Protein AF-A0A672L894-F1 (afdb_monomer)

Nearest PDB structures (foldseek):
  7q5z-assembly1_A  TM=8.917E-01  e=6.832E-27  Homo sapiens
  7s62-assembly1_A  TM=8.778E-01  e=9.638E-20  Xenopus laevis
  7q61-assembly1_A  TM=7.756E-01  e=8.618E-15  Homo sapiens
  7q62-assembly1_A  TM=7.634E-01  e=1.066E-14  Homo sapiens
  7q60-assembly1_A  TM=7.421E-01  e=4.261E-14  Homo sapiens

Sequence (391 aa):
MRLFMARLTAFVMRSFGLARRFIFIDPSVLQSAKDWLISKQGSDGCFMQQGTLYHNDMKGGVGDHDWMTGYVVASLLELGVLVTDPIITNALSCLRPVVGNLGNTYTTALLAYTFSLAGETSTRAQLLNALDNVAISEGTKLHWSQTTSGDTLAVEISAYVLLAVLFVQPLTTANLGYANRIVNWLVTQQNPYGGFSSTQDTVVALHALSLLAAEVFRMEGSSTVTVQSLSVAGEVYNFDVNRDNRLLYQEKPLKNVPGRYSVRGKGSTCVSVQVACFYNIPTPIKASRTLGVEVKVARDCKVRGADLMLNITVKYNGAKPTTNMVIVNIKLLSGFTADTSLLGSPPDSFAPLVQRVDTGDDHVLVYLKEVKCALDMFSICPLHVCCICTS

Mean predicted aligned error: 10.59 Å

Organism: Sinocyclocheilus grahami (NCBI:txid75366)

Foldseek 3Di:
DWADLLLVLLVVLLVLLVCVVPDPDPVVSNVVSVVVQLVQQDPQLWRDHTHDDLPVLQCQVHDPTQLSLLSSLLSCLSSPDACPPPSNVSSVSSNVVCLVPDLFLQSLLSNLLSCLSSVVPVSNVSSLVVNVVQWDDDPLAIWHARDPPDGPCTLVSLLSNLNSLLSDPPRDPVSLSVSSNSVVHNLVQADPVRAHDDDNSRVSNVVSVVSSCVVPDDLFKKKKKWKWFPDPPTDIDIDIDGNVCVVPDDDDDGDDPPGDIDIDMDMDDDDRDDDDDDDDDDDDPDDPPAKDKDWDWDFDPPDPFRWIKIKIKIAGQDPDQKHRKDKDKDFADPQKAFDAPQCHDPPDDGDPQWDDWDGDPGIIITIGGMDGNDIDIDITTIIGRDPPPPD

Secondary structure (DSSP, 8-state):
--SSHHHHHHHHHHHHHHHTTTS---HHHHHHHHHHHHTTB-TTSPBPPPS--S-GGGTTTS-TTHHHHHHHHHHHHHTT--TTSHHHHHHHHHHGGGTTS---HHHHHHHHHHHHHTT-HHHHHHHHHHHHTT-EEETTEEE--SSSS--TTHHHHHHHHHHHHHT-SSPPHHHHHHHHHHHHHHHHH--TTS--SSHHHHHHHHHHHHHHHHHT--SS--EEEEEEE-STT--EEEEEE-TTTTTS------SSSS--EEEEEEESS------------PPPSS--SSEEEEEEEEE-TTSSS--EEEEEEEEE-SSSSB-S-EEEEEEPPTTEEE--GGGEETTTEEPTTEEEEEE-SSEEEEEES--BSS-EEEEEEEEEE------

pLDDT: mean 81.03, std 14.99, range [27.03, 96.69]

Structure (mmCIF, N/CA/C/O backbone):
data_AF-A0A672L894-F1
#
_entry.id   AF-A0A672L894-F1
#
loop_
_atom_site.group_PDB
_atom_site.id
_atom_site.type_symbol
_atom_site.label_atom_id
_atom_site.label_alt_id
_atom_site.label_comp_id
_atom_site.label_asym_id
_atom_site.label_entity_id
_atom_site.label_seq_id
_atom_site.pdbx_PDB_ins_code
_atom_site.Cartn_x
_atom_site.Cartn_y
_atom_site.Cartn_z
_atom_site.occupancy
_atom_site.B_iso_or_equiv
_atom_site.auth_seq_id
_atom_site.auth_comp_id
_atom_site.auth_asym_id
_atom_site.auth_atom_id
_atom_site.pdbx_PDB_model_num
ATOM 1 N N . MET A 1 1 ? -1.849 -27.349 -1.713 1.00 31.66 1 MET A N 1
ATOM 2 C CA . MET A 1 1 ? -2.511 -26.025 -1.754 1.00 31.66 1 MET A CA 1
ATOM 3 C C . MET A 1 1 ? -3.308 -25.777 -0.459 1.00 31.66 1 MET A C 1
ATOM 5 O O . MET A 1 1 ? -4.525 -25.834 -0.466 1.00 31.66 1 MET A O 1
ATOM 9 N N . ARG A 1 2 ? -2.640 -25.600 0.695 1.00 32.53 2 ARG A N 1
ATOM 10 C CA . ARG A 1 2 ? -3.283 -25.365 2.022 1.00 32.53 2 ARG A CA 1
ATOM 11 C C . ARG A 1 2 ? -2.592 -24.258 2.827 1.00 32.53 2 ARG A C 1
ATOM 13 O O . ARG A 1 2 ? -2.617 -24.233 4.049 1.00 32.53 2 ARG A O 1
ATOM 20 N N . LEU A 1 3 ? -1.903 -23.376 2.128 1.00 40.53 3 LEU A N 1
ATOM 21 C CA . LEU A 1 3 ? -1.253 -22.220 2.715 1.00 40.53 3 LEU A CA 1
ATOM 22 C C . LEU A 1 3 ? -1.968 -20.998 2.153 1.00 40.53 3 LEU A C 1
ATOM 24 O O . LEU A 1 3 ? -2.413 -21.091 1.019 1.00 40.53 3 LEU A O 1
ATOM 28 N N . PHE A 1 4 ? -2.105 -19.918 2.924 1.00 52.84 4 PHE A N 1
ATOM 29 C CA . PHE A 1 4 ? -2.731 -18.623 2.571 1.00 52.84 4 PHE A CA 1
ATOM 30 C C . PHE A 1 4 ? -4.204 -18.387 2.919 1.00 52.84 4 PHE A C 1
ATOM 32 O O . PHE A 1 4 ? -4.601 -17.222 2.909 1.00 52.84 4 PHE A O 1
ATOM 39 N N . MET A 1 5 ? -5.024 -19.401 3.219 1.00 62.94 5 MET A N 1
ATOM 40 C CA . MET A 1 5 ? -6.472 -19.198 3.064 1.00 62.94 5 MET A CA 1
ATOM 41 C C . MET A 1 5 ? -7.059 -18.065 3.928 1.00 62.94 5 MET A C 1
ATOM 43 O O . MET A 1 5 ? -7.821 -17.283 3.394 1.00 62.94 5 MET A O 1
ATOM 47 N N . ALA A 1 6 ? -6.682 -17.863 5.196 1.00 73.75 6 ALA A N 1
ATOM 48 C CA . ALA A 1 6 ? -7.319 -16.807 6.005 1.00 73.75 6 ALA A CA 1
ATOM 49 C C . ALA A 1 6 ? -7.003 -15.375 5.547 1.00 73.75 6 ALA A C 1
ATOM 51 O O . ALA A 1 6 ? -7.916 -14.606 5.257 1.00 73.75 6 ALA A O 1
ATOM 52 N N . ARG A 1 7 ? -5.722 -15.010 5.418 1.00 76.25 7 ARG A N 1
ATOM 53 C CA . ARG A 1 7 ? -5.339 -13.658 4.979 1.00 76.25 7 ARG A CA 1
ATOM 54 C C . ARG A 1 7 ? -5.783 -13.361 3.558 1.00 76.25 7 ARG A C 1
ATOM 56 O O . ARG A 1 7 ? -6.316 -12.285 3.309 1.00 76.25 7 ARG A O 1
ATOM 63 N N . LEU A 1 8 ? -5.567 -14.297 2.637 1.00 78.25 8 LEU A N 1
ATOM 64 C CA . LEU A 1 8 ? -5.928 -14.081 1.242 1.00 78.25 8 LEU A CA 1
ATOM 65 C C . LEU A 1 8 ? -7.449 -14.021 1.072 1.00 78.25 8 LEU A C 1
ATOM 67 O O . LEU A 1 8 ? -7.932 -13.137 0.375 1.00 78.25 8 LEU A O 1
ATOM 71 N N . THR A 1 9 ? -8.207 -14.886 1.754 1.00 86.06 9 THR A N 1
ATOM 72 C CA . THR A 1 9 ? -9.675 -14.817 1.736 1.00 86.06 9 THR A CA 1
ATOM 73 C C . THR A 1 9 ? -10.169 -13.507 2.340 1.00 86.06 9 THR A C 1
ATOM 75 O O . THR A 1 9 ? -11.022 -12.869 1.735 1.00 86.06 9 THR A O 1
ATOM 78 N N . ALA A 1 10 ? -9.608 -13.046 3.466 1.00 86.62 10 ALA A N 1
ATOM 79 C CA . ALA A 1 10 ? -9.963 -11.747 4.043 1.00 86.62 10 ALA A CA 1
ATOM 80 C C . ALA A 1 10 ? -9.644 -10.583 3.089 1.00 86.62 10 ALA A C 1
ATOM 82 O O . ALA A 1 10 ? -10.486 -9.709 2.899 1.00 86.62 10 ALA A O 1
ATOM 83 N N . PHE A 1 11 ? -8.481 -10.613 2.429 1.00 84.25 11 PHE A N 1
ATOM 84 C CA . PHE A 1 11 ? -8.090 -9.624 1.423 1.00 84.25 11 PHE A CA 1
ATOM 85 C C . PHE A 1 11 ? -9.063 -9.594 0.236 1.00 84.25 11 PHE A C 1
ATOM 87 O O . PHE A 1 11 ? -9.600 -8.538 -0.084 1.00 84.25 11 PHE A O 1
ATOM 94 N N . VAL A 1 12 ? -9.346 -10.748 -0.379 1.00 87.81 12 VAL A N 1
ATOM 95 C CA . VAL A 1 12 ? -10.259 -10.848 -1.532 1.00 87.81 12 VAL A CA 1
ATOM 96 C C . VAL A 1 12 ? -11.677 -10.435 -1.141 1.00 87.81 12 VAL A C 1
ATOM 98 O O . VAL A 1 12 ? -12.302 -9.644 -1.845 1.00 87.81 12 VAL A O 1
ATOM 101 N N . MET A 1 13 ? -12.169 -10.913 0.005 1.00 91.31 13 MET A N 1
ATOM 102 C CA . MET A 1 13 ? -13.480 -10.545 0.541 1.00 91.31 13 MET A CA 1
ATOM 103 C C . MET A 1 13 ? -13.580 -9.031 0.762 1.00 91.31 13 MET A C 1
ATOM 105 O O . MET A 1 13 ? -14.572 -8.421 0.364 1.00 91.31 13 MET A O 1
ATOM 109 N N . ARG A 1 14 ? -12.547 -8.410 1.346 1.00 89.75 14 ARG A N 1
ATOM 110 C CA . ARG A 1 14 ? -12.463 -6.957 1.529 1.00 89.75 14 ARG A CA 1
ATOM 111 C C . ARG A 1 14 ? -12.496 -6.225 0.188 1.00 89.75 14 ARG A C 1
ATOM 113 O O . ARG A 1 14 ? -13.325 -5.336 0.011 1.00 89.75 14 ARG A O 1
ATOM 120 N N . SER A 1 15 ? -11.658 -6.616 -0.774 1.00 90.12 15 SER A N 1
ATOM 121 C CA . SER A 1 15 ? -11.610 -5.998 -2.107 1.00 90.12 15 SER A CA 1
ATOM 122 C C . SER A 1 15 ? -12.957 -6.074 -2.828 1.00 90.12 15 SER A C 1
ATOM 124 O O . SER A 1 15 ? -13.463 -5.056 -3.298 1.00 90.12 15 SER A O 1
ATOM 126 N N . PHE A 1 16 ? -13.576 -7.255 -2.865 1.00 93.00 16 PHE A N 1
ATOM 127 C CA . PHE A 1 16 ? -14.896 -7.455 -3.469 1.00 93.00 16 PHE A CA 1
ATOM 128 C C . PHE A 1 16 ? -15.982 -6.675 -2.730 1.00 93.00 16 PHE A C 1
ATOM 130 O O . PHE A 1 16 ? -16.850 -6.053 -3.344 1.00 93.00 16 PHE A O 1
ATOM 137 N N . GLY A 1 17 ? -15.917 -6.654 -1.402 1.00 91.94 17 GLY A N 1
ATOM 138 C CA . GLY A 1 17 ? -16.881 -5.942 -0.590 1.00 91.94 17 GLY A CA 1
ATOM 139 C C . GLY A 1 17 ? -16.794 -4.420 -0.743 1.00 91.94 17 GLY A C 1
ATOM 140 O O . GLY A 1 17 ? -17.839 -3.776 -0.695 1.00 91.94 17 GLY A O 1
ATOM 141 N N . LEU A 1 18 ? -15.618 -3.839 -0.987 1.00 90.25 18 LEU A N 1
ATOM 142 C CA . LEU A 1 18 ? -15.485 -2.416 -1.332 1.00 90.25 18 LEU A CA 1
ATOM 143 C C . LEU A 1 18 ? -15.921 -2.140 -2.783 1.00 90.25 18 LEU A C 1
ATOM 145 O O . LEU A 1 18 ? -16.580 -1.134 -3.049 1.00 90.25 18 LEU A O 1
ATOM 149 N N . ALA A 1 19 ? -15.632 -3.062 -3.709 1.00 92.44 19 ALA A N 1
ATOM 150 C CA . ALA A 1 19 ? -16.004 -2.951 -5.121 1.00 92.44 19 ALA A CA 1
ATOM 151 C C . ALA A 1 19 ? -17.522 -3.033 -5.374 1.00 92.44 19 ALA A C 1
ATOM 153 O O . ALA A 1 19 ? -17.996 -2.478 -6.366 1.00 92.44 19 ALA A O 1
ATOM 154 N N . ARG A 1 20 ? -18.299 -3.647 -4.464 1.00 92.62 20 ARG A N 1
ATOM 155 C CA . ARG A 1 20 ? -19.763 -3.825 -4.590 1.00 92.62 20 ARG A CA 1
ATOM 156 C C . ARG A 1 20 ? -20.543 -2.530 -4.850 1.00 92.62 20 ARG A C 1
ATOM 158 O O . ARG A 1 20 ? -21.671 -2.573 -5.325 1.00 92.62 20 ARG A O 1
ATOM 165 N N . ARG A 1 21 ? -19.975 -1.380 -4.462 1.00 91.12 21 ARG A N 1
ATOM 166 C CA . ARG A 1 21 ? -20.580 -0.053 -4.667 1.00 91.12 21 ARG A CA 1
ATOM 167 C C . ARG A 1 21 ? -20.507 0.415 -6.124 1.00 91.12 21 ARG A C 1
ATOM 169 O O . ARG A 1 21 ? -21.220 1.342 -6.485 1.00 91.12 21 ARG A O 1
ATOM 176 N N . PHE A 1 22 ? -19.647 -0.203 -6.930 1.00 93.94 22 PHE A N 1
ATOM 177 C CA . PHE A 1 22 ? -19.333 0.221 -8.295 1.00 93.94 22 PHE A CA 1
ATOM 178 C C . PHE A 1 22 ? -19.631 -0.862 -9.333 1.00 93.94 22 PHE A C 1
ATOM 180 O O . PHE A 1 22 ? -19.993 -0.541 -10.460 1.00 93.94 22 PHE A O 1
ATOM 187 N N . ILE A 1 23 ? -19.491 -2.136 -8.959 1.00 95.06 23 ILE A N 1
ATOM 188 C CA . ILE A 1 23 ? -19.747 -3.288 -9.827 1.00 95.06 23 ILE A CA 1
ATOM 189 C C . ILE A 1 23 ? -20.568 -4.346 -9.091 1.00 95.06 23 ILE A C 1
ATOM 191 O O . ILE A 1 23 ? -20.483 -4.474 -7.868 1.00 95.06 23 ILE A O 1
ATOM 195 N N . PHE A 1 24 ? -21.355 -5.121 -9.840 1.00 95.06 24 PHE A N 1
ATOM 196 C CA . PHE A 1 24 ? -22.083 -6.249 -9.270 1.00 95.06 24 PHE A CA 1
ATOM 197 C C . PHE A 1 24 ? -21.102 -7.335 -8.823 1.00 95.06 24 PHE A C 1
ATOM 199 O O . PHE A 1 24 ? -20.299 -7.828 -9.614 1.00 95.06 24 PHE A O 1
ATOM 206 N N . ILE A 1 25 ? -21.205 -7.715 -7.554 1.00 93.88 25 ILE A N 1
ATOM 207 C CA . ILE A 1 25 ? -20.511 -8.851 -6.957 1.00 93.88 25 ILE A CA 1
ATOM 208 C C . ILE A 1 25 ? -21.584 -9.736 -6.342 1.00 93.88 25 ILE A C 1
ATOM 210 O O . ILE A 1 25 ? -22.402 -9.245 -5.562 1.00 93.88 25 ILE A O 1
ATOM 214 N N . ASP A 1 26 ? -21.566 -11.026 -6.671 1.00 93.31 26 ASP A N 1
ATOM 215 C CA . ASP A 1 26 ? -22.510 -11.992 -6.119 1.00 93.31 26 ASP A CA 1
ATOM 216 C C . ASP A 1 26 ? -22.420 -12.014 -4.576 1.00 93.31 26 ASP A C 1
ATOM 218 O O . ASP A 1 26 ? -21.365 -12.357 -4.021 1.00 93.31 26 ASP A O 1
ATOM 222 N N . PRO A 1 27 ? -23.505 -11.662 -3.857 1.00 92.12 27 PRO A N 1
ATOM 223 C CA . PRO A 1 27 ? -23.520 -11.669 -2.398 1.00 92.12 27 PRO A CA 1
ATOM 224 C C . PRO A 1 27 ? -23.195 -13.038 -1.789 1.00 92.12 27 PRO A C 1
ATOM 226 O O . PRO A 1 27 ? -22.626 -13.092 -0.697 1.00 92.12 27 PRO A O 1
ATOM 229 N N . SER A 1 28 ? -23.507 -14.138 -2.484 1.00 94.00 28 SER A N 1
ATOM 230 C CA . SER A 1 28 ? -23.242 -15.499 -2.006 1.00 94.00 28 SER A CA 1
ATOM 231 C C . SER A 1 28 ? -21.744 -15.794 -1.886 1.00 94.00 28 SER A C 1
ATOM 233 O O . SER A 1 28 ? -21.327 -16.478 -0.949 1.00 94.00 28 SER A O 1
ATOM 235 N N . VAL A 1 29 ? -20.917 -15.215 -2.764 1.00 91.31 29 VAL A N 1
ATOM 236 C CA . VAL A 1 29 ? -19.452 -15.348 -2.726 1.00 91.31 29 VAL A CA 1
ATOM 237 C C . VAL A 1 29 ? -18.886 -14.640 -1.498 1.00 91.31 29 VAL A C 1
ATOM 239 O O . VAL A 1 29 ? -18.062 -15.208 -0.780 1.00 91.31 29 VAL A O 1
ATOM 242 N N . LEU A 1 30 ? -19.359 -13.421 -1.219 1.00 90.69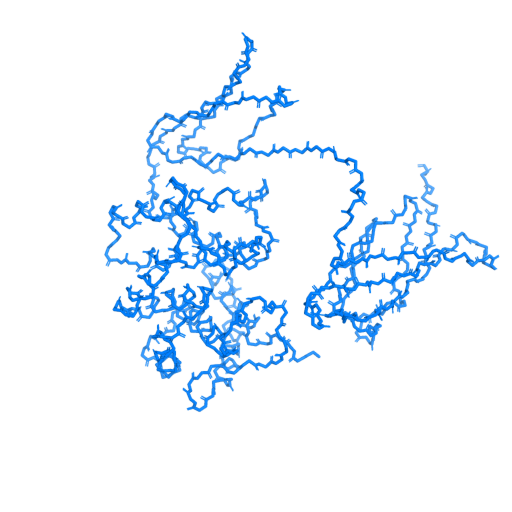 30 LEU A N 1
ATOM 243 C CA . LEU A 1 30 ? -18.955 -12.663 -0.032 1.00 90.69 30 LEU A CA 1
ATOM 244 C C . LEU A 1 30 ? -19.393 -13.362 1.257 1.00 90.69 30 LEU A C 1
ATOM 246 O O . LEU A 1 30 ? -18.603 -13.459 2.195 1.00 90.69 30 LEU A O 1
ATOM 250 N N . GLN A 1 31 ? -20.625 -13.873 1.287 1.00 90.81 31 GLN A N 1
ATOM 251 C CA . GLN A 1 31 ? -21.153 -14.584 2.446 1.00 90.81 31 GLN A CA 1
ATOM 252 C C . GLN A 1 31 ? -20.378 -15.882 2.701 1.00 90.81 31 GLN A C 1
ATOM 254 O O . GLN A 1 31 ? -19.925 -16.104 3.817 1.00 90.81 31 GLN A O 1
ATOM 259 N N . SER A 1 32 ? -20.109 -16.673 1.659 1.00 91.56 32 SER A N 1
ATOM 260 C CA . SER A 1 32 ? -19.330 -17.914 1.778 1.00 91.56 32 SER A CA 1
ATOM 261 C C . SER A 1 32 ? -17.905 -17.659 2.278 1.00 91.56 32 SER A C 1
ATOM 263 O O . SER A 1 32 ? -17.394 -18.399 3.119 1.00 91.56 32 SER A O 1
ATOM 265 N N . ALA A 1 33 ? -17.255 -16.594 1.792 1.00 91.12 33 ALA A N 1
ATOM 266 C CA . ALA A 1 33 ? -15.932 -16.191 2.264 1.00 91.12 33 ALA A CA 1
ATOM 267 C C . ALA A 1 33 ? -15.959 -15.755 3.739 1.00 91.12 33 ALA A C 1
ATOM 269 O O . ALA A 1 33 ? -15.074 -16.139 4.509 1.00 91.12 33 ALA A O 1
ATOM 270 N N . LYS A 1 34 ? -16.990 -14.997 4.140 1.00 89.75 34 LYS A N 1
ATOM 271 C CA . LYS A 1 34 ? -17.212 -14.578 5.528 1.00 89.75 34 LYS A CA 1
ATOM 272 C C . LYS A 1 34 ? -17.423 -15.790 6.440 1.00 89.75 34 LYS A C 1
ATOM 274 O O . LYS A 1 34 ? -16.718 -15.914 7.437 1.00 89.75 34 LYS A O 1
ATOM 279 N N . ASP A 1 35 ? -18.322 -16.700 6.077 1.00 90.56 35 ASP A N 1
ATOM 280 C CA . ASP A 1 35 ? -18.640 -17.900 6.861 1.00 90.56 35 ASP A CA 1
ATOM 281 C C . ASP A 1 35 ? -17.418 -18.810 7.011 1.00 90.56 35 ASP A C 1
ATOM 283 O O . ASP A 1 35 ? -17.132 -19.308 8.101 1.00 90.56 35 ASP A O 1
ATOM 287 N N . TRP A 1 36 ? -16.634 -18.963 5.939 1.00 90.25 36 TRP A N 1
ATOM 288 C CA . TRP A 1 36 ? -15.383 -19.711 5.988 1.00 90.25 36 TRP A CA 1
ATOM 289 C C . TRP A 1 36 ? -14.366 -19.068 6.937 1.00 90.25 36 TRP A C 1
ATOM 291 O O . TRP A 1 36 ? -13.718 -19.793 7.689 1.00 90.25 36 TRP A O 1
ATOM 301 N N . LEU A 1 37 ? -14.225 -17.734 6.941 1.00 88.25 37 LEU A N 1
ATOM 302 C CA . LEU A 1 37 ? -13.333 -17.031 7.874 1.00 88.25 37 LEU A CA 1
ATOM 303 C C . LEU A 1 37 ? -13.789 -17.215 9.320 1.00 88.25 37 LEU A C 1
ATOM 305 O O . LEU A 1 37 ? -12.970 -17.572 10.164 1.00 88.25 37 LEU A O 1
ATOM 309 N N . ILE A 1 38 ? -15.084 -17.031 9.586 1.00 88.06 38 ILE A N 1
ATOM 310 C CA . ILE A 1 38 ? -15.702 -17.225 10.907 1.00 88.06 38 ILE A CA 1
ATOM 311 C C . ILE A 1 38 ? -15.423 -18.634 11.428 1.00 88.06 38 ILE A C 1
ATOM 313 O O . ILE A 1 38 ? -15.049 -18.804 12.586 1.00 88.06 38 ILE A O 1
ATOM 317 N N . SER A 1 39 ? -15.498 -19.642 10.555 1.00 88.81 39 SER A N 1
ATOM 318 C CA . SER A 1 39 ? -15.191 -21.033 10.897 1.00 88.81 39 SER A CA 1
ATOM 319 C C . SER A 1 39 ? -13.739 -21.260 11.361 1.00 88.81 39 SER A C 1
ATOM 321 O O . SER A 1 39 ? -13.399 -22.384 11.743 1.00 88.81 39 SER A O 1
ATOM 323 N N . LYS A 1 40 ? -12.850 -20.265 11.244 1.00 87.50 40 LYS A N 1
ATOM 324 C CA . LYS A 1 40 ? -11.441 -20.325 11.671 1.00 87.50 40 LYS A CA 1
ATOM 325 C C . LYS A 1 40 ? -11.169 -19.580 12.973 1.00 87.50 40 LYS A C 1
ATOM 327 O O . LYS A 1 40 ? -10.014 -19.546 13.401 1.00 87.50 40 LYS A O 1
ATOM 332 N N . GLN A 1 41 ? -12.193 -18.999 13.592 1.00 89.38 41 GLN A N 1
ATOM 333 C CA . GLN A 1 41 ? -12.072 -18.427 14.923 1.00 89.38 41 GLN A CA 1
ATOM 334 C C .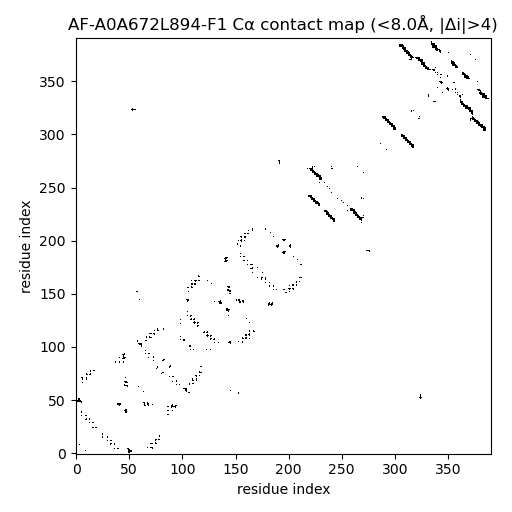 GLN A 1 41 ? -11.903 -19.554 15.954 1.00 89.38 41 GLN A C 1
ATOM 336 O O . GLN A 1 41 ? -12.658 -20.528 15.960 1.00 89.38 41 GLN A O 1
ATOM 341 N N . GLY A 1 42 ? -10.869 -19.448 16.786 1.00 86.38 42 GLY A N 1
ATOM 342 C CA . GLY A 1 42 ? -10.604 -20.360 17.890 1.00 86.38 42 GLY A CA 1
ATOM 343 C C . GLY A 1 42 ? -11.547 -20.140 19.070 1.00 86.38 42 GLY A C 1
ATOM 344 O O . GLY A 1 42 ? -12.313 -19.177 19.118 1.00 86.38 42 GLY A O 1
ATOM 345 N N . SER A 1 43 ? -11.471 -21.035 20.055 1.00 86.12 43 SER A N 1
ATOM 346 C CA . SER A 1 43 ? -12.249 -20.934 21.298 1.00 86.12 43 SER A CA 1
ATOM 347 C C . SER A 1 43 ? -11.862 -19.731 22.164 1.00 86.12 43 SER A C 1
ATOM 349 O O . SER A 1 43 ? -12.644 -19.304 23.004 1.00 86.12 43 SER A O 1
ATOM 351 N N . ASP A 1 44 ? -10.655 -19.204 21.970 1.00 86.00 44 ASP A N 1
ATOM 352 C CA . ASP A 1 44 ? -10.133 -17.984 22.589 1.00 86.00 44 ASP A CA 1
ATOM 353 C C . ASP A 1 44 ? -10.598 -16.698 21.878 1.00 86.00 44 ASP A C 1
ATOM 355 O O . ASP A 1 44 ? -10.340 -15.597 22.358 1.00 86.00 44 ASP A O 1
ATOM 359 N N . GLY A 1 45 ? -11.293 -16.824 20.742 1.00 87.06 45 GLY A N 1
ATOM 360 C CA . GLY A 1 45 ? -11.743 -15.705 19.920 1.00 87.06 45 GLY A CA 1
ATOM 361 C C . GLY A 1 45 ? -10.719 -15.229 18.887 1.00 87.06 45 GLY A C 1
ATOM 362 O O . GLY A 1 45 ? -11.085 -14.439 18.014 1.00 87.06 45 GLY A O 1
ATOM 363 N N . CYS A 1 46 ? -9.476 -15.714 18.913 1.00 88.44 46 CYS A N 1
ATOM 364 C CA . CYS A 1 46 ? -8.470 -15.357 17.916 1.00 88.44 46 CYS A CA 1
ATOM 365 C C . CYS A 1 46 ? -8.651 -16.160 16.621 1.00 88.44 46 CYS A C 1
ATOM 367 O O . CYS A 1 46 ? -9.079 -17.314 16.622 1.00 88.44 46 CYS A O 1
ATOM 369 N N . PHE A 1 47 ? -8.304 -15.564 15.482 1.00 86.06 47 PHE A N 1
ATOM 370 C CA . PHE A 1 47 ? -8.296 -16.276 14.206 1.00 86.06 47 PHE A CA 1
ATOM 371 C C . PHE A 1 47 ? -6.993 -17.060 14.056 1.00 86.06 47 PHE A C 1
ATOM 373 O O . PHE A 1 47 ? -5.902 -16.488 14.008 1.00 86.06 47 PHE A O 1
ATOM 380 N N . MET A 1 48 ? -7.107 -18.384 13.940 1.00 74.56 48 MET A N 1
ATOM 381 C CA . MET A 1 48 ? -5.943 -19.247 13.766 1.00 74.56 48 MET A CA 1
ATOM 382 C C . MET A 1 48 ? -5.412 -19.183 12.333 1.00 74.56 48 MET A C 1
ATOM 384 O O . MET A 1 48 ? -6.157 -19.308 11.354 1.00 74.56 48 MET A O 1
ATOM 388 N N . GLN A 1 49 ? -4.093 -19.059 12.196 1.00 66.00 49 GLN A N 1
ATOM 389 C CA . GLN A 1 49 ? -3.445 -19.128 10.895 1.00 66.00 49 GLN A CA 1
ATOM 390 C C . GLN A 1 49 ? -3.368 -20.588 10.421 1.00 66.00 49 GLN A C 1
ATOM 392 O O . GLN A 1 49 ? -2.772 -21.439 11.076 1.00 66.00 49 GLN A O 1
ATOM 397 N N . GLN A 1 50 ? -3.928 -20.888 9.244 1.00 60.97 50 GLN A N 1
ATOM 398 C CA . GLN A 1 50 ? -3.701 -22.169 8.563 1.00 60.97 50 GLN A CA 1
ATOM 399 C C . GLN A 1 50 ? -2.631 -22.017 7.467 1.00 60.97 50 GLN A C 1
ATOM 401 O O . GLN A 1 50 ? -2.821 -21.287 6.489 1.00 60.97 50 GLN A O 1
ATOM 406 N N . GLY A 1 51 ? -1.512 -22.736 7.627 1.00 58.81 51 GLY A N 1
ATOM 407 C CA . GLY A 1 51 ? -0.385 -22.790 6.684 1.00 58.81 51 GLY A CA 1
ATOM 408 C C . GLY A 1 51 ? 0.830 -21.938 7.081 1.00 58.81 51 GLY A C 1
ATOM 409 O O . GLY A 1 51 ? 0.783 -21.211 8.065 1.00 58.81 51 GLY A O 1
ATOM 410 N N . THR A 1 52 ? 1.934 -22.025 6.325 1.00 54.56 52 THR A N 1
ATOM 411 C CA . THR A 1 52 ? 3.132 -21.192 6.563 1.00 54.56 52 THR A CA 1
ATOM 412 C C . THR A 1 52 ? 3.006 -19.797 5.942 1.00 54.56 52 THR A C 1
ATOM 414 O O . THR A 1 52 ? 2.370 -19.605 4.902 1.00 54.56 52 THR A O 1
ATOM 417 N N . LEU A 1 53 ? 3.585 -18.811 6.632 1.00 56.56 53 LEU A N 1
ATOM 418 C CA . LEU A 1 53 ? 3.604 -17.401 6.251 1.00 56.56 53 LEU A CA 1
ATOM 419 C C . LEU A 1 53 ? 4.749 -17.129 5.266 1.00 56.56 53 LEU A C 1
ATOM 421 O O . LEU A 1 53 ? 5.869 -17.579 5.481 1.00 56.56 53 LEU A O 1
ATOM 425 N N . TYR A 1 54 ? 4.476 -16.337 4.228 1.00 54.72 54 TYR A N 1
ATOM 426 C CA . TYR A 1 54 ? 5.464 -15.942 3.214 1.00 54.72 54 TYR A CA 1
ATOM 427 C C . TYR A 1 54 ? 5.958 -14.501 3.388 1.00 54.72 54 TYR A C 1
ATOM 429 O O . TYR A 1 54 ? 6.652 -13.980 2.537 1.00 54.72 54 TYR A O 1
ATOM 437 N N . HIS A 1 55 ? 5.613 -13.832 4.482 1.00 56.19 55 HIS A N 1
ATOM 438 C CA . HIS A 1 55 ? 6.282 -12.612 4.931 1.00 56.19 55 HIS A CA 1
ATOM 439 C C . HIS A 1 55 ? 6.667 -12.808 6.390 1.00 56.19 55 HIS A C 1
ATOM 441 O O . HIS A 1 55 ? 6.041 -12.270 7.296 1.00 56.19 55 HIS A O 1
ATOM 447 N N . ASN A 1 56 ? 7.687 -13.635 6.624 1.00 56.19 56 ASN A N 1
ATOM 448 C CA . ASN A 1 56 ? 8.172 -13.915 7.978 1.00 56.19 56 ASN A CA 1
ATOM 449 C C . ASN A 1 56 ? 8.635 -12.656 8.734 1.00 56.19 56 ASN A C 1
ATOM 451 O O . ASN A 1 56 ? 8.718 -12.692 9.955 1.00 56.19 56 ASN A O 1
ATOM 455 N N . ASP A 1 57 ? 8.925 -11.553 8.038 1.00 56.66 57 ASP A N 1
ATOM 456 C CA . ASP A 1 57 ? 9.264 -10.263 8.658 1.00 56.66 57 ASP A CA 1
ATOM 457 C C . ASP A 1 57 ? 8.087 -9.653 9.430 1.00 56.66 57 ASP A C 1
ATOM 459 O O . ASP A 1 57 ? 8.301 -8.953 10.413 1.00 56.66 57 ASP A O 1
ATOM 463 N N . MET A 1 58 ? 6.847 -9.997 9.059 1.00 52.38 58 MET A N 1
ATOM 464 C CA . MET A 1 58 ? 5.645 -9.558 9.774 1.00 52.38 58 MET A CA 1
ATOM 465 C C . MET A 1 58 ? 5.469 -10.245 11.131 1.00 52.38 58 MET A C 1
ATOM 467 O O . MET A 1 58 ? 4.765 -9.712 11.985 1.00 52.38 58 MET A O 1
ATOM 471 N N . LYS A 1 59 ? 6.105 -11.407 11.356 1.00 49.53 59 LYS A N 1
ATOM 472 C CA . LYS A 1 59 ? 5.992 -12.120 12.637 1.00 49.53 59 LYS A CA 1
ATOM 473 C C . LYS A 1 59 ? 6.580 -11.292 13.781 1.00 49.53 59 LYS A C 1
ATOM 475 O O . LYS A 1 59 ? 5.994 -11.208 14.859 1.00 49.53 59 LYS A O 1
ATOM 480 N N . GLY A 1 60 ? 7.726 -10.640 13.552 1.00 52.59 60 GLY A N 1
ATOM 481 C CA . GLY A 1 60 ? 8.535 -10.093 14.646 1.00 52.59 60 GLY A CA 1
ATOM 482 C C . GLY A 1 60 ? 8.706 -11.120 15.780 1.00 52.59 60 GLY A C 1
ATOM 483 O O . GLY A 1 60 ? 8.534 -12.319 15.578 1.00 52.59 60 GLY A O 1
ATOM 484 N N . GLY A 1 61 ? 9.026 -10.673 16.992 1.00 41.19 61 GLY A N 1
ATOM 485 C CA . GLY A 1 61 ? 9.025 -11.539 18.182 1.00 41.19 61 GLY A CA 1
ATOM 486 C C . GLY A 1 61 ? 7.630 -11.819 18.768 1.00 41.19 61 GLY A C 1
ATOM 487 O O . GLY A 1 61 ? 7.552 -12.168 19.940 1.00 41.19 61 GLY A O 1
ATOM 488 N N . VAL A 1 62 ? 6.543 -11.596 18.015 1.00 47.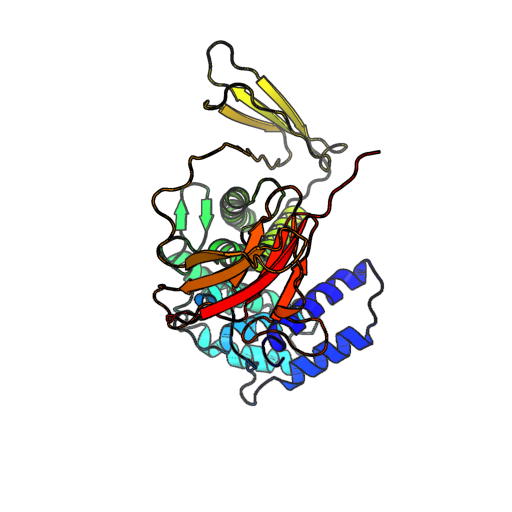44 62 VAL A N 1
ATOM 489 C CA . VAL A 1 62 ? 5.146 -11.653 18.497 1.00 47.44 62 VAL A CA 1
ATOM 490 C C . VAL A 1 62 ? 4.436 -12.893 17.942 1.00 47.44 62 VAL A C 1
ATOM 492 O O . VAL A 1 62 ? 4.820 -13.427 16.903 1.00 47.44 62 VAL A O 1
ATOM 495 N N . GLY A 1 63 ? 3.428 -13.386 18.669 1.00 55.06 63 GLY A N 1
ATOM 496 C CA . GLY A 1 63 ? 2.687 -14.597 18.325 1.00 55.06 63 GLY A CA 1
ATOM 497 C C . GLY A 1 63 ? 2.019 -14.528 16.948 1.00 55.06 63 GLY A C 1
ATOM 498 O O . GLY A 1 63 ? 1.479 -13.499 16.542 1.00 55.06 63 GLY A O 1
ATOM 499 N N . ASP A 1 64 ? 2.018 -15.659 16.236 1.00 62.25 64 ASP A N 1
ATOM 500 C CA . ASP A 1 64 ? 1.512 -15.785 14.859 1.00 62.25 64 ASP A CA 1
ATOM 501 C C . ASP A 1 64 ? 0.013 -15.424 14.696 1.00 62.25 64 ASP A C 1
ATOM 503 O O . ASP A 1 64 ? -0.441 -15.199 13.574 1.00 62.25 64 ASP A O 1
ATOM 507 N N . HIS A 1 65 ? -0.759 -15.343 15.788 1.00 69.69 65 HIS A N 1
ATOM 508 C CA . HIS A 1 65 ? -2.219 -15.173 15.774 1.00 69.69 65 HIS A CA 1
ATOM 509 C C . HIS A 1 65 ? -2.702 -13.712 15.842 1.00 69.69 65 HIS A C 1
ATOM 511 O O . HIS A 1 65 ? -3.777 -13.401 15.319 1.00 69.69 65 HIS A O 1
ATOM 517 N N . ASP A 1 66 ? -1.931 -12.803 16.443 1.00 80.31 66 ASP A N 1
ATOM 518 C CA . ASP A 1 66 ? -2.448 -11.487 16.859 1.00 80.31 66 ASP A CA 1
ATOM 519 C C . ASP A 1 66 ? -2.656 -10.549 15.665 1.00 80.31 66 ASP A C 1
ATOM 521 O O . ASP A 1 66 ? -3.734 -9.987 15.463 1.00 80.31 66 ASP A O 1
ATOM 525 N N . TRP A 1 67 ? -1.641 -10.432 14.804 1.00 81.12 67 TRP A N 1
ATOM 526 C CA . TRP A 1 67 ? -1.719 -9.608 13.595 1.00 81.12 67 TRP A CA 1
ATOM 527 C C . TRP A 1 67 ? -2.760 -10.159 12.604 1.00 81.12 67 TRP A C 1
ATOM 529 O O . TRP A 1 67 ? -3.460 -9.389 11.950 1.00 81.12 67 TRP A O 1
ATOM 539 N N . MET A 1 68 ? -2.910 -11.487 12.513 1.00 84.88 68 MET A N 1
ATOM 540 C CA . MET A 1 68 ? -3.907 -12.126 11.648 1.00 84.88 68 MET A CA 1
ATOM 541 C C . MET A 1 68 ? -5.320 -11.810 12.142 1.00 84.88 68 MET A C 1
ATOM 543 O O . MET A 1 68 ? -6.177 -11.404 11.357 1.00 84.88 68 MET A O 1
ATOM 547 N N . THR A 1 69 ? -5.551 -11.931 13.450 1.00 89.94 69 THR A N 1
ATOM 548 C CA . THR A 1 69 ? -6.829 -11.579 14.078 1.00 89.94 69 THR A CA 1
ATOM 549 C C . THR A 1 69 ? -7.160 -10.108 13.836 1.00 89.94 69 THR A C 1
ATOM 551 O O . THR A 1 69 ? -8.247 -9.814 13.341 1.00 89.94 69 THR A O 1
ATOM 554 N N . GLY A 1 70 ? -6.205 -9.196 14.064 1.00 91.12 70 GLY A N 1
ATOM 555 C CA . GLY A 1 70 ? -6.370 -7.771 13.757 1.00 91.12 70 GLY A CA 1
ATOM 556 C C . GLY A 1 70 ? -6.745 -7.520 12.293 1.00 91.12 70 GLY A C 1
ATOM 557 O O . GLY A 1 70 ? -7.717 -6.826 12.006 1.00 91.12 70 GLY A O 1
ATOM 558 N N . TYR A 1 71 ? -6.052 -8.171 11.355 1.00 89.62 71 TYR A N 1
ATOM 559 C CA . TYR A 1 71 ? -6.316 -8.033 9.920 1.00 89.62 71 TYR A CA 1
ATOM 560 C C . TYR A 1 71 ? -7.722 -8.502 9.507 1.00 89.62 71 TYR A C 1
ATOM 562 O O . TYR A 1 71 ? -8.400 -7.824 8.725 1.00 89.62 71 TYR A O 1
ATOM 570 N N . VAL A 1 72 ? -8.174 -9.659 10.012 1.00 91.44 72 VAL A N 1
ATOM 571 C CA . VAL A 1 72 ? -9.525 -10.179 9.724 1.00 91.44 72 VAL A CA 1
ATOM 572 C C . VAL A 1 72 ? -10.584 -9.252 10.305 1.00 91.44 72 VAL A C 1
ATOM 574 O O . VAL A 1 72 ? -11.527 -8.899 9.598 1.00 91.44 72 VAL A O 1
ATOM 577 N N . VAL A 1 73 ? -10.416 -8.824 11.560 1.00 94.00 73 VAL A N 1
ATOM 578 C CA . VAL A 1 73 ? -11.360 -7.923 12.232 1.00 94.00 73 VAL A CA 1
ATOM 579 C C . VAL A 1 73 ? -11.454 -6.591 11.494 1.00 94.00 73 VAL A C 1
ATOM 581 O O . VAL A 1 73 ? -12.563 -6.167 11.177 1.00 94.00 73 VAL A O 1
ATOM 584 N N . ALA A 1 74 ? -10.323 -5.975 11.135 1.00 93.69 74 ALA A N 1
ATOM 585 C CA . ALA A 1 74 ? -10.308 -4.746 10.345 1.00 93.69 74 ALA A CA 1
ATOM 586 C C . ALA A 1 74 ? -11.054 -4.921 9.011 1.00 93.69 74 ALA A C 1
ATOM 588 O O . ALA A 1 74 ? -11.916 -4.116 8.664 1.00 93.69 74 ALA A O 1
ATOM 589 N N . SER A 1 75 ? -10.799 -6.029 8.306 1.00 92.75 75 SER A N 1
ATOM 590 C CA . SER A 1 75 ? -11.478 -6.341 7.044 1.00 92.75 75 SER A CA 1
ATOM 591 C C . SER A 1 75 ? -12.993 -6.494 7.220 1.00 92.75 75 SER A C 1
ATOM 593 O O . SER A 1 75 ? -13.754 -5.972 6.414 1.00 92.75 75 SER A O 1
ATOM 595 N N . LEU A 1 76 ? -13.457 -7.183 8.268 1.00 93.19 76 LEU A N 1
ATOM 596 C CA . LEU A 1 76 ? -14.888 -7.356 8.544 1.00 93.19 76 LEU A CA 1
ATOM 597 C C . LEU A 1 76 ? -15.569 -6.030 8.917 1.00 93.19 76 LEU A C 1
ATOM 599 O O . LEU A 1 76 ? -16.664 -5.749 8.425 1.00 93.19 76 LEU A O 1
ATOM 603 N N . LEU A 1 77 ? -14.915 -5.207 9.740 1.00 94.19 77 LEU A N 1
ATOM 604 C CA . LEU A 1 77 ? -15.416 -3.891 10.142 1.00 94.19 77 LEU A CA 1
ATOM 605 C C . LEU A 1 77 ? -15.538 -2.938 8.944 1.00 94.19 77 LEU A C 1
ATOM 607 O O . LEU A 1 77 ? -16.564 -2.278 8.790 1.00 94.19 77 LEU A O 1
ATOM 611 N N . GLU A 1 78 ? -14.557 -2.922 8.037 1.00 90.94 78 GLU A N 1
ATOM 612 C CA . GLU A 1 78 ? -14.627 -2.134 6.795 1.00 90.94 78 GLU A CA 1
ATOM 613 C C . GLU A 1 78 ? -15.791 -2.546 5.883 1.00 90.94 78 GLU A C 1
ATOM 615 O O . GLU A 1 78 ? -16.346 -1.719 5.156 1.00 90.94 78 GLU A O 1
ATOM 620 N N . LEU A 1 79 ? -16.195 -3.817 5.929 1.00 90.50 79 LEU A N 1
ATOM 621 C CA . LEU A 1 79 ? -17.356 -4.316 5.192 1.00 90.50 79 LEU A CA 1
ATOM 622 C C . LEU A 1 79 ? -18.695 -4.031 5.884 1.00 90.50 79 LEU A C 1
ATOM 624 O O . LEU A 1 79 ? -19.737 -4.434 5.357 1.00 90.50 79 LEU A O 1
ATOM 628 N N . GLY A 1 80 ? -18.678 -3.335 7.023 1.00 88.88 80 GLY A N 1
ATOM 629 C CA . GLY A 1 80 ? -19.866 -2.934 7.771 1.00 88.88 80 GLY A CA 1
ATOM 630 C C . GLY A 1 80 ? -20.408 -4.004 8.718 1.00 88.88 80 GLY A C 1
ATOM 631 O O . GLY A 1 80 ? -21.570 -3.919 9.112 1.00 88.88 80 GLY A O 1
ATOM 632 N N . VAL A 1 81 ? -19.613 -5.019 9.082 1.00 91.44 81 VAL A N 1
ATOM 633 C CA . VAL A 1 81 ? -19.988 -5.921 10.182 1.00 91.44 81 VAL A CA 1
ATOM 634 C C . VAL A 1 81 ? -20.013 -5.112 11.476 1.00 91.44 81 VAL A C 1
ATOM 636 O O . VAL A 1 81 ? -19.076 -4.374 11.772 1.00 91.44 81 VAL A O 1
ATOM 639 N N . LEU A 1 82 ? -21.102 -5.225 12.234 1.00 92.94 82 LEU A N 1
ATOM 640 C CA . LEU A 1 82 ? -21.284 -4.449 13.455 1.00 92.94 82 LEU A CA 1
ATOM 641 C C . LEU A 1 82 ? -20.274 -4.871 14.523 1.00 92.94 82 LEU A C 1
ATOM 643 O O . LEU A 1 82 ? -19.997 -6.054 14.697 1.00 92.94 82 LEU A O 1
ATOM 647 N N . VAL A 1 83 ? -19.788 -3.904 15.301 1.00 93.06 83 VAL A N 1
ATOM 648 C CA . VAL A 1 83 ? -18.886 -4.164 16.437 1.00 93.06 83 VAL A CA 1
ATOM 649 C C . VAL A 1 83 ? -19.548 -5.069 17.488 1.00 93.06 83 VAL A C 1
ATOM 651 O O . VAL A 1 83 ? -18.867 -5.835 18.161 1.00 93.06 83 VAL A O 1
ATOM 654 N N . THR A 1 84 ? -20.881 -5.025 17.590 1.00 92.12 84 THR A N 1
ATOM 655 C CA . THR A 1 84 ? -21.695 -5.864 18.486 1.00 92.12 84 THR A CA 1
ATOM 656 C C . THR A 1 84 ? -21.848 -7.311 18.019 1.00 92.12 84 THR A C 1
ATOM 658 O O . THR A 1 84 ? -22.396 -8.126 18.759 1.00 92.12 84 THR A O 1
ATOM 661 N N . ASP A 1 85 ? -21.395 -7.647 16.808 1.00 93.81 85 ASP A N 1
ATOM 662 C CA . ASP A 1 85 ? -21.383 -9.026 16.330 1.00 93.81 85 ASP A CA 1
ATOM 663 C C . ASP A 1 85 ? -20.495 -9.875 17.271 1.00 93.81 85 ASP A C 1
ATOM 665 O O . ASP A 1 85 ? -19.361 -9.468 17.570 1.00 93.81 85 ASP A O 1
ATOM 669 N N . PRO A 1 86 ? -20.973 -11.036 17.764 1.00 92.50 86 PRO A N 1
ATOM 670 C CA . PRO A 1 86 ? -20.210 -11.886 18.676 1.00 92.50 86 PRO A CA 1
ATOM 671 C C . PRO A 1 86 ? -18.822 -12.252 18.148 1.00 92.50 86 PRO A C 1
ATOM 673 O O . PRO A 1 86 ? -17.873 -12.331 18.925 1.00 92.50 86 PRO A O 1
ATOM 676 N N . ILE A 1 87 ? -18.674 -12.416 16.831 1.00 92.06 87 ILE A N 1
ATOM 677 C CA . ILE A 1 87 ? -17.393 -12.757 16.200 1.00 92.06 87 ILE A CA 1
ATOM 678 C C . ILE A 1 87 ? -16.382 -11.629 16.406 1.00 92.06 87 ILE A C 1
ATOM 680 O O . ILE A 1 87 ? -15.242 -11.882 16.801 1.00 92.06 87 ILE A O 1
ATOM 684 N N . ILE A 1 88 ? -16.809 -10.383 16.180 1.00 95.00 88 ILE A N 1
ATOM 685 C CA . ILE A 1 88 ? -15.974 -9.194 16.370 1.00 95.00 88 ILE A CA 1
ATOM 686 C C . ILE A 1 88 ? -15.679 -8.991 17.853 1.00 95.00 88 ILE A C 1
ATOM 688 O O . ILE A 1 88 ? -14.527 -8.786 18.226 1.00 95.00 88 ILE A O 1
ATOM 692 N N . THR A 1 89 ? -16.695 -9.113 18.707 1.00 94.69 89 THR A N 1
ATOM 693 C CA . THR A 1 89 ? -16.548 -8.932 20.157 1.00 94.69 89 THR A CA 1
ATOM 694 C C . THR A 1 89 ? -15.549 -9.931 20.749 1.00 94.69 89 THR A C 1
ATOM 696 O O . THR A 1 89 ? -14.659 -9.534 21.506 1.00 94.69 89 THR A O 1
ATOM 699 N N . ASN A 1 90 ? -15.638 -11.207 20.359 1.00 93.62 90 ASN A N 1
ATOM 700 C CA . ASN A 1 90 ? -14.717 -12.256 20.799 1.00 93.62 90 ASN A CA 1
ATOM 701 C C . ASN A 1 90 ? -13.293 -12.012 20.283 1.00 93.62 90 ASN A C 1
ATOM 703 O O . ASN A 1 90 ? -12.334 -12.129 21.045 1.00 93.62 90 ASN A O 1
ATOM 707 N N . ALA A 1 91 ? -13.144 -11.606 19.019 1.00 93.75 91 ALA A N 1
ATOM 708 C CA . ALA A 1 91 ? -11.835 -11.313 18.444 1.00 93.75 91 ALA A CA 1
ATOM 709 C C . ALA A 1 91 ? -11.165 -10.099 19.102 1.00 93.75 91 ALA A C 1
ATOM 711 O O . ALA A 1 91 ? -9.990 -10.165 19.458 1.00 93.75 91 ALA A O 1
ATOM 712 N N . LEU A 1 92 ? -11.911 -9.019 19.351 1.00 94.38 92 LEU A N 1
ATOM 713 C CA . LEU A 1 92 ? -11.410 -7.867 20.104 1.00 94.38 92 LEU A CA 1
ATOM 714 C C . LEU A 1 92 ? -11.037 -8.261 21.539 1.00 94.38 92 LEU A C 1
ATOM 716 O O . LEU A 1 92 ? -10.006 -7.820 22.042 1.00 94.38 92 LEU A O 1
ATOM 720 N N . SER A 1 93 ? -11.819 -9.134 22.186 1.00 93.38 93 SER A N 1
ATOM 721 C CA . SER A 1 93 ? -11.479 -9.668 23.510 1.00 93.38 93 SER A CA 1
ATOM 722 C C . SER A 1 93 ? -10.164 -10.449 23.509 1.00 93.38 93 SER A C 1
ATOM 724 O O . SER A 1 93 ? -9.409 -10.334 24.472 1.00 93.38 93 SER A O 1
ATOM 726 N N . CYS A 1 94 ? -9.864 -11.184 22.435 1.00 91.50 94 CYS A N 1
ATOM 727 C CA . CYS A 1 94 ? -8.585 -11.875 22.280 1.00 91.50 94 CYS A CA 1
ATOM 728 C C . CYS A 1 94 ? -7.408 -10.901 22.075 1.00 91.50 94 CYS A C 1
ATOM 730 O O . CYS A 1 94 ? -6.307 -11.140 22.563 1.00 91.50 94 CYS A O 1
ATOM 732 N N . LEU A 1 95 ? -7.639 -9.768 21.399 1.00 91.44 95 LEU A N 1
ATOM 733 C CA . LEU A 1 95 ? -6.599 -8.780 21.083 1.00 91.44 95 LEU A CA 1
ATOM 734 C C . LEU A 1 95 ? -6.251 -7.836 22.247 1.00 91.44 95 LEU A C 1
ATOM 736 O O . LEU A 1 95 ? -5.110 -7.383 22.345 1.00 91.44 95 LEU A O 1
ATOM 740 N N . ARG A 1 96 ? -7.202 -7.519 23.137 1.00 90.50 96 ARG A N 1
ATOM 741 C CA . ARG A 1 96 ? -6.994 -6.556 24.242 1.00 90.50 96 ARG A CA 1
ATOM 742 C C . ARG A 1 96 ? -5.812 -6.894 25.167 1.00 90.50 96 ARG A C 1
ATOM 744 O O . ARG A 1 96 ? -5.048 -5.975 25.460 1.00 90.50 96 ARG A O 1
ATOM 751 N N . PRO A 1 97 ? -5.595 -8.153 25.601 1.00 87.75 97 PRO A N 1
ATOM 752 C CA . PRO A 1 97 ? -4.437 -8.510 26.425 1.00 87.75 97 PRO A CA 1
ATOM 753 C C . PRO A 1 97 ? -3.090 -8.229 25.748 1.00 87.75 97 PRO A C 1
ATOM 755 O O . PRO A 1 97 ? -2.098 -7.978 26.429 1.00 87.75 97 PRO A O 1
ATOM 758 N N . VAL A 1 98 ? -3.053 -8.245 24.412 1.00 83.19 98 VAL A N 1
ATOM 759 C CA . VAL A 1 98 ? -1.827 -8.065 23.629 1.00 83.19 98 VAL A CA 1
ATOM 760 C C . VAL A 1 98 ? -1.398 -6.596 23.602 1.00 83.19 98 VAL A C 1
ATOM 762 O O . VAL A 1 98 ? -0.204 -6.320 23.619 1.00 83.19 98 VAL A O 1
ATOM 765 N N . VAL A 1 99 ? -2.341 -5.644 23.652 1.00 83.19 99 VAL A N 1
ATOM 766 C CA . VAL A 1 99 ? -2.099 -4.187 23.524 1.00 83.19 99 VAL A CA 1
ATOM 767 C C . VAL A 1 99 ? -1.041 -3.648 24.499 1.00 83.19 99 VAL A C 1
ATOM 769 O O . VAL A 1 99 ? -0.314 -2.715 24.162 1.00 83.19 99 VAL A O 1
ATOM 772 N N . GLY A 1 100 ? -0.917 -4.239 25.691 1.00 70.88 100 GLY A N 1
ATOM 773 C CA . GLY A 1 100 ? 0.068 -3.836 26.702 1.00 70.88 100 GLY A CA 1
ATOM 774 C C . GLY A 1 100 ? 1.483 -4.401 26.514 1.00 70.88 100 GLY A C 1
ATOM 775 O O . GLY A 1 100 ? 2.390 -3.969 27.220 1.00 70.88 100 GLY A O 1
ATOM 776 N N . ASN A 1 101 ? 1.689 -5.352 25.597 1.00 68.44 101 ASN A N 1
ATOM 777 C CA . ASN A 1 101 ? 2.944 -6.099 25.435 1.00 68.44 101 ASN A CA 1
ATOM 778 C C . ASN A 1 101 ? 3.355 -6.231 23.956 1.00 68.44 101 ASN A C 1
ATOM 780 O O . ASN A 1 101 ? 3.624 -7.324 23.455 1.00 68.44 101 ASN A O 1
ATOM 784 N N . LEU A 1 102 ? 3.372 -5.116 23.223 1.00 68.75 102 LEU A N 1
ATOM 785 C CA . LEU A 1 102 ? 3.701 -5.117 21.797 1.00 68.75 102 LEU A CA 1
ATOM 786 C C . LEU A 1 102 ? 5.154 -4.696 21.557 1.00 68.75 102 LEU A C 1
ATOM 788 O O . LEU A 1 102 ? 5.476 -3.512 21.527 1.00 68.75 102 LEU A O 1
ATOM 792 N N . GLY A 1 103 ? 6.029 -5.678 21.326 1.00 71.75 103 GLY A N 1
ATOM 793 C CA . GLY A 1 103 ? 7.392 -5.454 20.818 1.00 71.75 103 GLY A CA 1
ATOM 794 C C . GLY A 1 103 ? 7.483 -5.346 19.286 1.00 71.75 103 GLY A C 1
ATOM 795 O O . GLY A 1 103 ? 8.569 -5.149 18.746 1.00 71.75 103 GLY A O 1
ATOM 796 N N . ASN A 1 104 ? 6.366 -5.517 18.570 1.00 84.56 104 ASN A N 1
ATOM 797 C CA . ASN A 1 104 ? 6.301 -5.524 17.107 1.00 84.56 104 ASN A CA 1
ATOM 798 C C . ASN A 1 104 ? 5.526 -4.297 16.602 1.00 84.56 104 ASN A C 1
ATOM 800 O O . ASN A 1 104 ? 4.304 -4.235 16.735 1.00 84.56 104 ASN A O 1
ATOM 804 N N . THR A 1 105 ? 6.247 -3.348 15.998 1.00 89.12 105 THR A N 1
ATOM 805 C CA . THR A 1 105 ? 5.717 -2.101 15.432 1.00 89.12 105 THR A CA 1
ATOM 806 C C . THR A 1 105 ? 4.625 -2.353 14.392 1.00 89.12 105 THR A C 1
ATOM 808 O O . THR A 1 105 ? 3.623 -1.635 14.378 1.00 89.12 105 THR A O 1
ATOM 811 N N . TYR A 1 106 ? 4.773 -3.383 13.551 1.00 87.88 106 TYR A N 1
ATOM 812 C CA . TYR A 1 106 ? 3.764 -3.746 12.552 1.00 87.88 106 TYR A CA 1
ATOM 813 C C . TYR A 1 106 ? 2.435 -4.131 13.201 1.00 87.88 106 TYR A C 1
ATOM 815 O O . TYR A 1 106 ? 1.389 -3.575 12.854 1.00 87.88 106 TYR A O 1
ATOM 823 N N . THR A 1 107 ? 2.475 -5.042 14.175 1.00 88.31 107 THR A N 1
ATOM 824 C CA . THR A 1 107 ? 1.271 -5.470 14.896 1.00 88.31 107 THR A CA 1
ATOM 825 C C . THR A 1 107 ? 0.628 -4.285 15.612 1.00 88.31 107 THR A C 1
ATOM 827 O O . THR A 1 107 ? -0.584 -4.112 15.521 1.00 88.31 107 THR A O 1
ATOM 830 N N . THR A 1 108 ? 1.419 -3.416 16.248 1.00 92.06 108 THR A N 1
ATOM 831 C CA . THR A 1 108 ? 0.904 -2.209 16.912 1.00 92.06 108 THR A CA 1
ATOM 832 C C . THR A 1 108 ? 0.181 -1.276 15.944 1.00 92.06 108 THR A C 1
ATOM 834 O O . THR A 1 108 ? -0.919 -0.823 16.257 1.00 92.06 108 THR A O 1
ATOM 837 N N . ALA A 1 109 ? 0.742 -1.017 14.759 1.00 93.88 109 ALA A N 1
ATOM 838 C CA . ALA A 1 109 ? 0.117 -0.158 13.752 1.00 93.88 109 ALA A CA 1
ATOM 839 C C . ALA A 1 109 ? -1.194 -0.750 13.214 1.00 93.88 109 ALA A C 1
ATOM 841 O O . ALA A 1 109 ? -2.211 -0.056 13.146 1.00 93.88 109 ALA A O 1
ATOM 842 N N . LEU A 1 110 ? -1.201 -2.048 12.896 1.00 92.69 110 LEU A N 1
ATOM 843 C CA . LEU A 1 110 ? -2.402 -2.742 12.436 1.00 92.69 110 LEU A CA 1
ATOM 844 C C . LEU A 1 110 ? -3.497 -2.764 13.513 1.00 92.69 110 LEU A C 1
ATOM 846 O O . LEU A 1 110 ? -4.669 -2.528 13.211 1.00 92.69 110 LEU A O 1
ATOM 850 N N . LEU A 1 111 ? -3.135 -3.018 14.772 1.00 94.06 111 LEU A N 1
ATOM 851 C CA . LEU A 1 111 ? -4.086 -2.988 15.881 1.00 94.06 111 LEU A CA 1
ATOM 852 C C . LEU A 1 111 ? -4.592 -1.572 16.150 1.00 94.06 111 LEU A C 1
ATOM 854 O O . LEU A 1 111 ? -5.785 -1.417 16.391 1.00 94.06 111 LEU A O 1
ATOM 858 N N . ALA A 1 112 ? -3.750 -0.540 16.036 1.00 95.44 112 ALA A N 1
ATOM 859 C CA . ALA A 1 112 ? -4.195 0.848 16.162 1.00 95.44 112 ALA A CA 1
ATOM 860 C C . ALA A 1 112 ? -5.305 1.149 15.147 1.00 95.44 112 ALA A C 1
ATOM 862 O O . ALA A 1 112 ? -6.340 1.704 15.511 1.00 95.44 112 ALA A O 1
ATOM 863 N N . TYR A 1 113 ? -5.136 0.698 13.901 1.00 95.69 113 TYR A N 1
ATOM 864 C CA . TYR A 1 113 ? -6.171 0.810 12.878 1.00 95.69 113 TYR A CA 1
ATOM 865 C C . TYR A 1 113 ? -7.414 -0.043 13.183 1.00 95.69 113 TYR A C 1
ATOM 867 O O . TYR A 1 113 ? -8.544 0.425 13.055 1.00 95.69 113 TYR A O 1
ATOM 875 N N . THR A 1 114 ? -7.224 -1.278 13.643 1.00 95.56 114 THR A N 1
ATOM 876 C CA . THR A 1 114 ? -8.327 -2.195 13.974 1.00 95.56 114 THR A CA 1
ATOM 877 C C . THR A 1 114 ? -9.203 -1.642 15.103 1.00 95.56 114 THR A C 1
ATOM 879 O O . THR A 1 114 ? -10.426 -1.604 14.984 1.00 95.56 114 THR A O 1
ATOM 882 N N . PHE A 1 115 ? -8.591 -1.155 16.185 1.00 95.62 115 PHE A N 1
ATOM 883 C CA . PHE A 1 115 ? -9.310 -0.545 17.305 1.00 95.62 115 PHE A CA 1
ATOM 884 C C . PHE A 1 115 ? -9.891 0.830 16.948 1.00 95.62 115 PHE A C 1
ATOM 886 O O . PHE A 1 115 ? -10.947 1.186 17.474 1.00 95.62 115 PHE A O 1
ATOM 893 N N . SER A 1 116 ? -9.278 1.568 16.010 1.00 94.69 116 SER A N 1
ATOM 894 C CA . SER A 1 116 ? -9.909 2.738 15.387 1.00 94.69 116 SER A CA 1
ATOM 895 C C . SER A 1 116 ? -11.239 2.370 14.728 1.00 94.69 116 SER A C 1
ATOM 897 O O . SER A 1 116 ? -12.250 2.995 15.042 1.00 94.69 116 SER A O 1
ATOM 899 N N . LEU A 1 117 ? -11.255 1.337 13.877 1.00 94.38 117 LEU A N 1
ATOM 900 C CA . LEU A 1 117 ? -12.470 0.852 13.208 1.00 94.38 117 LEU A CA 1
ATOM 901 C C . LEU A 1 117 ? -13.540 0.383 14.207 1.00 94.38 117 LEU A C 1
ATOM 903 O O . LEU A 1 117 ? -14.728 0.595 13.980 1.00 94.38 117 LEU A O 1
ATOM 907 N N . ALA A 1 118 ? -13.124 -0.229 15.319 1.00 94.38 118 ALA A N 1
ATOM 908 C CA . ALA A 1 118 ? -14.025 -0.697 16.372 1.00 94.38 118 ALA A CA 1
ATOM 909 C C . ALA A 1 118 ? -14.586 0.431 17.264 1.00 94.38 118 ALA A C 1
ATOM 911 O O . ALA A 1 118 ? -15.466 0.179 18.085 1.00 94.38 118 ALA A O 1
ATOM 912 N N . GLY A 1 119 ? -14.082 1.663 17.134 1.00 92.25 119 GLY A N 1
ATOM 913 C CA . GLY A 1 119 ? -14.490 2.799 17.964 1.00 92.25 119 GLY A CA 1
ATOM 914 C C . GLY A 1 119 ? -13.878 2.823 19.373 1.00 92.25 119 GLY A C 1
ATOM 915 O O . GLY A 1 119 ? -14.295 3.632 20.202 1.00 92.25 119 GLY A O 1
ATOM 916 N N . GLU A 1 120 ? -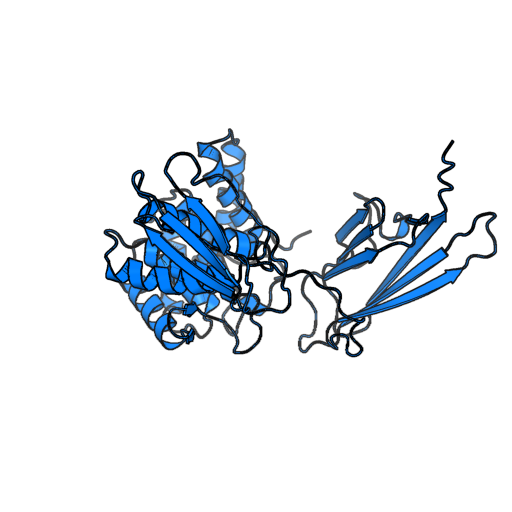12.874 1.988 19.665 1.00 92.88 120 GLU A N 1
ATOM 917 C CA . GLU A 1 120 ? -12.195 1.948 20.970 1.00 92.88 120 GLU A CA 1
ATOM 918 C C . GLU A 1 120 ? -11.116 3.039 21.075 1.00 92.88 120 GLU A C 1
ATOM 920 O O . GLU A 1 120 ? -9.925 2.821 20.832 1.00 92.88 120 GLU A O 1
ATOM 925 N N . THR A 1 121 ? -11.533 4.250 21.447 1.00 90.50 121 THR A N 1
ATOM 926 C CA . THR A 1 121 ? -10.669 5.443 21.444 1.00 90.50 121 THR A CA 1
ATOM 927 C C . THR A 1 121 ? -9.517 5.394 22.451 1.00 90.50 121 THR A C 1
ATOM 929 O O . THR A 1 121 ? -8.434 5.889 22.133 1.00 90.50 121 THR A O 1
ATOM 932 N N . SER A 1 122 ? -9.715 4.795 23.630 1.00 91.94 122 SER A N 1
ATOM 933 C CA . SER A 1 122 ? -8.681 4.649 24.666 1.00 91.94 122 SER A CA 1
ATOM 934 C C . SER A 1 122 ? -7.575 3.686 24.232 1.00 91.94 122 SER A C 1
ATOM 936 O O . SER A 1 122 ? -6.401 4.054 24.244 1.00 91.94 122 SER A O 1
ATOM 938 N N . THR A 1 123 ? -7.956 2.491 23.771 1.00 93.12 123 THR A N 1
ATOM 939 C CA . THR A 1 123 ? -7.049 1.456 23.255 1.00 93.12 123 THR A CA 1
ATOM 940 C C . THR A 1 123 ? -6.256 1.981 22.059 1.00 93.12 123 THR A C 1
ATOM 942 O O . THR A 1 123 ? -5.031 1.865 22.015 1.00 93.12 123 THR A O 1
ATOM 945 N N . ARG A 1 124 ? -6.933 2.659 21.123 1.00 93.06 124 ARG A N 1
ATOM 946 C CA . ARG A 1 124 ? -6.283 3.344 20.000 1.00 93.06 124 ARG A CA 1
ATOM 947 C C . ARG A 1 124 ? -5.247 4.365 20.471 1.00 93.06 124 ARG A C 1
ATOM 949 O O . ARG A 1 124 ? -4.134 4.366 19.958 1.00 93.06 124 ARG A O 1
ATOM 956 N N . ALA A 1 125 ? -5.601 5.245 21.411 1.00 91.88 125 ALA A N 1
ATOM 957 C CA . ALA A 1 125 ? -4.686 6.278 21.899 1.00 91.88 125 ALA A CA 1
ATOM 958 C C . ALA A 1 125 ? -3.441 5.666 22.560 1.00 91.88 125 ALA A C 1
ATOM 960 O O . ALA A 1 125 ? -2.331 6.127 22.313 1.00 91.88 125 ALA A O 1
ATOM 961 N N . GLN A 1 126 ? -3.608 4.590 23.332 1.00 93.31 126 GLN A N 1
ATOM 962 C CA . GLN A 1 126 ? -2.490 3.846 23.912 1.00 93.31 126 GLN A CA 1
ATOM 963 C C . GLN A 1 126 ? -1.550 3.284 22.833 1.00 93.31 126 GLN A C 1
ATOM 965 O O . GLN A 1 126 ? -0.334 3.429 22.950 1.00 93.31 126 GLN A O 1
ATOM 970 N N . LEU A 1 127 ? -2.102 2.683 21.775 1.00 94.56 127 LEU A N 1
ATOM 971 C CA . LEU A 1 127 ? -1.324 2.123 20.665 1.00 94.56 127 LEU A CA 1
ATOM 972 C C . LEU A 1 127 ? -0.597 3.208 19.858 1.00 94.56 127 LEU A C 1
ATOM 974 O O . LEU A 1 127 ? 0.576 3.039 19.539 1.00 94.56 127 LEU A O 1
ATOM 978 N N . LEU A 1 128 ? -1.258 4.334 19.568 1.00 93.81 128 LEU A N 1
ATOM 979 C CA . LEU A 1 128 ? -0.633 5.473 18.886 1.00 93.81 128 LEU A CA 1
ATOM 980 C C . LEU A 1 128 ? 0.490 6.095 19.727 1.00 93.81 128 LEU A C 1
ATOM 982 O O . LEU A 1 128 ? 1.566 6.339 19.196 1.00 93.81 128 LEU A O 1
ATOM 986 N N . ASN A 1 129 ? 0.299 6.242 21.042 1.00 93.00 129 ASN A N 1
ATOM 987 C CA . ASN A 1 129 ? 1.357 6.713 21.941 1.00 93.00 129 ASN A CA 1
ATOM 988 C C . ASN A 1 129 ? 2.558 5.750 21.967 1.00 93.00 129 ASN A C 1
ATOM 990 O O . ASN A 1 129 ? 3.708 6.184 22.008 1.00 93.00 129 ASN A O 1
ATOM 994 N N . ALA A 1 130 ? 2.311 4.436 21.936 1.00 92.62 130 ALA A N 1
ATOM 995 C CA . ALA A 1 130 ? 3.380 3.445 21.844 1.00 92.62 130 ALA A CA 1
ATOM 996 C C . ALA A 1 130 ? 4.145 3.554 20.513 1.00 92.62 130 ALA A C 1
ATOM 998 O O . ALA A 1 130 ? 5.371 3.454 20.504 1.00 92.62 130 ALA A O 1
ATOM 999 N N . LEU A 1 131 ? 3.436 3.804 19.408 1.00 94.12 131 LEU A N 1
ATOM 1000 C CA . LEU A 1 131 ? 4.031 4.041 18.092 1.00 94.12 131 LEU A CA 1
ATOM 1001 C C . LEU A 1 131 ? 4.834 5.345 18.053 1.00 94.12 131 LEU A C 1
ATOM 1003 O O . LEU A 1 131 ? 5.919 5.357 17.478 1.00 94.12 131 LEU A O 1
ATOM 1007 N N . ASP A 1 132 ? 4.362 6.416 18.690 1.00 93.50 132 ASP A N 1
ATOM 1008 C CA . ASP A 1 132 ? 5.080 7.695 18.756 1.00 93.50 132 ASP A CA 1
ATOM 1009 C C . ASP A 1 132 ? 6.465 7.554 19.406 1.00 93.50 132 ASP A C 1
ATOM 1011 O O . ASP A 1 132 ? 7.421 8.186 18.958 1.00 93.50 132 ASP A O 1
ATOM 1015 N N . ASN A 1 133 ? 6.613 6.664 20.394 1.00 91.75 133 ASN A N 1
ATOM 1016 C CA . ASN A 1 133 ? 7.900 6.402 21.053 1.00 91.75 133 ASN A CA 1
ATOM 1017 C C . ASN A 1 133 ? 8.951 5.758 20.132 1.00 91.75 133 ASN A C 1
ATOM 1019 O O . ASN A 1 133 ? 10.145 5.842 20.415 1.00 91.75 133 ASN A O 1
ATOM 1023 N N . VAL A 1 134 ? 8.519 5.102 19.053 1.00 92.38 134 VAL A N 1
ATOM 1024 C CA . VAL A 1 134 ? 9.394 4.429 18.076 1.00 92.38 134 VAL A CA 1
ATOM 1025 C C . VAL A 1 134 ? 9.325 5.079 16.690 1.00 92.38 134 VAL A C 1
ATOM 1027 O O . VAL A 1 134 ? 9.814 4.514 15.712 1.00 92.38 134 VAL A O 1
ATOM 1030 N N . ALA A 1 135 ? 8.712 6.262 16.589 1.00 94.31 135 ALA A N 1
ATOM 1031 C CA . ALA A 1 135 ? 8.557 6.973 15.331 1.00 94.31 135 ALA A CA 1
ATOM 1032 C C . ALA A 1 135 ? 9.890 7.559 14.845 1.00 94.31 135 ALA A C 1
ATOM 1034 O O . ALA A 1 135 ? 10.651 8.172 15.598 1.00 94.31 135 ALA A O 1
ATOM 1035 N N . ILE A 1 136 ? 10.148 7.435 13.545 1.00 94.56 136 ILE A N 1
ATOM 1036 C CA . ILE A 1 136 ? 11.327 7.993 12.889 1.00 94.56 136 ILE A CA 1
ATOM 1037 C C . ILE A 1 136 ? 10.937 9.342 12.284 1.00 94.56 136 ILE A C 1
ATOM 1039 O O . ILE A 1 136 ? 10.214 9.433 11.285 1.00 94.56 136 ILE A O 1
ATOM 1043 N N . SER A 1 137 ? 11.405 10.409 12.930 1.00 94.62 137 SER A N 1
ATOM 1044 C CA . SER A 1 137 ? 11.066 11.794 12.604 1.00 94.62 137 SER A CA 1
ATOM 1045 C C . SER A 1 137 ? 12.251 12.517 11.960 1.00 94.62 137 SER A C 1
ATOM 1047 O O . SER A 1 137 ? 13.219 12.863 12.633 1.00 94.62 137 SER A O 1
ATOM 1049 N N . GLU A 1 138 ? 12.129 12.836 10.672 1.00 91.94 138 GLU A N 1
ATOM 1050 C CA . GLU A 1 138 ? 13.146 13.531 9.874 1.00 91.94 138 GLU A CA 1
ATOM 1051 C C . GLU A 1 138 ? 12.567 14.838 9.313 1.00 91.94 138 GLU A C 1
ATOM 1053 O O . GLU A 1 138 ? 11.999 14.893 8.218 1.00 91.94 138 GLU A O 1
ATOM 1058 N N . GLY A 1 139 ? 12.659 15.919 10.093 1.00 89.94 139 GLY A N 1
ATOM 1059 C CA . GLY A 1 139 ? 12.065 17.208 9.731 1.00 89.94 139 GLY A CA 1
ATOM 1060 C C . GLY A 1 139 ? 10.548 17.103 9.514 1.00 89.94 139 GLY A C 1
ATOM 1061 O O . GLY A 1 139 ? 9.789 16.795 10.438 1.00 89.94 139 GLY A O 1
ATOM 1062 N N . THR A 1 140 ? 10.094 17.353 8.283 1.00 89.81 140 THR A N 1
ATOM 1063 C CA . THR A 1 140 ? 8.672 17.289 7.897 1.00 89.81 140 THR A CA 1
ATOM 1064 C C . THR A 1 140 ? 8.173 15.876 7.587 1.00 89.81 140 THR A C 1
ATOM 1066 O O . THR A 1 140 ? 6.993 15.725 7.271 1.00 89.81 140 THR A O 1
ATOM 1069 N N . LYS A 1 141 ? 9.040 14.862 7.673 1.00 94.69 141 LYS A N 1
ATOM 1070 C CA . LYS A 1 141 ? 8.728 13.457 7.400 1.00 94.69 141 LYS A CA 1
ATOM 1071 C C . LYS A 1 141 ? 8.603 12.672 8.699 1.00 94.69 141 LYS A C 1
ATOM 1073 O O . LYS A 1 141 ? 9.413 12.845 9.610 1.00 94.69 141 LYS A O 1
ATOM 1078 N N . LEU A 1 142 ? 7.597 11.811 8.766 1.00 96.19 142 LEU A N 1
ATOM 1079 C CA . LEU A 1 142 ? 7.345 10.921 9.894 1.00 96.19 142 LEU A CA 1
ATOM 1080 C C . LEU A 1 142 ? 7.017 9.525 9.369 1.00 96.19 142 LEU A C 1
ATOM 1082 O O . LEU A 1 142 ? 6.222 9.404 8.441 1.00 96.19 142 LEU A O 1
ATOM 1086 N N . HIS A 1 143 ? 7.631 8.490 9.931 1.00 95.44 143 HIS A N 1
ATOM 1087 C CA . HIS A 1 143 ? 7.379 7.111 9.521 1.00 95.44 143 HIS A CA 1
ATOM 1088 C C . HIS A 1 143 ? 7.766 6.105 10.599 1.00 95.44 143 HIS A C 1
ATOM 1090 O O . HIS A 1 143 ? 8.352 6.462 11.620 1.00 95.44 143 HIS A O 1
ATOM 1096 N N . TRP A 1 144 ? 7.452 4.840 10.341 1.00 93.81 144 TRP A N 1
ATOM 1097 C CA . TRP A 1 144 ? 7.748 3.716 11.217 1.00 93.81 144 TRP A CA 1
ATOM 1098 C C . TRP A 1 144 ? 8.391 2.582 10.441 1.00 93.81 144 TRP A C 1
ATOM 1100 O O . TRP A 1 144 ? 8.093 2.374 9.265 1.00 93.81 144 TRP A O 1
ATOM 1110 N N . SER A 1 145 ? 9.227 1.818 11.133 1.00 89.25 145 SER A N 1
ATOM 1111 C CA . SER A 1 145 ? 9.784 0.567 10.639 1.00 89.25 145 SER A CA 1
ATOM 1112 C C . SER A 1 145 ? 9.798 -0.491 11.744 1.00 89.25 145 SER A C 1
ATOM 1114 O O . SER A 1 145 ? 9.771 -0.191 12.941 1.00 89.25 145 SER A O 1
ATOM 1116 N N . GLN A 1 146 ? 9.821 -1.752 11.333 1.00 83.25 146 GLN A N 1
ATOM 1117 C CA . GLN A 1 146 ? 10.012 -2.912 12.190 1.00 83.25 146 GLN A CA 1
ATOM 1118 C C . GLN A 1 146 ? 11.493 -3.126 12.533 1.00 83.25 146 GLN A C 1
ATOM 1120 O O . GLN A 1 146 ? 11.811 -3.634 13.608 1.00 83.25 146 GLN A O 1
ATOM 1125 N N . THR A 1 147 ? 12.408 -2.750 11.633 1.00 72.56 147 THR A N 1
ATOM 1126 C CA . THR A 1 147 ? 13.863 -2.857 11.822 1.00 72.56 147 THR A CA 1
ATOM 1127 C C . THR A 1 147 ? 14.573 -1.552 11.466 1.00 72.56 147 THR A C 1
ATOM 1129 O O . THR A 1 147 ? 14.070 -0.718 10.714 1.00 72.56 147 THR A O 1
ATOM 1132 N N . THR A 1 148 ? 15.783 -1.369 11.995 1.00 56.69 148 THR A N 1
ATOM 1133 C CA . THR A 1 148 ? 16.606 -0.164 11.800 1.00 56.69 148 THR A CA 1
ATOM 1134 C C . THR A 1 148 ? 17.288 -0.080 10.427 1.00 56.69 148 THR A C 1
ATOM 1136 O O . THR A 1 148 ? 17.976 0.901 10.154 1.00 56.69 148 THR A O 1
ATOM 1139 N N . SER A 1 149 ? 17.134 -1.078 9.545 1.00 45.72 149 SER A N 1
ATOM 1140 C CA . SER A 1 149 ? 17.757 -1.072 8.213 1.00 45.72 149 SER A CA 1
ATOM 1141 C C . SER A 1 149 ? 16.879 -1.731 7.145 1.00 45.72 149 SER A C 1
ATOM 1143 O O . SER A 1 149 ? 16.542 -2.906 7.250 1.00 45.72 149 SER A O 1
ATOM 1145 N N . GLY A 1 150 ? 16.547 -0.960 6.100 1.00 55.59 150 GLY A N 1
ATOM 1146 C CA . GLY A 1 150 ? 15.976 -1.462 4.843 1.00 55.59 150 GLY A CA 1
ATOM 1147 C C . GLY A 1 150 ? 14.648 -2.204 4.981 1.00 55.59 150 GLY A C 1
ATOM 1148 O O . GLY A 1 150 ? 14.508 -3.298 4.439 1.00 55.59 150 GLY A O 1
ATOM 1149 N N . ASP A 1 151 ? 13.694 -1.640 5.722 1.00 65.12 151 ASP A N 1
ATOM 1150 C CA . ASP A 1 151 ? 12.451 -2.336 6.037 1.00 65.12 151 ASP A CA 1
ATOM 1151 C C . ASP A 1 151 ? 11.415 -2.259 4.904 1.00 65.12 151 ASP A C 1
ATOM 1153 O O . ASP A 1 151 ? 10.812 -1.217 4.642 1.00 65.12 151 ASP A O 1
ATOM 1157 N N . THR A 1 152 ? 11.159 -3.406 4.272 1.00 68.06 152 THR A N 1
ATOM 1158 C CA . THR A 1 152 ? 10.097 -3.595 3.270 1.00 68.06 152 THR A CA 1
ATOM 1159 C C . THR A 1 152 ? 8.683 -3.370 3.818 1.00 68.06 152 THR A C 1
ATOM 1161 O O . THR A 1 152 ? 7.748 -3.232 3.034 1.00 68.06 152 THR A O 1
ATOM 1164 N N . LEU A 1 153 ? 8.507 -3.345 5.144 1.00 81.62 153 LEU A N 1
ATOM 1165 C CA . LEU A 1 153 ? 7.216 -3.137 5.800 1.00 81.62 153 LEU A CA 1
ATOM 1166 C C . LEU A 1 153 ? 6.963 -1.674 6.173 1.00 81.62 153 LEU A C 1
ATOM 1168 O O . LEU A 1 153 ? 5.824 -1.331 6.472 1.00 81.62 153 LEU A O 1
ATOM 1172 N N . ALA A 1 154 ? 7.969 -0.796 6.123 1.00 90.19 154 ALA A N 1
ATOM 1173 C CA . ALA A 1 154 ? 7.853 0.571 6.636 1.00 90.19 154 ALA A CA 1
ATOM 1174 C C . ALA A 1 154 ? 6.698 1.365 5.996 1.00 90.19 154 ALA A C 1
ATOM 1176 O O . ALA A 1 154 ? 5.990 2.112 6.677 1.00 90.19 154 ALA A O 1
ATOM 1177 N N . VAL A 1 155 ? 6.468 1.166 4.693 1.00 91.38 155 VAL A N 1
ATOM 1178 C CA . VAL A 1 155 ? 5.340 1.767 3.962 1.00 91.38 155 VAL A CA 1
ATOM 1179 C C . VAL A 1 155 ? 4.004 1.246 4.487 1.00 91.38 155 VAL A C 1
ATOM 1181 O O . VAL A 1 155 ? 3.121 2.046 4.786 1.00 91.38 155 VAL A O 1
ATOM 1184 N N . GLU A 1 156 ? 3.861 -0.070 4.652 1.00 90.50 156 GLU A N 1
ATOM 1185 C CA . GLU A 1 156 ? 2.629 -0.688 5.154 1.00 90.50 156 GLU A CA 1
ATOM 1186 C C . GLU A 1 156 ? 2.336 -0.262 6.604 1.00 90.50 156 GLU A C 1
ATOM 1188 O O . GLU A 1 156 ? 1.215 0.147 6.908 1.00 90.50 156 GLU A O 1
ATOM 1193 N N . ILE A 1 157 ? 3.349 -0.270 7.479 1.00 92.94 157 ILE A N 1
ATOM 1194 C CA . ILE A 1 157 ? 3.231 0.165 8.881 1.00 92.94 157 ILE A CA 1
ATOM 1195 C C . ILE A 1 157 ? 2.778 1.624 8.934 1.00 92.94 157 ILE A C 1
ATOM 1197 O O . ILE A 1 157 ? 1.761 1.937 9.553 1.00 92.94 157 ILE A O 1
ATOM 1201 N N . SER A 1 158 ? 3.495 2.513 8.244 1.00 95.75 158 SER A N 1
ATOM 1202 C CA . SER A 1 158 ? 3.194 3.949 8.247 1.00 95.75 158 SER A CA 1
ATOM 1203 C C . SER A 1 158 ? 1.816 4.248 7.652 1.00 95.75 158 SER A C 1
ATOM 1205 O O . SER A 1 158 ? 1.119 5.142 8.132 1.00 95.75 158 SER A O 1
ATOM 1207 N N . ALA A 1 159 ? 1.383 3.477 6.651 1.00 95.44 159 ALA A N 1
ATOM 1208 C CA . ALA A 1 159 ? 0.047 3.590 6.084 1.00 95.44 159 ALA A CA 1
ATO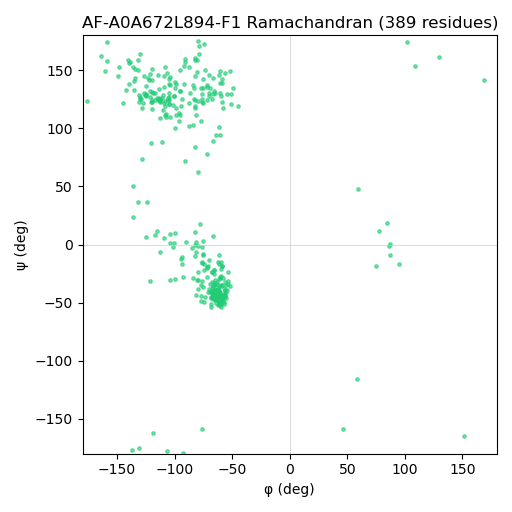M 1209 C C . ALA A 1 159 ? -1.052 3.150 7.069 1.00 95.44 159 ALA A C 1
ATOM 1211 O O . ALA A 1 159 ? -2.068 3.836 7.165 1.00 95.44 159 ALA A O 1
ATOM 1212 N N . TYR A 1 160 ? -0.854 2.084 7.857 1.00 95.88 160 TYR A N 1
ATOM 1213 C CA . TYR A 1 160 ? -1.796 1.731 8.931 1.00 95.88 160 TYR A CA 1
ATOM 1214 C C . TYR A 1 160 ? -1.868 2.799 10.023 1.00 95.88 160 TYR A C 1
ATOM 1216 O O . TYR A 1 160 ? -2.969 3.116 10.477 1.00 95.88 160 TYR A O 1
ATOM 1224 N N . VAL A 1 161 ? -0.737 3.402 10.412 1.00 96.69 161 VAL A N 1
ATOM 1225 C CA . VAL A 1 161 ? -0.753 4.526 11.365 1.00 96.69 161 VAL A CA 1
ATOM 1226 C C . VAL A 1 161 ? -1.541 5.705 10.793 1.00 96.69 161 VAL A C 1
ATOM 1228 O O . VAL A 1 161 ? -2.395 6.263 11.480 1.00 96.69 161 VAL A O 1
ATOM 1231 N N . LEU A 1 162 ? -1.329 6.042 9.516 1.00 96.69 162 LEU A N 1
ATOM 1232 C CA . LEU A 1 162 ? -2.099 7.082 8.836 1.00 96.69 162 LEU A CA 1
ATOM 1233 C C . LEU A 1 162 ? -3.603 6.768 8.843 1.00 96.69 162 LEU A C 1
ATOM 1235 O O . LEU A 1 162 ? -4.397 7.625 9.223 1.00 96.69 162 LEU A O 1
ATOM 1239 N N . LEU A 1 163 ? -4.001 5.538 8.503 1.00 95.44 163 LEU A N 1
ATOM 1240 C CA . LEU A 1 163 ? -5.401 5.104 8.570 1.00 95.44 163 LEU A CA 1
ATOM 1241 C C . LEU A 1 163 ? -5.980 5.236 9.987 1.00 95.44 163 LEU A C 1
ATOM 1243 O O . LEU A 1 163 ? -7.100 5.717 10.154 1.00 95.44 163 LEU A O 1
ATOM 1247 N N . ALA A 1 164 ? -5.219 4.846 11.012 1.00 95.31 164 ALA A N 1
ATOM 1248 C CA . ALA A 1 164 ? -5.647 4.936 12.404 1.00 95.31 164 ALA A CA 1
ATOM 1249 C C . ALA A 1 164 ? -5.880 6.390 12.852 1.00 95.31 164 ALA A C 1
ATOM 1251 O O . ALA A 1 164 ? -6.862 6.653 13.550 1.00 95.31 164 ALA A O 1
ATOM 1252 N N . VAL A 1 165 ? -5.014 7.319 12.427 1.00 94.38 165 VAL A N 1
ATOM 1253 C CA . VAL A 1 165 ? -5.117 8.764 12.705 1.00 94.38 165 VAL A CA 1
ATOM 1254 C C . VAL A 1 165 ? -6.313 9.393 11.987 1.00 94.38 165 VAL A C 1
ATOM 1256 O O . VAL A 1 165 ? -7.023 10.208 12.579 1.00 94.38 165 VAL A O 1
ATOM 1259 N N . LEU A 1 166 ? -6.566 9.003 10.734 1.00 92.69 166 LEU A N 1
ATOM 1260 C CA . LEU A 1 166 ? -7.655 9.551 9.915 1.00 92.69 166 LEU A CA 1
ATOM 1261 C C . LEU A 1 166 ? -9.050 9.111 10.372 1.00 92.69 166 LEU A C 1
ATOM 1263 O O . LEU A 1 166 ? -10.037 9.755 10.039 1.00 92.69 166 LEU A O 1
ATOM 1267 N N . PHE A 1 167 ? -9.146 8.040 11.157 1.00 85.50 167 PHE A N 1
ATOM 1268 C CA . PHE A 1 167 ? -10.428 7.517 11.627 1.00 85.50 167 PHE A CA 1
ATOM 1269 C C . PHE A 1 167 ? -11.017 8.294 12.825 1.00 85.50 167 PHE A C 1
ATOM 1271 O O . PHE A 1 167 ? -12.094 7.965 13.322 1.00 85.50 167 PHE A O 1
ATOM 1278 N N . VAL A 1 168 ? -10.321 9.319 13.334 1.00 80.81 168 VAL A N 1
ATOM 1279 C CA . VAL A 1 168 ? -10.833 10.192 14.402 1.00 80.81 168 VAL A CA 1
ATOM 1280 C C . VAL A 1 168 ? -11.848 11.173 13.829 1.00 80.81 168 VAL A C 1
ATOM 1282 O O . VAL A 1 168 ? -11.511 11.953 12.947 1.00 80.81 168 VAL A O 1
ATOM 1285 N N . GLN A 1 169 ? -13.057 11.203 14.390 1.00 77.50 169 GLN A N 1
ATOM 1286 C CA . GLN A 1 169 ? -14.077 12.186 14.031 1.00 77.50 169 GLN A CA 1
ATOM 1287 C C . GLN A 1 169 ? -14.458 13.052 15.247 1.00 77.50 169 GLN A C 1
ATOM 1289 O O . GLN A 1 169 ? -14.735 12.492 16.312 1.00 77.50 169 GLN A O 1
ATOM 1294 N N . PRO A 1 170 ? -14.484 14.395 15.120 1.00 82.12 170 PRO A N 1
ATOM 1295 C CA . PRO A 1 170 ? -14.051 15.174 13.955 1.00 82.12 170 PRO A CA 1
ATOM 1296 C C . PRO A 1 170 ? -12.517 15.211 13.810 1.00 82.12 170 PRO A C 1
ATOM 1298 O O . PRO A 1 170 ? -11.782 15.194 14.802 1.00 82.12 170 PRO A O 1
ATOM 1301 N N . LEU A 1 171 ? -12.026 15.322 12.572 1.00 86.19 171 LEU A N 1
ATOM 1302 C CA . LEU A 1 171 ? -10.605 15.555 12.309 1.00 86.19 171 LEU A CA 1
ATOM 1303 C C . LEU A 1 171 ? -10.206 16.984 12.690 1.00 86.19 171 LEU A C 1
ATOM 1305 O O . LEU A 1 171 ? -10.774 17.963 12.211 1.00 86.19 171 LEU A O 1
ATOM 1309 N N . THR A 1 172 ? -9.196 17.109 13.550 1.00 89.00 172 THR A N 1
ATOM 1310 C CA . THR A 1 172 ? -8.647 18.408 13.955 1.00 89.00 172 THR A CA 1
ATOM 1311 C C . THR A 1 172 ? -7.501 18.838 13.037 1.00 89.00 172 THR A C 1
ATOM 1313 O O . THR A 1 172 ? -6.835 18.009 12.412 1.00 89.00 172 THR A O 1
ATOM 1316 N N . THR A 1 173 ? -7.187 20.137 13.015 1.00 87.00 173 THR A N 1
ATOM 1317 C CA . THR A 1 173 ? -6.001 20.663 12.315 1.00 87.00 173 THR A CA 1
ATOM 1318 C C . THR A 1 173 ? -4.703 20.007 12.799 1.00 87.00 173 THR A C 1
ATOM 1320 O O . THR A 1 173 ? -3.787 19.806 12.005 1.00 87.00 173 THR A O 1
ATOM 1323 N N . ALA A 1 174 ? -4.627 19.629 14.081 1.00 89.69 174 ALA A N 1
ATOM 1324 C CA . ALA A 1 174 ? -3.480 18.911 14.633 1.00 89.69 174 ALA A CA 1
ATOM 1325 C C . ALA A 1 174 ? -3.354 17.499 14.037 1.00 89.69 174 ALA A C 1
ATOM 1327 O O . ALA A 1 174 ? -2.265 17.118 13.608 1.00 89.69 174 ALA A O 1
ATOM 1328 N N . ASN A 1 175 ? -4.470 16.767 13.924 1.00 90.25 175 ASN A N 1
ATOM 1329 C CA . ASN A 1 175 ? -4.497 15.440 13.300 1.00 90.25 175 ASN A CA 1
ATOM 1330 C C . ASN A 1 175 ? -4.076 15.517 11.828 1.00 90.25 175 ASN A C 1
ATOM 1332 O O . ASN A 1 175 ? -3.257 14.718 11.384 1.00 90.25 175 ASN A O 1
ATOM 1336 N N . LEU A 1 176 ? -4.581 16.509 11.084 1.00 90.19 176 LEU A N 1
ATOM 1337 C CA . LEU A 1 176 ? -4.203 16.726 9.684 1.00 90.19 176 LEU A CA 1
ATOM 1338 C C . LEU A 1 176 ? -2.727 17.115 9.540 1.00 90.19 176 LEU A C 1
ATOM 1340 O O . LEU A 1 176 ? -2.048 16.619 8.645 1.00 90.19 176 LEU A O 1
ATOM 1344 N N . GLY A 1 177 ? -2.207 17.958 10.436 1.00 91.50 177 GLY A N 1
ATOM 1345 C CA . GLY A 1 177 ? -0.787 18.306 10.475 1.00 91.50 177 GLY A CA 1
ATOM 1346 C C . GLY A 1 177 ? 0.102 17.085 10.725 1.00 91.50 177 GLY A C 1
ATOM 1347 O O . GLY A 1 177 ? 1.099 16.902 10.027 1.00 91.50 177 GLY A O 1
ATOM 1348 N N . TYR A 1 178 ? -0.286 16.223 11.668 1.00 93.50 178 TYR A N 1
ATOM 1349 C CA . TYR A 1 178 ? 0.404 14.966 11.960 1.00 93.50 178 TYR A CA 1
ATOM 1350 C C . TYR A 1 178 ? 0.340 13.996 10.768 1.00 93.50 178 TYR A C 1
ATOM 1352 O O . TYR A 1 178 ? 1.380 13.541 10.291 1.00 93.50 178 TYR A O 1
ATOM 1360 N N . ALA A 1 179 ? -0.855 13.767 10.212 1.00 94.62 179 ALA A N 1
ATOM 1361 C CA . ALA A 1 179 ? -1.077 12.933 9.030 1.00 94.62 179 ALA A CA 1
ATOM 1362 C C . ALA A 1 179 ? -0.255 13.405 7.819 1.00 94.62 179 ALA A C 1
ATOM 1364 O O . ALA A 1 179 ? 0.349 12.593 7.117 1.00 94.62 179 ALA A O 1
ATOM 1365 N N . ASN A 1 180 ? -0.153 14.721 7.609 1.00 91.88 180 ASN A N 1
ATOM 1366 C CA . ASN A 1 180 ? 0.623 15.294 6.512 1.00 91.88 180 ASN A CA 1
ATOM 1367 C C . ASN A 1 180 ? 2.123 14.971 6.621 1.00 91.88 180 ASN A C 1
ATOM 1369 O O . ASN A 1 180 ? 2.785 14.784 5.602 1.00 91.88 180 ASN A O 1
ATOM 1373 N N . ARG A 1 181 ? 2.674 14.841 7.838 1.00 95.25 181 ARG A N 1
ATOM 1374 C CA . ARG A 1 181 ? 4.074 14.413 8.016 1.00 95.25 181 ARG A CA 1
ATOM 1375 C C . ARG A 1 181 ? 4.293 12.968 7.570 1.00 95.25 181 ARG A C 1
ATOM 1377 O O . ARG A 1 181 ? 5.341 12.666 7.000 1.00 95.25 181 ARG A O 1
ATOM 1384 N N . ILE A 1 182 ? 3.301 12.104 7.786 1.00 96.50 182 ILE A N 1
ATOM 1385 C CA . ILE A 1 182 ? 3.326 10.711 7.322 1.00 96.50 182 ILE A CA 1
ATOM 1386 C C . ILE A 1 182 ? 3.246 10.662 5.796 1.00 96.50 182 ILE A C 1
ATOM 1388 O O . ILE A 1 182 ? 4.047 9.993 5.143 1.00 96.50 182 ILE A O 1
ATOM 1392 N N . VAL A 1 183 ? 2.337 11.440 5.204 1.00 93.56 183 VAL A N 1
ATOM 1393 C CA . VAL A 1 183 ? 2.184 11.524 3.744 1.00 93.56 183 VAL A CA 1
ATOM 1394 C C . VAL A 1 183 ? 3.427 12.075 3.057 1.00 93.56 183 VAL A C 1
ATOM 1396 O O . VAL A 1 183 ? 3.852 11.512 2.049 1.00 93.56 183 VAL A O 1
ATOM 1399 N N . ASN A 1 184 ? 4.072 13.095 3.628 1.00 91.81 184 ASN A N 1
ATOM 1400 C CA . ASN A 1 184 ? 5.342 13.609 3.113 1.00 91.81 184 ASN A CA 1
ATOM 1401 C C . ASN A 1 184 ? 6.413 12.519 3.011 1.00 91.81 184 ASN A C 1
ATOM 1403 O O . ASN A 1 184 ? 7.242 12.566 2.105 1.00 91.81 184 ASN A O 1
ATOM 1407 N N . TRP A 1 185 ? 6.424 11.552 3.934 1.00 93.94 185 TRP A N 1
ATOM 1408 C CA . TRP A 1 185 ? 7.325 10.411 3.837 1.00 93.94 185 TRP A CA 1
ATOM 1409 C C . TRP A 1 185 ? 6.835 9.378 2.812 1.00 93.94 185 TRP A C 1
ATOM 1411 O O . TRP A 1 185 ? 7.614 9.003 1.936 1.00 93.94 185 TRP A O 1
ATOM 1421 N N . LEU A 1 186 ? 5.558 8.977 2.850 1.00 92.62 186 LEU A N 1
ATOM 1422 C CA . LEU A 1 186 ? 4.989 7.977 1.930 1.00 92.62 186 LEU A CA 1
ATOM 1423 C C . LEU A 1 186 ? 5.171 8.363 0.457 1.00 92.62 186 LEU A C 1
ATOM 1425 O O . LEU A 1 186 ? 5.612 7.539 -0.337 1.00 92.62 186 LEU A O 1
ATOM 1429 N N . VAL A 1 187 ? 4.922 9.624 0.091 1.00 89.19 187 VAL A N 1
ATOM 1430 C CA . VAL A 1 187 ? 5.108 10.109 -1.290 1.00 89.19 187 VAL A CA 1
ATOM 1431 C C . VAL A 1 187 ? 6.564 9.960 -1.750 1.00 89.19 187 VAL A C 1
ATOM 1433 O O . VAL A 1 187 ? 6.814 9.733 -2.929 1.00 89.19 187 VAL A O 1
ATOM 1436 N N . THR A 1 188 ? 7.541 10.006 -0.833 1.00 88.81 188 THR A N 1
ATOM 1437 C CA . THR A 1 188 ? 8.953 9.766 -1.191 1.00 88.81 188 THR A CA 1
ATOM 1438 C C . THR A 1 188 ? 9.303 8.297 -1.412 1.00 88.81 188 THR A C 1
ATOM 1440 O O . THR A 1 188 ? 10.344 8.019 -1.999 1.00 88.81 188 THR A O 1
ATOM 1443 N N . GLN A 1 189 ? 8.450 7.372 -0.967 1.00 89.50 189 GLN A N 1
ATOM 1444 C CA . GLN A 1 189 ? 8.603 5.932 -1.193 1.00 89.50 189 GLN A CA 1
ATOM 1445 C C . GLN A 1 189 ? 7.844 5.448 -2.439 1.00 89.50 189 GLN A C 1
ATOM 1447 O O . GLN A 1 189 ? 8.030 4.311 -2.869 1.00 89.50 189 GLN A O 1
ATOM 1452 N N . GLN A 1 190 ? 6.981 6.290 -3.018 1.00 87.88 190 GLN A N 1
ATOM 1453 C CA . GLN A 1 190 ? 6.209 5.951 -4.208 1.00 87.88 190 GLN A CA 1
ATOM 1454 C C . GLN A 1 190 ? 7.120 5.911 -5.443 1.00 87.88 190 GLN A C 1
ATOM 1456 O O . GLN A 1 190 ? 7.951 6.797 -5.659 1.00 87.88 190 GLN A O 1
ATOM 1461 N N . ASN A 1 191 ? 6.951 4.887 -6.276 1.00 86.62 191 ASN A N 1
ATOM 1462 C CA . ASN A 1 191 ? 7.654 4.750 -7.546 1.00 86.62 191 ASN A CA 1
ATOM 1463 C C . ASN A 1 191 ? 7.023 5.648 -8.638 1.00 86.62 191 ASN A C 1
ATOM 1465 O O . ASN A 1 191 ? 5.889 6.108 -8.467 1.00 86.62 191 ASN A O 1
ATOM 1469 N N . PRO A 1 192 ? 7.717 5.904 -9.765 1.00 83.69 192 PRO A N 1
ATOM 1470 C CA . PRO A 1 192 ? 7.235 6.798 -10.829 1.00 83.69 192 PRO A CA 1
ATOM 1471 C C . PRO A 1 192 ? 5.893 6.414 -11.466 1.00 83.69 192 PRO A C 1
ATOM 1473 O O . PRO A 1 192 ? 5.256 7.239 -12.110 1.00 83.69 192 PRO A O 1
ATOM 1476 N N . TYR A 1 193 ? 5.468 5.161 -11.301 1.00 83.44 193 TYR A N 1
ATOM 1477 C CA . TYR A 1 193 ? 4.228 4.617 -11.853 1.00 83.44 193 TYR A CA 1
ATOM 1478 C C . TYR A 1 193 ? 3.093 4.577 -10.816 1.00 83.44 193 TYR A C 1
ATOM 1480 O O . TYR A 1 193 ? 2.050 3.974 -11.057 1.00 83.44 193 TYR A O 1
ATOM 1488 N N . GLY A 1 194 ? 3.289 5.196 -9.647 1.00 80.69 194 GLY A N 1
ATOM 1489 C CA . GLY A 1 194 ? 2.280 5.318 -8.595 1.00 80.69 194 GLY A CA 1
ATOM 1490 C C . GLY A 1 194 ? 2.204 4.142 -7.614 1.00 80.69 194 GLY A C 1
ATOM 1491 O O . GLY A 1 194 ? 1.410 4.198 -6.674 1.00 80.69 194 GLY A O 1
ATOM 1492 N N . GLY A 1 195 ? 3.019 3.100 -7.788 1.00 83.62 195 GLY A N 1
ATOM 1493 C CA . GLY A 1 195 ? 3.086 1.955 -6.874 1.00 83.62 195 GLY A CA 1
ATOM 1494 C C . GLY A 1 195 ? 4.154 2.101 -5.788 1.00 83.62 195 GLY A C 1
ATOM 1495 O O . GLY A 1 195 ? 4.887 3.088 -5.740 1.00 83.62 195 GLY A O 1
ATOM 1496 N N . PHE A 1 196 ? 4.275 1.082 -4.942 1.00 84.25 196 PHE A N 1
ATOM 1497 C CA . PHE A 1 196 ? 5.339 0.940 -3.946 1.00 84.25 196 PHE A CA 1
ATOM 1498 C C . PHE A 1 196 ? 6.149 -0.336 -4.224 1.00 84.25 196 PHE A C 1
ATOM 1500 O O . PHE A 1 196 ? 6.159 -0.827 -5.356 1.00 84.25 196 PHE A O 1
ATOM 1507 N N . SER A 1 197 ? 6.904 -0.828 -3.242 1.00 77.06 197 SER A N 1
ATOM 1508 C CA . SER A 1 197 ? 7.866 -1.918 -3.453 1.00 77.06 197 SER A CA 1
ATOM 1509 C C . SER A 1 197 ? 7.208 -3.302 -3.479 1.00 77.06 197 SER A C 1
ATOM 1511 O O . SER A 1 197 ? 7.772 -4.232 -4.055 1.00 77.06 197 SER A O 1
ATOM 1513 N N . SER A 1 198 ? 6.031 -3.458 -2.871 1.00 74.50 198 SER A N 1
ATOM 1514 C CA . SER A 1 198 ? 5.276 -4.711 -2.792 1.00 74.50 198 SER A CA 1
ATOM 1515 C C . SER A 1 198 ? 3.804 -4.502 -3.195 1.00 74.50 198 SER A C 1
ATOM 1517 O O . SER A 1 198 ? 3.381 -3.446 -3.669 1.00 74.50 198 SER A O 1
ATOM 1519 N N . THR A 1 199 ? 2.986 -5.545 -3.075 1.00 73.62 199 THR A N 1
ATOM 1520 C CA . THR A 1 199 ? 1.539 -5.457 -3.310 1.00 73.62 199 THR A CA 1
ATOM 1521 C C . THR A 1 199 ? 0.803 -4.898 -2.092 1.00 73.62 199 THR A C 1
ATOM 1523 O O . THR A 1 199 ? -0.104 -4.083 -2.239 1.00 73.62 199 THR A O 1
ATOM 1526 N N . GLN A 1 200 ? 1.154 -5.355 -0.885 1.00 74.12 200 GLN A N 1
ATOM 1527 C CA . GLN A 1 200 ? 0.405 -5.033 0.339 1.00 74.12 200 GLN A CA 1
ATOM 1528 C C . GLN A 1 200 ? 0.629 -3.587 0.786 1.00 74.12 200 GLN A C 1
ATOM 1530 O O . GLN A 1 200 ? -0.338 -2.877 1.055 1.00 74.12 200 GLN A O 1
ATOM 1535 N N . ASP A 1 201 ? 1.879 -3.130 0.774 1.00 81.81 201 ASP A N 1
ATOM 1536 C CA . ASP A 1 201 ? 2.239 -1.730 0.997 1.00 81.81 201 ASP A CA 1
ATOM 1537 C C . ASP A 1 201 ? 1.544 -0.804 -0.014 1.00 81.81 201 ASP A C 1
ATOM 1539 O O . ASP A 1 201 ? 0.974 0.205 0.391 1.00 81.81 201 ASP A O 1
ATOM 1543 N N . THR A 1 202 ? 1.486 -1.184 -1.295 1.00 84.50 202 THR A N 1
ATOM 1544 C CA . THR A 1 202 ? 0.805 -0.406 -2.334 1.00 84.50 202 THR A CA 1
ATOM 1545 C C . THR A 1 202 ? -0.684 -0.270 -2.043 1.00 84.50 202 THR A C 1
ATOM 1547 O O . THR A 1 202 ? -1.210 0.841 -2.074 1.00 84.50 202 THR A O 1
ATOM 1550 N N . VAL A 1 203 ? -1.377 -1.366 -1.719 1.00 86.50 203 VAL A N 1
ATOM 1551 C CA . VAL A 1 203 ? -2.824 -1.321 -1.448 1.00 86.50 203 VAL A CA 1
ATOM 1552 C C . VAL A 1 203 ? -3.134 -0.474 -0.212 1.00 86.50 203 VAL A C 1
ATOM 1554 O O . VAL A 1 203 ? -4.017 0.383 -0.268 1.00 86.50 203 VAL A O 1
ATOM 1557 N N . VAL A 1 204 ? -2.419 -0.685 0.896 1.00 89.38 204 VAL A N 1
ATOM 1558 C CA . VAL A 1 204 ? -2.699 0.022 2.157 1.00 89.38 204 VAL A CA 1
ATOM 1559 C C . VAL A 1 204 ? -2.291 1.495 2.061 1.00 89.38 204 VAL A C 1
ATOM 1561 O O . VAL A 1 204 ? -3.055 2.359 2.492 1.00 89.38 204 VAL A O 1
ATOM 1564 N N . ALA A 1 205 ? -1.149 1.812 1.439 1.00 91.31 205 ALA A N 1
ATOM 1565 C CA . ALA A 1 205 ? -0.714 3.195 1.246 1.00 91.31 205 ALA A CA 1
ATOM 1566 C C . ALA A 1 205 ? -1.660 3.970 0.326 1.00 91.31 205 ALA A C 1
ATOM 1568 O O . ALA A 1 205 ? -2.062 5.077 0.678 1.00 91.31 205 ALA A O 1
ATOM 1569 N N . LEU A 1 206 ? -2.077 3.396 -0.809 1.00 91.81 206 LEU A N 1
ATOM 1570 C CA . LEU A 1 206 ? -3.045 4.052 -1.694 1.00 91.81 206 LEU A CA 1
ATOM 1571 C C . LEU A 1 206 ? -4.397 4.251 -1.006 1.00 91.81 206 LEU A C 1
ATOM 1573 O O . LEU A 1 206 ? -4.997 5.315 -1.153 1.00 91.81 206 LEU A O 1
ATOM 1577 N N . HIS A 1 207 ? -4.847 3.283 -0.203 1.00 91.25 207 HIS A N 1
ATOM 1578 C CA . HIS A 1 207 ? -6.055 3.443 0.604 1.00 91.25 207 HIS A CA 1
ATOM 1579 C C . HIS A 1 207 ? -5.918 4.624 1.580 1.00 91.25 207 HIS A C 1
ATOM 1581 O O . HIS A 1 207 ? -6.754 5.529 1.566 1.00 91.25 207 HIS A O 1
ATOM 1587 N N . ALA A 1 208 ? -4.834 4.681 2.355 1.00 93.19 208 ALA A N 1
ATOM 1588 C CA . ALA A 1 208 ? -4.594 5.749 3.323 1.00 93.19 208 ALA A CA 1
ATOM 1589 C C . ALA A 1 208 ? -4.484 7.138 2.667 1.00 93.19 208 ALA A C 1
ATOM 1591 O O . ALA A 1 208 ? -5.105 8.100 3.123 1.00 93.19 208 ALA A O 1
ATOM 1592 N N . LEU A 1 209 ? -3.742 7.233 1.559 1.00 92.69 209 LEU A N 1
ATOM 1593 C CA . LEU A 1 209 ? -3.596 8.464 0.780 1.00 92.69 209 LEU A CA 1
ATOM 1594 C C . LEU A 1 209 ? -4.930 8.911 0.174 1.00 92.69 209 LEU A C 1
ATOM 1596 O O . LEU A 1 209 ? -5.228 10.104 0.184 1.00 92.69 209 LEU A O 1
ATOM 1600 N N . SER A 1 210 ? -5.750 7.973 -0.312 1.00 90.69 210 SER A N 1
ATOM 1601 C CA . SER A 1 210 ? -7.071 8.284 -0.868 1.00 90.69 210 SER A CA 1
ATOM 1602 C C . SER A 1 210 ? -8.040 8.822 0.189 1.00 90.69 210 SER A C 1
ATOM 1604 O O . SER A 1 210 ? -8.763 9.778 -0.091 1.00 90.69 210 SER A O 1
ATOM 1606 N N . LEU A 1 211 ? -8.009 8.279 1.413 1.00 89.81 211 LEU A N 1
ATOM 1607 C CA . LEU A 1 211 ? -8.823 8.779 2.519 1.00 89.81 211 LEU A CA 1
ATOM 1608 C C . LEU A 1 211 ? -8.388 10.180 2.940 1.00 89.81 211 LEU A C 1
ATOM 1610 O O . LEU A 1 211 ? -9.235 11.063 3.031 1.00 89.81 211 LEU A O 1
ATOM 1614 N N . LEU A 1 212 ? -7.082 10.431 3.110 1.00 89.50 212 LEU A N 1
ATOM 1615 C CA . LEU A 1 212 ? -6.619 11.793 3.395 1.00 89.50 212 LEU A CA 1
ATOM 1616 C C . LEU A 1 212 ? -7.032 12.751 2.273 1.00 89.50 212 LEU A C 1
ATOM 1618 O O . LEU A 1 212 ? -7.522 13.839 2.560 1.00 89.50 212 LEU A O 1
ATOM 1622 N N . ALA A 1 213 ? -6.846 12.353 1.011 1.00 87.62 213 ALA A N 1
ATOM 1623 C CA . ALA A 1 213 ? -7.202 13.173 -0.141 1.00 87.62 213 ALA A CA 1
ATOM 1624 C C . ALA A 1 213 ? -8.697 13.523 -0.167 1.00 87.62 213 ALA A C 1
ATOM 1626 O O . ALA A 1 213 ? -9.031 14.635 -0.573 1.00 87.62 213 ALA A O 1
ATOM 1627 N N . ALA A 1 214 ? -9.571 12.614 0.277 1.00 87.44 214 ALA A N 1
ATOM 1628 C CA . ALA A 1 214 ? -11.001 12.868 0.428 1.00 87.44 214 ALA A CA 1
ATOM 1629 C C . ALA A 1 214 ? -11.301 13.862 1.566 1.00 87.44 214 ALA A C 1
ATOM 1631 O O . ALA A 1 214 ? -12.118 14.759 1.376 1.00 87.44 214 ALA A O 1
ATOM 1632 N N . GLU A 1 215 ? -10.606 13.759 2.702 1.00 84.50 215 GLU A N 1
ATOM 1633 C CA . GLU A 1 215 ? -10.789 14.649 3.863 1.00 84.50 215 GLU A CA 1
ATOM 1634 C C . GLU A 1 215 ? -10.289 16.080 3.611 1.00 84.50 215 GLU A C 1
ATOM 1636 O O . GLU A 1 215 ? -10.914 17.057 4.022 1.00 84.50 215 GLU A O 1
ATOM 1641 N N . VAL A 1 216 ? -9.165 16.235 2.905 1.00 82.75 216 VAL A N 1
ATOM 1642 C CA . VAL A 1 216 ? -8.600 17.560 2.576 1.00 82.75 216 VAL A CA 1
ATOM 1643 C C . VAL A 1 216 ? -9.128 18.121 1.256 1.00 82.75 216 VAL A C 1
ATOM 1645 O O . VAL A 1 216 ? -8.702 19.196 0.820 1.00 82.75 216 VAL A O 1
ATOM 1648 N N . PHE A 1 217 ? -10.038 17.402 0.594 1.00 82.44 217 PHE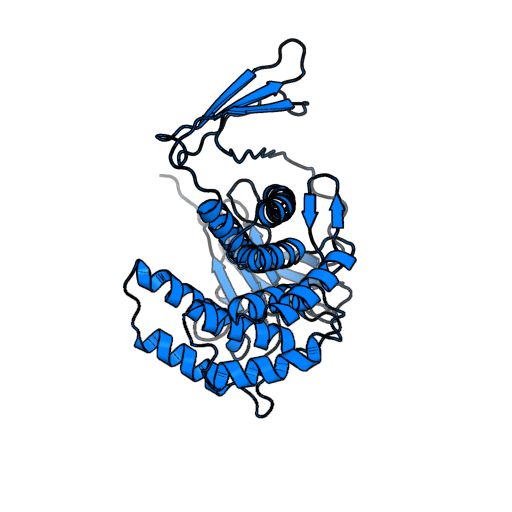 A N 1
ATOM 1649 C CA . PHE A 1 217 ? -10.553 17.772 -0.714 1.00 82.44 217 PHE A CA 1
ATOM 1650 C C . PHE A 1 217 ? -11.226 19.147 -0.680 1.00 82.44 217 PHE A C 1
ATOM 1652 O O . PHE A 1 217 ? -12.152 19.407 0.088 1.00 82.44 217 PHE A O 1
ATOM 1659 N N . ARG A 1 218 ? -10.810 20.018 -1.602 1.00 80.50 218 ARG A N 1
ATOM 1660 C CA . ARG A 1 218 ? -11.510 21.262 -1.932 1.00 80.50 218 ARG A CA 1
ATOM 1661 C C . ARG A 1 218 ? -11.798 21.298 -3.425 1.00 80.50 218 ARG A C 1
ATOM 1663 O O . ARG A 1 218 ? -10.954 20.905 -4.235 1.00 80.50 218 ARG A O 1
ATOM 1670 N N . MET A 1 219 ? -13.011 21.717 -3.785 1.00 78.88 219 MET A N 1
ATOM 1671 C CA . MET A 1 219 ? -13.427 21.826 -5.189 1.00 78.88 219 MET A CA 1
ATOM 1672 C C . MET A 1 219 ? -12.837 23.071 -5.857 1.00 78.88 219 MET A C 1
ATOM 1674 O O . MET A 1 219 ? -12.495 23.036 -7.036 1.00 78.88 219 MET A O 1
ATOM 1678 N N . GLU A 1 220 ? -12.698 24.150 -5.091 1.00 83.88 220 GLU A N 1
ATOM 1679 C CA . GLU A 1 220 ? -12.149 25.421 -5.547 1.00 83.88 220 GLU A CA 1
ATOM 1680 C C . GLU A 1 220 ? -10.658 25.540 -5.226 1.00 83.88 220 GLU A C 1
ATOM 1682 O O . GLU A 1 220 ? -10.170 25.006 -4.228 1.00 83.88 220 GLU A O 1
ATOM 1687 N N . GLY A 1 221 ? -9.946 26.286 -6.070 1.00 85.88 221 GLY A N 1
ATOM 1688 C CA . GLY A 1 221 ? -8.533 26.594 -5.902 1.00 85.88 221 GLY A CA 1
ATOM 1689 C C . GLY A 1 221 ? -7.708 26.318 -7.153 1.00 85.88 221 GLY A C 1
ATOM 1690 O O . GLY A 1 221 ? -8.106 25.582 -8.056 1.00 85.88 221 GLY A O 1
ATOM 1691 N N . SER A 1 222 ? -6.531 26.929 -7.190 1.00 92.06 222 SER A N 1
ATOM 1692 C CA . SER A 1 222 ? -5.542 26.722 -8.242 1.00 92.06 222 SER A CA 1
ATOM 1693 C C . SER A 1 222 ? -4.145 26.892 -7.670 1.00 92.06 222 SER A C 1
ATOM 1695 O O . SER A 1 222 ? -3.935 27.737 -6.794 1.00 92.06 222 SER A O 1
ATOM 1697 N N . SER A 1 223 ? -3.201 26.110 -8.178 1.00 93.94 223 SER A N 1
ATOM 1698 C CA . SER A 1 223 ? -1.794 26.186 -7.810 1.00 93.94 223 SER A CA 1
ATOM 1699 C C . SER A 1 223 ? -0.922 26.018 -9.036 1.00 93.94 223 SER A C 1
ATOM 1701 O O . SER A 1 223 ? -1.155 25.139 -9.859 1.00 93.94 223 SER A O 1
ATOM 1703 N N . THR A 1 224 ? 0.119 26.834 -9.111 1.00 95.62 224 THR A N 1
ATOM 1704 C CA . THR A 1 224 ? 1.185 26.704 -10.098 1.00 95.62 224 THR A CA 1
ATOM 1705 C C . THR A 1 224 ? 2.412 26.135 -9.404 1.00 95.62 224 THR A C 1
ATOM 1707 O O . THR A 1 224 ? 2.865 26.665 -8.383 1.00 95.62 224 THR A O 1
ATOM 1710 N N . VAL A 1 225 ? 2.957 25.055 -9.953 1.00 95.69 225 VAL A N 1
ATOM 1711 C CA . VAL A 1 225 ? 4.244 24.489 -9.555 1.00 95.69 225 VAL A CA 1
ATOM 1712 C C . VAL A 1 225 ? 5.294 24.915 -10.571 1.00 95.69 225 VAL A C 1
ATOM 1714 O O . VAL A 1 225 ? 5.208 24.589 -11.752 1.00 95.69 225 VAL A O 1
ATOM 1717 N N . THR A 1 226 ? 6.311 25.623 -10.096 1.00 95.00 226 THR A N 1
ATOM 1718 C CA . THR A 1 226 ? 7.474 26.037 -10.879 1.00 95.00 226 THR A CA 1
ATOM 1719 C C . THR A 1 226 ? 8.676 25.177 -10.505 1.00 95.00 226 THR A C 1
ATOM 1721 O O . THR A 1 226 ? 9.117 25.175 -9.353 1.00 95.00 226 THR A O 1
ATOM 1724 N N . VAL A 1 227 ? 9.233 24.477 -11.490 1.00 93.75 227 VAL A N 1
ATOM 1725 C CA . VAL A 1 227 ? 10.476 23.706 -11.393 1.00 93.75 227 VAL A CA 1
ATOM 1726 C C . VAL A 1 227 ? 11.558 24.443 -12.174 1.00 93.75 227 VAL A C 1
ATOM 1728 O O . VAL A 1 227 ? 11.429 24.645 -13.376 1.00 93.75 227 VAL A O 1
ATOM 1731 N N . GLN A 1 228 ? 12.627 24.859 -11.504 1.00 91.69 228 GLN A N 1
ATOM 1732 C CA . GLN A 1 228 ? 13.692 25.662 -12.108 1.00 91.69 228 GLN A CA 1
ATOM 1733 C C . GLN A 1 228 ? 15.054 25.004 -11.907 1.00 91.69 228 GLN A C 1
ATOM 1735 O O . GLN A 1 228 ? 15.429 24.690 -10.773 1.00 91.69 228 GLN A O 1
ATOM 1740 N N . SER A 1 229 ? 15.805 24.844 -12.998 1.00 90.62 229 SER A N 1
ATOM 1741 C CA . SER A 1 229 ? 17.207 24.422 -12.942 1.00 90.62 229 SER A CA 1
ATOM 1742 C C . SER A 1 229 ? 18.074 25.536 -12.345 1.00 90.62 229 SER A C 1
ATOM 1744 O O . SER A 1 229 ? 17.925 26.702 -12.702 1.00 90.62 229 SER A O 1
ATOM 1746 N N . LEU A 1 230 ? 18.977 25.185 -11.426 1.00 87.06 230 LEU A N 1
ATOM 1747 C CA . LEU A 1 230 ? 19.860 26.144 -10.746 1.00 87.06 230 LEU A CA 1
ATOM 1748 C C . LEU A 1 230 ? 21.117 26.514 -11.559 1.00 87.06 230 LEU A C 1
ATOM 1750 O O . LEU A 1 230 ? 22.038 27.118 -11.014 1.00 87.06 230 LEU A O 1
ATOM 1754 N N . SER A 1 231 ? 21.197 26.135 -12.838 1.00 83.94 231 SER A N 1
ATOM 1755 C CA . SER A 1 231 ? 22.301 26.515 -13.726 1.00 83.94 231 SER A CA 1
ATOM 1756 C C . SER A 1 231 ? 22.109 27.922 -14.315 1.00 83.94 231 SER A C 1
ATOM 1758 O O . SER A 1 231 ? 20.996 28.438 -14.383 1.00 83.94 231 SER A O 1
ATOM 1760 N N . VAL A 1 232 ? 23.206 28.546 -14.764 1.00 70.06 232 VAL A N 1
ATOM 1761 C CA . VAL A 1 232 ? 23.264 29.953 -15.233 1.00 70.06 232 VAL A CA 1
ATOM 1762 C C . VAL A 1 232 ? 22.363 30.230 -16.459 1.00 70.06 232 VAL A C 1
ATOM 1764 O O . VAL A 1 232 ? 22.008 31.374 -16.713 1.00 70.06 232 VAL A O 1
ATOM 1767 N N . ALA A 1 233 ? 21.917 29.186 -17.165 1.00 72.75 233 ALA A N 1
ATOM 1768 C CA . ALA A 1 233 ? 20.919 29.237 -18.242 1.00 72.75 233 ALA A CA 1
ATOM 1769 C C . ALA A 1 233 ? 19.827 28.162 -18.052 1.00 72.75 233 ALA A C 1
ATOM 1771 O O . ALA A 1 233 ? 19.396 27.500 -18.996 1.00 72.75 233 ALA A O 1
ATOM 1772 N N . GLY A 1 234 ? 19.451 27.913 -16.797 1.00 74.25 234 GLY A N 1
ATOM 1773 C CA . GLY A 1 234 ? 18.556 26.831 -16.419 1.00 74.25 234 GLY A CA 1
ATOM 1774 C C . GLY A 1 234 ? 17.128 27.011 -16.933 1.00 74.25 234 GLY A C 1
ATOM 1775 O O . GLY A 1 234 ? 16.508 28.049 -16.716 1.00 74.25 234 GLY A O 1
ATOM 1776 N N . GLU A 1 235 ? 16.584 25.972 -17.572 1.00 86.25 235 GLU A N 1
ATOM 1777 C CA . GLU A 1 235 ? 15.181 25.953 -17.991 1.00 86.25 235 GLU A CA 1
ATOM 1778 C C . GLU A 1 235 ? 14.236 26.065 -16.781 1.00 86.25 235 GLU A C 1
ATOM 1780 O O . GLU A 1 235 ? 14.512 25.558 -15.683 1.00 86.25 235 GLU A O 1
ATOM 1785 N N . VAL A 1 236 ? 13.106 26.738 -17.011 1.00 91.19 236 VAL A N 1
ATOM 1786 C CA . VAL A 1 236 ? 12.004 26.884 -16.058 1.00 91.19 236 VAL A CA 1
ATOM 1787 C C . VAL A 1 236 ? 10.791 26.153 -16.616 1.00 91.19 236 VAL A C 1
ATOM 1789 O O . VAL A 1 236 ? 10.344 26.423 -17.729 1.00 91.19 236 VAL A O 1
ATOM 1792 N N . TYR A 1 237 ? 10.234 25.249 -15.824 1.00 92.88 237 TYR A N 1
ATOM 1793 C CA . TYR A 1 237 ? 9.050 24.478 -16.161 1.00 92.88 237 TYR A CA 1
ATOM 1794 C C . TYR A 1 237 ? 7.915 24.864 -15.216 1.00 92.88 237 TYR A C 1
ATOM 1796 O O . TYR A 1 237 ? 8.057 24.757 -14.002 1.00 92.88 237 TYR A O 1
ATOM 1804 N N . ASN A 1 238 ? 6.783 25.292 -15.771 1.00 94.50 238 ASN A N 1
ATOM 1805 C CA . ASN A 1 238 ? 5.561 25.535 -15.007 1.00 94.50 238 ASN A CA 1
ATOM 1806 C C . ASN A 1 238 ? 4.545 24.418 -15.252 1.00 94.50 238 ASN A C 1
ATOM 1808 O O . ASN A 1 238 ? 4.429 23.925 -16.383 1.00 94.50 238 ASN A O 1
ATOM 1812 N N . PHE A 1 239 ? 3.837 24.055 -14.189 1.00 95.19 239 PHE A N 1
ATOM 1813 C CA . PHE A 1 239 ? 2.721 23.120 -14.165 1.00 95.19 239 PHE A CA 1
ATOM 1814 C C . PHE A 1 239 ? 1.561 23.801 -13.451 1.00 95.19 239 PHE A C 1
ATOM 1816 O O . PHE A 1 239 ? 1.680 24.151 -12.276 1.00 95.19 239 PHE A O 1
ATOM 1823 N N . ASP A 1 240 ? 0.455 24.003 -14.154 1.00 94.50 240 ASP A N 1
ATOM 1824 C CA . ASP A 1 240 ? -0.732 24.637 -13.595 1.00 94.50 240 ASP A CA 1
ATOM 1825 C C . ASP A 1 240 ? -1.754 23.565 -13.231 1.00 94.50 240 ASP A C 1
ATOM 1827 O O . ASP A 1 240 ? -2.106 22.718 -14.055 1.00 94.50 240 ASP A O 1
ATOM 1831 N N . VAL A 1 241 ? -2.226 23.608 -11.988 1.00 92.19 241 VAL A N 1
ATOM 1832 C CA . VAL A 1 241 ? -3.230 22.695 -11.443 1.00 92.19 241 VAL A CA 1
ATOM 1833 C C . VAL A 1 241 ? -4.434 23.516 -11.003 1.00 92.19 241 VAL A C 1
ATOM 1835 O O . VAL A 1 241 ? -4.342 24.357 -10.108 1.00 92.19 241 VAL A O 1
ATOM 1838 N N . ASN A 1 242 ? -5.572 23.276 -11.638 1.00 91.00 242 ASN A N 1
ATOM 1839 C CA . ASN A 1 242 ? -6.844 23.945 -11.397 1.00 91.00 242 ASN A CA 1
ATOM 1840 C C . ASN A 1 242 ? -7.989 22.919 -11.388 1.00 91.00 242 ASN A C 1
ATOM 1842 O O . ASN A 1 242 ? -7.770 21.711 -11.492 1.00 91.00 242 ASN A O 1
ATOM 1846 N N . ARG A 1 243 ? -9.227 23.398 -11.247 1.00 89.56 243 ARG A N 1
ATOM 1847 C CA . ARG A 1 243 ? -10.421 22.547 -11.196 1.00 89.56 243 ARG A CA 1
ATOM 1848 C C . ARG A 1 243 ? -10.544 21.599 -12.395 1.00 89.56 243 ARG A C 1
ATOM 1850 O O . ARG A 1 243 ? -10.940 20.453 -12.197 1.00 89.56 243 ARG A O 1
ATOM 1857 N N . ASP A 1 244 ? -10.201 22.060 -13.591 1.00 89.88 244 ASP A N 1
ATOM 1858 C CA . ASP A 1 244 ? -10.468 21.346 -14.841 1.00 89.88 244 ASP A CA 1
ATOM 1859 C C . ASP A 1 244 ? -9.395 20.295 -15.150 1.00 89.88 244 ASP A C 1
ATOM 1861 O O . ASP A 1 244 ? -9.688 19.270 -15.761 1.00 89.88 244 ASP A O 1
ATOM 1865 N N . ASN A 1 245 ? -8.156 20.512 -14.694 1.00 90.06 245 ASN A N 1
ATOM 1866 C CA . ASN A 1 245 ? -7.018 19.642 -15.007 1.00 90.06 245 ASN A CA 1
ATOM 1867 C C . ASN A 1 245 ? -6.391 18.934 -13.790 1.00 90.06 245 ASN A C 1
ATOM 1869 O O . ASN A 1 245 ? -5.369 18.270 -13.932 1.00 90.06 245 ASN A O 1
ATOM 1873 N N . ARG A 1 246 ? -6.992 19.015 -12.597 1.00 84.94 246 ARG A N 1
ATOM 1874 C CA . ARG A 1 246 ? -6.464 18.391 -11.361 1.00 84.94 246 ARG A CA 1
ATOM 1875 C C . ARG A 1 246 ? -6.292 16.870 -11.394 1.00 84.94 246 ARG A C 1
ATOM 1877 O O . ARG A 1 246 ? -5.575 16.338 -10.554 1.00 84.94 246 ARG A O 1
ATOM 1884 N N . LEU A 1 247 ? -6.985 16.172 -12.296 1.00 86.44 247 LEU A N 1
ATOM 1885 C CA . LEU A 1 247 ? -6.843 14.723 -12.507 1.00 86.44 247 LEU A CA 1
ATOM 1886 C C . LEU A 1 247 ? -5.980 14.396 -13.735 1.00 86.44 247 LEU A C 1
ATOM 1888 O O . LEU A 1 247 ? -5.756 13.225 -14.031 1.00 86.44 247 LEU A O 1
ATOM 1892 N N . LEU A 1 248 ? -5.521 15.417 -14.465 1.00 90.44 248 LEU A N 1
ATOM 1893 C CA . LEU A 1 248 ? -4.692 15.244 -15.646 1.00 90.44 248 LEU A CA 1
ATOM 1894 C C . LEU A 1 248 ? -3.237 15.052 -15.222 1.00 90.44 248 LEU A C 1
ATOM 1896 O O . LEU A 1 248 ? -2.654 15.900 -14.545 1.00 90.44 248 LEU A O 1
ATOM 1900 N N . TYR A 1 249 ? -2.646 13.949 -15.670 1.00 89.81 249 TYR A N 1
ATOM 1901 C CA . TYR A 1 249 ? -1.219 13.712 -15.525 1.00 89.81 249 TYR A CA 1
ATOM 1902 C C . TYR A 1 249 ? -0.416 14.718 -16.359 1.00 89.81 249 TYR A C 1
ATOM 1904 O O . TYR A 1 249 ? -0.711 14.936 -17.534 1.00 89.81 249 TYR A O 1
ATOM 1912 N N . GLN A 1 250 ? 0.599 15.331 -15.747 1.00 91.81 250 GLN A N 1
ATOM 1913 C CA . GLN A 1 250 ? 1.492 16.285 -16.400 1.00 91.81 250 GLN A CA 1
ATOM 1914 C C . GLN A 1 250 ? 2.946 15.897 -16.120 1.00 91.81 250 GLN A C 1
ATOM 1916 O O . GLN A 1 250 ? 3.342 15.778 -14.962 1.00 91.81 250 GLN A O 1
ATOM 1921 N N . GLU A 1 251 ? 3.756 15.766 -17.169 1.00 92.56 251 GLU A N 1
ATOM 1922 C CA . GLU A 1 251 ? 5.188 15.474 -17.066 1.00 92.56 251 GLU A CA 1
ATOM 1923 C C . GLU A 1 251 ? 6.007 16.344 -18.022 1.00 92.56 251 GLU A C 1
ATOM 1925 O O . GLU A 1 251 ? 5.515 16.792 -19.061 1.00 92.56 251 GLU A O 1
ATOM 1930 N N . LYS A 1 252 ? 7.270 16.605 -17.663 1.00 91.94 252 LYS A N 1
ATOM 1931 C CA . LYS A 1 252 ? 8.241 17.271 -18.539 1.00 91.94 252 LYS A CA 1
ATOM 1932 C C . LYS A 1 252 ? 9.629 16.649 -18.361 1.00 91.94 252 LYS A C 1
ATOM 1934 O O . LYS A 1 252 ? 10.068 16.502 -17.218 1.00 91.94 252 LYS A O 1
ATOM 1939 N N . PRO A 1 253 ? 10.345 16.332 -19.455 1.00 90.19 253 PRO A N 1
ATOM 1940 C CA . PRO A 1 253 ? 11.711 15.839 -19.368 1.00 90.19 253 PRO A CA 1
ATOM 1941 C C . PRO A 1 253 ? 12.652 16.955 -18.905 1.00 90.19 253 PRO A C 1
ATOM 1943 O O . PRO A 1 253 ? 12.655 18.058 -19.453 1.00 90.19 253 PRO A O 1
ATOM 1946 N N . LEU A 1 254 ? 13.477 16.653 -17.904 1.00 89.12 254 LEU A N 1
ATOM 1947 C CA . LEU A 1 254 ? 14.506 17.562 -17.404 1.00 89.12 254 LEU A CA 1
ATOM 1948 C C . LEU A 1 254 ? 15.796 17.364 -18.211 1.00 89.12 254 LEU A C 1
ATOM 1950 O O . LEU A 1 254 ? 16.329 16.259 -18.252 1.00 89.12 254 LEU A O 1
ATOM 1954 N N . LYS A 1 255 ? 16.313 18.421 -18.851 1.00 83.75 255 LYS A N 1
ATOM 1955 C CA . LYS A 1 255 ? 17.471 18.303 -19.765 1.00 83.75 255 LYS A CA 1
ATOM 1956 C C . LYS A 1 255 ? 18.837 18.235 -19.070 1.00 83.75 255 LYS A C 1
ATOM 1958 O O . LYS A 1 255 ? 19.715 17.503 -19.510 1.00 83.75 255 LYS A O 1
ATOM 1963 N N . ASN A 1 256 ? 19.033 18.993 -17.990 1.00 81.62 256 ASN A N 1
ATOM 1964 C CA . ASN A 1 256 ? 20.325 19.125 -17.304 1.00 81.62 256 ASN A CA 1
ATOM 1965 C C . ASN A 1 256 ? 20.475 18.070 -16.192 1.00 81.62 256 ASN A C 1
ATOM 1967 O O . ASN A 1 256 ? 20.403 18.400 -15.007 1.00 81.62 256 ASN A O 1
ATOM 1971 N N . VAL A 1 257 ? 20.664 16.801 -16.571 1.00 83.12 257 VAL A N 1
ATOM 1972 C CA . VAL A 1 257 ? 20.854 15.675 -15.637 1.00 83.12 257 VAL A CA 1
ATOM 1973 C C . VAL A 1 257 ? 22.287 15.124 -15.760 1.00 83.12 257 VAL A C 1
ATOM 1975 O O . VAL A 1 257 ? 22.684 14.760 -16.865 1.00 83.12 257 VAL A O 1
ATOM 1978 N N . PRO A 1 258 ? 23.072 15.029 -14.665 1.00 84.44 258 PRO A N 1
ATOM 1979 C CA . PRO A 1 258 ? 22.734 15.397 -13.288 1.00 84.44 258 PRO A CA 1
ATOM 1980 C C . PRO A 1 258 ? 22.743 16.918 -13.063 1.00 84.44 258 PRO A C 1
ATOM 1982 O O . PRO A 1 258 ? 23.604 17.635 -13.566 1.00 84.44 258 PRO A O 1
ATOM 1985 N N . GLY A 1 259 ? 21.809 17.414 -12.250 1.00 86.00 259 GLY A N 1
ATOM 1986 C CA . GLY A 1 259 ? 21.688 18.839 -11.950 1.00 86.00 259 GLY A CA 1
ATOM 1987 C C . GLY A 1 259 ? 20.827 19.107 -10.721 1.00 86.00 259 GLY A C 1
ATOM 1988 O O . GLY A 1 259 ? 20.072 18.246 -10.269 1.00 86.00 259 GLY A O 1
ATOM 1989 N N . ARG A 1 260 ? 20.948 20.313 -10.155 1.00 88.69 260 ARG A N 1
ATOM 1990 C CA . ARG A 1 260 ? 20.113 20.753 -9.029 1.00 88.69 260 ARG A CA 1
ATOM 1991 C C . ARG A 1 260 ? 18.921 21.543 -9.549 1.00 88.69 260 ARG A C 1
ATOM 1993 O O . ARG A 1 260 ? 19.081 22.471 -10.342 1.00 88.69 260 ARG A O 1
ATOM 2000 N N . TYR A 1 261 ? 17.746 21.195 -9.047 1.00 90.25 261 TYR A N 1
ATOM 2001 C CA . TYR A 1 261 ? 16.483 21.834 -9.386 1.00 90.25 261 TYR A CA 1
ATOM 2002 C C . TYR A 1 261 ? 15.813 22.350 -8.114 1.00 90.25 261 TYR A C 1
ATOM 2004 O O . TYR A 1 261 ? 15.903 21.723 -7.059 1.00 90.25 261 TYR A O 1
ATOM 2012 N N . SER A 1 262 ? 15.153 23.500 -8.213 1.00 91.06 262 SER A N 1
ATOM 2013 C CA . SER A 1 262 ? 14.269 24.019 -7.168 1.00 91.06 262 SER A CA 1
ATOM 2014 C C . SER A 1 262 ? 12.817 23.834 -7.586 1.00 91.06 262 SER A C 1
ATOM 2016 O O . SER A 1 262 ? 12.479 24.076 -8.743 1.00 91.06 262 SER A O 1
ATOM 2018 N N . VAL A 1 263 ? 11.973 23.414 -6.646 1.00 91.81 263 VAL A N 1
ATOM 2019 C CA . VAL A 1 263 ? 10.527 23.259 -6.841 1.00 91.81 263 VAL A CA 1
ATOM 2020 C C . VAL A 1 263 ? 9.828 24.264 -5.933 1.00 91.81 263 VAL A C 1
ATOM 2022 O O . VAL A 1 263 ? 10.100 24.307 -4.734 1.00 91.81 263 VAL A O 1
ATOM 2025 N N . ARG A 1 264 ? 8.950 25.095 -6.497 1.00 92.44 264 ARG A N 1
ATOM 2026 C CA . ARG A 1 264 ? 8.138 26.065 -5.752 1.00 92.44 264 ARG A CA 1
ATOM 2027 C C . ARG A 1 264 ? 6.677 25.937 -6.158 1.00 92.44 264 ARG A C 1
ATOM 2029 O O . ARG A 1 264 ? 6.367 26.047 -7.336 1.00 92.44 264 ARG A O 1
ATOM 2036 N N . GLY A 1 265 ? 5.794 25.736 -5.185 1.00 92.31 265 GLY A N 1
ATOM 2037 C CA . GLY A 1 265 ? 4.345 25.795 -5.381 1.00 92.31 265 GLY A CA 1
ATOM 2038 C C . GLY A 1 265 ? 3.790 27.142 -4.922 1.00 92.31 265 GLY A C 1
ATOM 2039 O O . GLY A 1 265 ? 4.150 27.616 -3.845 1.00 92.31 265 GLY A O 1
ATOM 2040 N N . LYS A 1 266 ? 2.913 27.755 -5.719 1.00 94.19 266 LYS A N 1
ATOM 2041 C CA . LYS A 1 266 ? 2.166 28.967 -5.356 1.00 94.19 266 LYS A CA 1
ATOM 2042 C C . LYS A 1 266 ? 0.687 28.760 -5.659 1.00 94.19 266 LYS A C 1
ATOM 2044 O O . LYS A 1 266 ? 0.338 28.517 -6.809 1.00 94.19 266 LYS A O 1
ATOM 2049 N N . GLY A 1 267 ? -0.172 28.903 -4.653 1.00 91.00 267 GLY A N 1
ATOM 2050 C CA . GLY A 1 267 ? -1.617 28.780 -4.821 1.00 91.00 267 GLY A CA 1
ATOM 2051 C C . GLY A 1 267 ? -2.332 28.290 -3.572 1.00 91.00 267 GLY A C 1
ATOM 2052 O O . GLY A 1 267 ? -1.775 28.331 -2.476 1.00 91.00 267 GLY A O 1
ATOM 2053 N N . SER A 1 268 ? -3.577 27.854 -3.752 1.00 87.00 268 SER A N 1
ATOM 2054 C CA . SER A 1 268 ? -4.481 27.445 -2.669 1.00 87.00 268 SER A CA 1
ATOM 2055 C C . SER A 1 268 ? -4.822 25.952 -2.655 1.00 87.00 268 SER A C 1
ATOM 2057 O O . SER A 1 268 ? -5.455 25.495 -1.704 1.00 87.00 268 SER A O 1
ATOM 2059 N N . THR A 1 269 ? -4.404 25.189 -3.672 1.00 83.50 269 THR A N 1
ATOM 2060 C CA . THR A 1 269 ? -4.608 23.733 -3.740 1.00 83.50 269 THR A CA 1
ATOM 2061 C C . THR A 1 269 ? -3.312 22.962 -3.482 1.00 83.50 269 THR A C 1
ATOM 2063 O O . THR A 1 269 ? -2.217 23.417 -3.833 1.00 83.50 269 THR A O 1
ATOM 2066 N N . CYS A 1 270 ? -3.423 21.783 -2.875 1.00 81.75 270 CYS A N 1
ATOM 2067 C CA . CYS A 1 270 ? -2.300 20.871 -2.688 1.00 81.75 270 CYS A CA 1
ATOM 2068 C C . CYS A 1 270 ? -1.964 20.173 -4.013 1.00 81.75 270 CYS A C 1
ATOM 2070 O O . CYS A 1 270 ? -2.854 19.679 -4.702 1.00 81.75 270 CYS A O 1
ATOM 2072 N N . VAL A 1 271 ? -0.675 20.107 -4.355 1.00 84.94 271 VAL A N 1
ATOM 2073 C CA . VAL A 1 271 ? -0.179 19.421 -5.556 1.00 84.94 271 VAL A CA 1
ATOM 2074 C C . VAL A 1 271 ? 0.877 18.406 -5.136 1.00 84.94 271 VAL A C 1
ATOM 2076 O O . VAL A 1 271 ? 1.807 18.755 -4.410 1.00 84.94 271 VAL A O 1
ATOM 2079 N N . SER A 1 272 ? 0.732 17.161 -5.593 1.00 84.31 272 SER A N 1
ATOM 2080 C CA . SER A 1 272 ? 1.768 16.137 -5.447 1.00 84.31 272 SER A CA 1
ATOM 2081 C C . SER A 1 272 ? 2.747 16.243 -6.611 1.00 84.31 272 SER A C 1
ATOM 2083 O O . SER A 1 272 ? 2.329 16.321 -7.765 1.00 84.31 272 SER A O 1
ATOM 2085 N N . VAL A 1 273 ? 4.044 16.277 -6.310 1.00 86.69 273 VAL A N 1
ATOM 2086 C CA . VAL A 1 273 ? 5.114 16.411 -7.304 1.00 86.69 273 VAL A CA 1
ATOM 2087 C C . VAL A 1 273 ? 6.099 15.272 -7.101 1.00 86.69 273 VAL A C 1
ATOM 2089 O O . VAL A 1 273 ? 6.581 15.061 -5.989 1.00 86.69 273 VAL A O 1
ATOM 2092 N N . GLN A 1 274 ? 6.432 14.575 -8.183 1.00 87.12 274 GLN A N 1
ATOM 2093 C CA . GLN A 1 274 ? 7.390 13.477 -8.179 1.00 87.12 274 GLN A CA 1
ATOM 2094 C C . GLN A 1 274 ? 8.468 13.721 -9.235 1.00 87.12 274 GLN A C 1
ATOM 2096 O O . GLN A 1 274 ? 8.202 14.282 -10.296 1.00 87.12 274 GLN A O 1
ATOM 2101 N N . VAL A 1 275 ? 9.696 13.301 -8.934 1.00 87.38 275 VAL A N 1
ATOM 2102 C CA . VAL A 1 275 ? 10.822 13.346 -9.870 1.00 87.38 275 VAL A CA 1
ATOM 2103 C C . VAL A 1 275 ? 11.331 11.926 -10.059 1.00 87.38 275 VAL A C 1
ATOM 2105 O O . VAL A 1 275 ? 11.719 11.275 -9.091 1.00 87.38 275 VAL A O 1
ATOM 2108 N N . ALA A 1 276 ? 11.339 11.460 -11.304 1.00 88.31 276 ALA A N 1
ATOM 2109 C CA . ALA A 1 276 ? 11.853 10.153 -11.688 1.00 88.31 276 ALA A CA 1
ATOM 2110 C C . ALA A 1 276 ? 13.160 10.313 -12.473 1.00 88.31 276 ALA A C 1
ATOM 2112 O O . ALA A 1 276 ? 13.260 11.166 -13.353 1.00 88.31 276 ALA A O 1
ATOM 2113 N N . CYS A 1 277 ? 14.163 9.493 -12.157 1.00 86.88 277 CYS A N 1
ATOM 2114 C CA . CYS A 1 277 ? 15.442 9.468 -12.861 1.00 86.88 277 CYS A CA 1
ATOM 2115 C C . CYS A 1 277 ? 15.751 8.034 -13.286 1.00 86.88 277 CYS A C 1
ATOM 2117 O O . CYS A 1 277 ? 15.839 7.142 -12.443 1.00 86.88 277 CYS A O 1
ATOM 2119 N N . PHE A 1 278 ? 15.927 7.828 -14.588 1.00 87.00 278 PHE A N 1
ATOM 2120 C CA . PHE A 1 278 ? 16.277 6.539 -15.172 1.00 87.00 278 PHE A CA 1
ATOM 2121 C C . PHE A 1 278 ? 17.681 6.641 -15.764 1.00 87.00 278 PHE A C 1
ATOM 2123 O O . PHE A 1 278 ? 17.950 7.521 -16.581 1.00 87.00 278 PHE A O 1
ATOM 2130 N N . TYR A 1 279 ? 18.586 5.763 -15.338 1.00 86.38 279 TYR A N 1
ATOM 2131 C CA . TYR A 1 279 ? 19.960 5.727 -15.827 1.00 86.38 279 TYR A CA 1
ATOM 2132 C C . TYR A 1 279 ? 20.503 4.300 -15.810 1.00 86.38 279 TYR A C 1
ATOM 2134 O O . TYR A 1 279 ? 20.082 3.464 -15.011 1.00 86.38 279 TYR A O 1
ATOM 2142 N N . ASN A 1 280 ? 21.457 4.030 -16.697 1.00 88.12 280 ASN A N 1
ATOM 2143 C CA . ASN A 1 280 ? 22.129 2.739 -16.757 1.00 88.12 280 ASN A CA 1
ATOM 2144 C C . ASN A 1 280 ? 23.262 2.695 -15.730 1.00 88.12 280 ASN A C 1
ATOM 2146 O O . ASN A 1 280 ? 24.065 3.625 -15.641 1.00 88.12 280 ASN A O 1
ATOM 2150 N N . ILE A 1 281 ? 23.350 1.593 -14.990 1.00 83.88 281 ILE A N 1
ATOM 2151 C CA . ILE A 1 281 ? 24.488 1.291 -14.122 1.00 83.88 281 ILE A CA 1
ATOM 2152 C C . ILE A 1 281 ? 25.296 0.138 -14.720 1.00 83.88 281 ILE A C 1
ATOM 2154 O O . ILE A 1 281 ? 24.706 -0.773 -15.305 1.00 83.88 281 ILE A O 1
ATOM 2158 N N . PRO A 1 282 ? 26.633 0.134 -14.576 1.00 84.00 282 PRO A N 1
ATOM 2159 C CA . PRO A 1 282 ? 27.423 -1.055 -14.862 1.00 84.00 282 PRO A CA 1
ATOM 2160 C C . PRO A 1 282 ? 26.922 -2.237 -14.029 1.00 84.00 282 PRO A C 1
ATOM 2162 O O . PRO A 1 282 ? 26.488 -2.050 -12.889 1.00 84.00 282 PRO A O 1
ATOM 2165 N N . THR A 1 283 ? 27.013 -3.450 -14.575 1.00 75.75 283 THR A N 1
ATOM 2166 C CA . THR A 1 283 ? 26.632 -4.672 -13.858 1.00 75.75 283 THR A CA 1
ATOM 2167 C C . THR A 1 283 ? 27.323 -4.708 -12.488 1.00 75.75 283 THR A C 1
ATOM 2169 O O . THR A 1 283 ? 28.557 -4.648 -12.436 1.00 75.75 283 THR A O 1
ATOM 2172 N N . PRO A 1 284 ? 26.573 -4.776 -11.370 1.00 68.88 284 PRO A N 1
ATOM 2173 C CA . PRO A 1 284 ? 27.161 -4.700 -10.040 1.00 68.88 284 PRO A CA 1
ATOM 2174 C C . PRO A 1 284 ? 28.187 -5.817 -9.816 1.00 68.88 284 PRO A C 1
ATOM 2176 O O . PRO A 1 284 ? 27.856 -6.997 -9.880 1.00 68.88 284 PRO A O 1
ATOM 2179 N N . ILE A 1 285 ? 29.430 -5.448 -9.489 1.00 60.41 285 ILE A N 1
ATOM 2180 C CA . ILE A 1 285 ? 30.517 -6.406 -9.194 1.00 60.41 285 ILE A CA 1
ATOM 2181 C C . ILE A 1 285 ? 30.241 -7.169 -7.882 1.00 60.41 285 ILE A C 1
ATOM 2183 O O . ILE A 1 285 ? 30.725 -8.279 -7.671 1.00 60.41 285 ILE A O 1
ATOM 2187 N N . LYS A 1 286 ? 29.426 -6.590 -6.991 1.00 58.22 286 LYS A N 1
ATOM 2188 C CA . LYS A 1 286 ? 28.950 -7.221 -5.755 1.00 58.22 286 LYS A CA 1
ATOM 2189 C C . LYS A 1 286 ? 27.455 -7.498 -5.879 1.00 58.22 286 LYS A C 1
ATOM 2191 O O . LYS A 1 286 ? 26.637 -6.665 -5.499 1.00 58.22 286 LYS A O 1
ATOM 2196 N N . ALA A 1 287 ? 27.103 -8.664 -6.411 1.00 58.69 287 ALA A N 1
ATOM 2197 C CA . ALA A 1 287 ? 25.752 -9.189 -6.256 1.00 58.69 287 ALA A CA 1
ATOM 2198 C C . ALA A 1 287 ? 25.443 -9.386 -4.760 1.00 58.69 287 ALA A C 1
ATOM 2200 O O . ALA A 1 287 ? 26.345 -9.656 -3.957 1.00 58.69 287 ALA A O 1
ATOM 2201 N N . SER A 1 288 ? 24.171 -9.238 -4.382 1.00 59.41 288 SER A N 1
ATOM 2202 C CA . SER A 1 288 ? 23.711 -9.564 -3.031 1.00 59.41 288 SER A CA 1
ATOM 2203 C C . SER A 1 288 ? 24.166 -10.976 -2.661 1.00 59.41 288 SER A C 1
ATOM 2205 O O . SER A 1 288 ? 23.952 -11.920 -3.416 1.00 59.41 288 SER A O 1
ATOM 2207 N N . ARG A 1 289 ? 24.796 -11.135 -1.492 1.00 63.72 289 ARG A N 1
ATOM 2208 C CA . ARG A 1 289 ? 25.210 -12.460 -1.000 1.00 63.72 289 ARG A CA 1
ATOM 2209 C C . ARG A 1 289 ? 24.020 -13.321 -0.578 1.00 63.72 289 ARG A C 1
ATOM 2211 O O . ARG A 1 289 ? 24.205 -14.511 -0.362 1.00 63.72 289 ARG A O 1
ATOM 2218 N N . THR A 1 290 ? 22.834 -12.729 -0.440 1.00 74.88 290 THR A N 1
ATOM 2219 C CA . THR A 1 290 ? 21.655 -13.385 0.127 1.00 74.88 290 THR A CA 1
ATOM 2220 C C . THR A 1 290 ? 20.997 -14.347 -0.855 1.00 74.88 290 THR A C 1
ATOM 2222 O O . THR A 1 290 ? 20.666 -15.456 -0.457 1.00 74.88 290 THR A O 1
ATOM 2225 N N . LEU A 1 291 ? 20.831 -13.956 -2.121 1.00 77.50 291 LEU A N 1
ATOM 2226 C CA . LEU A 1 291 ? 20.257 -14.789 -3.181 1.00 77.50 291 LEU A CA 1
ATOM 2227 C C . LEU A 1 291 ? 21.187 -14.780 -4.393 1.00 77.50 291 LEU A C 1
ATOM 2229 O O . LEU A 1 291 ? 21.534 -13.716 -4.901 1.00 77.50 291 LEU A O 1
ATOM 2233 N N . GLY A 1 292 ? 21.579 -15.966 -4.848 1.00 77.50 292 GLY A N 1
ATOM 2234 C CA . GLY A 1 292 ? 22.416 -16.171 -6.023 1.00 77.50 292 GLY A CA 1
ATOM 2235 C C . GLY A 1 292 ? 21.714 -17.049 -7.047 1.00 77.50 292 GLY A C 1
ATOM 2236 O O . GLY A 1 292 ? 21.047 -18.016 -6.687 1.00 77.50 292 GLY A O 1
ATOM 2237 N N . VAL A 1 293 ? 21.890 -16.731 -8.325 1.00 81.88 293 VAL A N 1
ATOM 2238 C CA . VAL A 1 293 ? 21.400 -17.549 -9.436 1.00 81.88 293 VAL A CA 1
ATOM 2239 C C . VAL A 1 293 ? 22.603 -17.978 -10.264 1.00 81.88 293 VAL A C 1
ATOM 2241 O O . VAL A 1 293 ? 23.395 -17.142 -10.693 1.00 81.88 293 VAL A O 1
ATOM 2244 N N . GLU A 1 294 ? 22.758 -19.282 -10.460 1.00 82.12 294 GLU A N 1
ATOM 2245 C CA . GLU A 1 294 ? 23.776 -19.867 -11.328 1.00 82.12 294 GLU A CA 1
ATOM 2246 C C . GLU A 1 294 ? 23.075 -20.521 -12.517 1.00 82.12 294 GLU A C 1
ATOM 2248 O O . GLU A 1 294 ? 22.206 -21.371 -12.335 1.00 82.12 294 GLU A O 1
ATOM 2253 N N . VAL A 1 295 ? 23.449 -20.121 -13.731 1.00 82.88 295 VAL A N 1
ATOM 2254 C CA . VAL A 1 295 ? 22.888 -20.667 -14.969 1.00 82.88 295 VAL A CA 1
ATOM 2255 C C . VAL A 1 295 ? 23.978 -21.443 -15.693 1.00 82.88 295 VAL A C 1
ATOM 2257 O O . VAL A 1 295 ? 25.027 -20.889 -16.020 1.00 82.88 295 VAL A O 1
ATOM 2260 N N . LYS A 1 296 ? 23.730 -22.727 -15.954 1.00 83.00 296 LYS A N 1
ATOM 2261 C CA . LYS A 1 296 ? 24.585 -23.573 -16.790 1.00 83.00 296 LYS A CA 1
ATOM 2262 C C . LYS A 1 296 ? 23.851 -23.909 -18.072 1.00 83.00 296 LYS A C 1
ATOM 2264 O O . LYS A 1 296 ? 22.746 -24.440 -18.033 1.00 83.00 296 LYS A O 1
ATOM 2269 N N . VAL A 1 297 ? 24.489 -23.619 -19.197 1.00 80.81 297 VAL A N 1
ATOM 2270 C CA . VAL A 1 297 ? 23.964 -23.955 -20.519 1.00 80.81 297 VAL A CA 1
ATOM 2271 C C . VAL A 1 297 ? 24.562 -25.289 -20.944 1.00 80.81 297 VAL A C 1
ATOM 2273 O O . VAL A 1 297 ? 25.782 -25.410 -21.063 1.00 80.81 297 VAL A O 1
ATOM 2276 N N . ALA A 1 298 ? 23.714 -26.288 -21.163 1.00 74.44 298 ALA A N 1
ATOM 2277 C CA . ALA A 1 298 ? 24.097 -27.546 -21.786 1.00 74.44 298 ALA A CA 1
ATOM 2278 C C . ALA A 1 298 ? 23.570 -27.563 -23.223 1.00 74.44 298 ALA A C 1
ATOM 2280 O O . ALA A 1 298 ? 22.406 -27.260 -23.472 1.00 74.44 298 ALA A O 1
ATOM 2281 N N . ARG A 1 299 ? 24.433 -27.894 -24.183 1.00 64.94 299 ARG A N 1
ATOM 2282 C CA . ARG A 1 299 ? 24.045 -28.033 -25.588 1.00 64.94 299 ARG A CA 1
ATOM 2283 C C . ARG A 1 299 ? 23.713 -29.491 -25.861 1.00 64.94 299 ARG A C 1
ATOM 2285 O O . ARG A 1 299 ? 24.573 -30.343 -25.634 1.00 64.94 299 ARG A O 1
ATOM 2292 N N . ASP A 1 300 ? 22.525 -29.768 -26.389 1.00 61.41 300 ASP A N 1
ATOM 2293 C CA . ASP A 1 300 ? 22.274 -31.078 -26.981 1.00 61.41 300 ASP A CA 1
ATOM 2294 C C . ASP A 1 300 ? 22.709 -31.044 -28.451 1.00 61.41 300 ASP A C 1
ATOM 2296 O O . ASP A 1 300 ? 22.052 -30.475 -29.318 1.00 61.41 300 ASP A O 1
ATOM 2300 N N . CYS A 1 301 ? 23.881 -31.610 -28.737 1.00 51.78 301 CYS A N 1
ATOM 2301 C CA . CYS A 1 301 ? 24.433 -31.655 -30.092 1.00 51.78 301 CYS A CA 1
ATOM 2302 C C . CYS A 1 301 ? 23.748 -32.699 -30.998 1.00 51.78 301 CYS A C 1
ATOM 2304 O O . CYS A 1 301 ? 24.212 -32.898 -32.123 1.00 51.78 301 CYS A O 1
ATOM 2306 N N . LYS A 1 302 ? 22.713 -33.413 -30.527 1.00 54.69 302 LYS A N 1
ATOM 2307 C CA . LYS A 1 302 ? 22.106 -34.536 -31.263 1.00 54.69 302 LYS A CA 1
ATOM 2308 C C . LYS A 1 302 ? 20.897 -34.166 -32.124 1.00 54.69 302 LYS A C 1
ATOM 2310 O O . LYS A 1 302 ? 20.547 -34.948 -33.007 1.00 54.69 302 L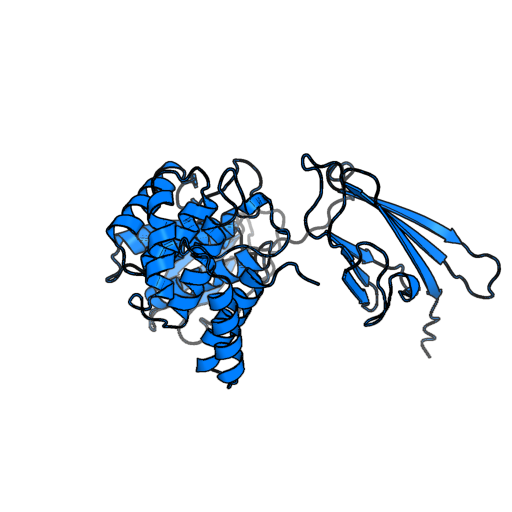YS A O 1
ATOM 2315 N N . VAL A 1 303 ? 20.277 -33.006 -31.916 1.00 53.66 303 VAL A N 1
ATOM 2316 C CA . VAL A 1 303 ? 19.062 -32.598 -32.642 1.00 53.66 303 VAL A CA 1
ATOM 2317 C C . VAL A 1 303 ? 19.425 -31.635 -33.777 1.00 53.66 303 VAL A C 1
ATOM 2319 O O . VAL A 1 303 ? 20.291 -30.774 -33.633 1.00 53.66 303 VAL A O 1
ATOM 2322 N N . ARG A 1 304 ? 18.787 -31.783 -34.949 1.00 48.94 304 ARG A N 1
ATOM 2323 C CA . ARG A 1 304 ? 18.866 -30.802 -36.047 1.00 48.94 304 ARG A CA 1
ATOM 2324 C C . ARG A 1 304 ? 18.065 -29.554 -35.651 1.00 48.94 304 ARG A C 1
ATOM 2326 O O . ARG A 1 304 ? 16.931 -29.382 -36.071 1.00 48.94 304 ARG A O 1
ATOM 2333 N N . GLY A 1 305 ? 18.672 -28.732 -34.808 1.00 58.38 305 GLY A N 1
ATOM 2334 C CA . GLY A 1 305 ? 18.116 -27.529 -34.193 1.00 58.38 305 GLY A CA 1
ATOM 2335 C C . GLY A 1 305 ? 19.075 -27.083 -33.091 1.00 58.38 305 GLY A C 1
ATOM 2336 O O . GLY A 1 305 ? 19.710 -27.919 -32.453 1.00 58.38 305 GLY A O 1
ATOM 2337 N N . ALA A 1 306 ? 19.284 -25.779 -32.908 1.00 62.59 306 ALA A N 1
ATOM 2338 C CA . ALA A 1 306 ? 20.187 -25.273 -31.873 1.00 62.59 306 ALA A CA 1
ATOM 2339 C C . ALA A 1 306 ? 19.497 -25.275 -30.497 1.00 62.59 306 ALA A C 1
ATOM 2341 O O . ALA A 1 306 ? 19.306 -24.217 -29.902 1.00 62.59 306 ALA A O 1
ATOM 2342 N N . ASP A 1 307 ? 19.126 -26.460 -30.010 1.00 68.88 307 ASP A N 1
ATOM 2343 C CA . ASP A 1 307 ? 18.466 -26.612 -28.716 1.00 68.88 307 ASP A CA 1
ATOM 2344 C C . ASP A 1 307 ? 19.476 -26.441 -27.579 1.00 68.88 307 ASP A C 1
ATOM 2346 O O . ASP A 1 307 ? 20.495 -27.139 -27.478 1.00 68.88 307 ASP A O 1
ATOM 2350 N N . LEU A 1 308 ? 19.194 -25.466 -26.717 1.00 75.12 308 LEU A N 1
ATOM 2351 C CA . LEU A 1 308 ? 19.974 -25.183 -25.518 1.00 75.12 308 LEU A CA 1
ATOM 2352 C C . LEU A 1 308 ? 19.152 -25.576 -24.293 1.00 75.12 308 LEU A C 1
ATOM 2354 O O . LEU A 1 308 ? 18.012 -25.141 -24.136 1.00 75.12 308 LEU A O 1
ATOM 2358 N N . MET A 1 309 ? 19.740 -26.370 -23.402 1.00 74.88 309 MET A N 1
ATOM 2359 C CA . MET A 1 309 ? 19.159 -26.652 -22.092 1.00 74.88 309 MET A CA 1
ATOM 2360 C C . MET A 1 309 ? 19.745 -25.702 -21.052 1.00 74.88 309 MET A C 1
ATOM 2362 O O . MET A 1 309 ? 20.966 -25.523 -20.977 1.00 74.88 309 MET A O 1
ATOM 2366 N N . LEU A 1 310 ? 18.874 -25.100 -20.242 1.00 78.25 310 LEU A N 1
ATOM 2367 C CA . LEU A 1 310 ? 19.256 -24.186 -19.174 1.00 78.25 310 LEU A CA 1
ATOM 2368 C C . LEU A 1 310 ? 19.052 -24.853 -17.813 1.00 78.25 310 LEU A C 1
ATOM 2370 O O . LEU A 1 310 ? 17.929 -25.048 -17.349 1.00 78.25 310 LEU A O 1
ATOM 2374 N N . ASN A 1 311 ? 20.153 -25.122 -17.121 1.00 79.06 311 ASN A N 1
ATOM 2375 C CA . ASN A 1 311 ? 20.126 -25.592 -15.742 1.00 79.06 311 ASN A CA 1
ATOM 2376 C C . ASN A 1 311 ? 20.298 -24.391 -14.815 1.00 79.06 311 ASN A C 1
ATOM 2378 O O . ASN A 1 311 ? 21.373 -23.787 -14.771 1.00 79.06 311 ASN A O 1
ATOM 2382 N N . ILE A 1 312 ? 19.240 -24.042 -14.083 1.00 81.75 312 ILE A N 1
ATOM 2383 C CA . ILE A 1 312 ? 19.192 -22.848 -13.239 1.00 81.75 312 ILE A CA 1
ATOM 2384 C C . ILE A 1 312 ? 19.191 -23.282 -11.776 1.00 81.75 312 ILE A C 1
ATOM 2386 O O . ILE A 1 312 ? 18.273 -23.929 -11.282 1.00 81.75 312 ILE A O 1
ATOM 2390 N N . THR A 1 313 ? 20.246 -22.918 -11.061 1.00 80.50 313 THR A N 1
ATOM 2391 C CA . THR A 1 313 ? 20.381 -23.193 -9.629 1.00 80.50 313 THR A CA 1
ATOM 2392 C C . THR A 1 313 ? 20.154 -21.911 -8.853 1.00 80.50 313 THR A C 1
ATOM 2394 O O . THR A 1 313 ? 20.837 -20.915 -9.099 1.00 80.50 313 THR A O 1
ATOM 2397 N N . VAL A 1 314 ? 19.233 -21.941 -7.893 1.00 84.06 314 VAL A N 1
ATOM 2398 C CA . VAL A 1 314 ? 18.973 -20.809 -7.002 1.00 84.06 314 VAL A CA 1
ATOM 2399 C C . VAL A 1 314 ? 19.564 -21.137 -5.638 1.00 84.06 314 VAL A C 1
ATOM 2401 O O . VAL A 1 314 ? 19.281 -22.168 -5.036 1.00 84.06 314 VAL A O 1
ATOM 2404 N N . LYS A 1 315 ? 20.436 -20.257 -5.156 1.00 81.50 315 LYS A N 1
ATOM 2405 C CA . LYS A 1 315 ? 21.137 -20.401 -3.881 1.00 81.50 315 LYS A CA 1
ATOM 2406 C C . LYS A 1 315 ? 20.668 -19.315 -2.938 1.00 81.50 315 LYS A C 1
ATOM 2408 O O . LYS A 1 315 ? 20.644 -18.145 -3.313 1.00 81.50 315 LYS A O 1
ATOM 2413 N N . TYR A 1 316 ? 20.360 -19.693 -1.708 1.00 82.94 316 TYR A N 1
ATOM 2414 C CA . TYR A 1 316 ? 20.018 -18.758 -0.652 1.00 82.94 316 TYR A CA 1
ATOM 2415 C C . TYR A 1 316 ? 21.010 -18.896 0.503 1.00 82.94 316 TYR A C 1
ATOM 2417 O O . TYR A 1 316 ? 21.161 -19.974 1.064 1.00 82.94 316 TYR A O 1
ATOM 2425 N N . ASN A 1 317 ? 21.674 -17.794 0.853 1.00 77.88 317 ASN A N 1
ATOM 2426 C CA . ASN A 1 317 ? 22.630 -17.704 1.963 1.00 77.88 317 ASN A CA 1
ATOM 2427 C C . ASN A 1 317 ? 22.217 -16.597 2.953 1.00 77.88 317 ASN A C 1
ATOM 2429 O O . ASN A 1 317 ? 23.054 -15.835 3.442 1.00 77.88 317 ASN A O 1
ATOM 2433 N N . GLY A 1 318 ? 20.913 -16.417 3.175 1.00 74.19 318 GLY A N 1
ATOM 2434 C CA . GLY A 1 318 ? 20.419 -15.453 4.157 1.00 74.19 318 GLY A CA 1
ATOM 2435 C C . GLY A 1 318 ? 20.479 -15.974 5.591 1.00 74.19 318 GLY A C 1
ATOM 2436 O O . GLY A 1 318 ? 20.803 -17.126 5.848 1.00 74.19 318 GLY A O 1
ATOM 2437 N N . ALA A 1 319 ? 20.138 -15.107 6.545 1.00 71.88 319 ALA A N 1
ATOM 2438 C CA . ALA A 1 319 ? 20.188 -15.434 7.972 1.00 71.88 319 ALA A CA 1
ATOM 2439 C C . ALA A 1 319 ? 19.086 -16.411 8.430 1.00 71.88 319 ALA A C 1
ATOM 2441 O O . ALA A 1 319 ? 19.190 -17.005 9.500 1.00 71.88 319 ALA A O 1
ATOM 2442 N N . LYS A 1 320 ? 18.007 -16.551 7.650 1.00 72.50 320 LYS A N 1
ATOM 2443 C CA . LYS A 1 320 ? 16.866 -17.426 7.971 1.00 72.50 320 LYS A CA 1
ATOM 2444 C C . LYS A 1 320 ? 17.065 -18.823 7.367 1.00 72.50 320 LYS A C 1
ATOM 2446 O O . LYS A 1 320 ? 17.714 -18.924 6.332 1.00 72.50 320 LYS A O 1
ATOM 2451 N N . PRO A 1 321 ? 16.469 -19.887 7.937 1.00 71.50 321 PRO A N 1
ATOM 2452 C CA . PRO A 1 321 ? 16.612 -21.252 7.415 1.00 71.50 321 PRO A CA 1
ATOM 2453 C C . PRO A 1 321 ? 15.997 -21.449 6.020 1.00 71.50 321 PRO A C 1
ATOM 2455 O O . PRO A 1 321 ? 16.494 -22.259 5.238 1.00 71.50 321 PRO A O 1
ATOM 2458 N N . THR A 1 322 ? 14.939 -20.707 5.693 1.00 74.12 322 THR A N 1
ATOM 2459 C CA . THR A 1 322 ? 14.276 -20.715 4.383 1.00 74.12 322 THR A CA 1
ATOM 2460 C C . THR A 1 322 ? 13.887 -19.297 3.968 1.00 74.12 322 THR A C 1
ATOM 2462 O O . THR A 1 322 ? 13.737 -18.406 4.814 1.00 74.12 322 THR A O 1
ATOM 2465 N N . THR A 1 323 ? 13.742 -19.073 2.663 1.00 74.44 323 THR A N 1
ATOM 2466 C CA . THR A 1 323 ? 13.129 -17.860 2.120 1.00 74.44 323 THR A CA 1
ATOM 2467 C C . THR A 1 323 ? 11.608 -17.920 2.212 1.00 74.44 323 THR A C 1
ATOM 2469 O O . THR A 1 323 ? 10.996 -18.959 2.456 1.00 74.44 323 THR A O 1
ATOM 2472 N N . ASN A 1 324 ? 11.000 -16.777 1.919 1.00 73.12 324 ASN A N 1
ATOM 2473 C CA . ASN A 1 324 ? 9.612 -16.672 1.492 1.00 73.12 324 ASN A CA 1
ATOM 2474 C C . ASN A 1 324 ? 9.459 -17.102 0.009 1.00 73.12 324 ASN A C 1
ATOM 2476 O O . ASN A 1 324 ? 10.341 -17.774 -0.530 1.00 73.12 324 ASN A O 1
ATOM 2480 N N . MET A 1 325 ? 8.382 -16.679 -0.671 1.00 76.06 325 MET A N 1
ATOM 2481 C CA . MET A 1 325 ? 8.256 -16.864 -2.122 1.00 76.06 325 MET A CA 1
ATOM 2482 C C . MET A 1 325 ? 9.410 -16.186 -2.862 1.00 76.06 325 MET A C 1
ATOM 2484 O O . MET A 1 325 ? 9.796 -15.063 -2.532 1.00 76.06 325 MET A O 1
ATOM 2488 N N . VAL A 1 326 ? 9.924 -16.861 -3.886 1.00 81.00 326 VAL A N 1
ATOM 2489 C CA . VAL A 1 326 ? 10.972 -16.332 -4.764 1.00 81.00 326 VAL A CA 1
ATOM 2490 C C . VAL A 1 326 ? 10.449 -16.336 -6.190 1.00 81.00 326 VAL A C 1
ATOM 2492 O O . VAL A 1 326 ? 9.894 -17.331 -6.650 1.00 81.00 326 VAL A O 1
ATOM 2495 N N . ILE A 1 327 ? 10.631 -15.217 -6.886 1.00 86.19 327 ILE A N 1
ATOM 2496 C CA . ILE A 1 327 ? 10.346 -15.108 -8.314 1.00 86.19 327 ILE A CA 1
ATOM 2497 C C . ILE A 1 327 ? 11.681 -15.107 -9.045 1.00 86.19 327 ILE A C 1
ATOM 2499 O O . ILE A 1 327 ? 12.549 -14.278 -8.765 1.00 86.19 327 ILE A O 1
ATOM 2503 N N . VAL A 1 328 ? 11.838 -16.033 -9.985 1.00 86.81 328 VAL A N 1
ATOM 2504 C CA . VAL A 1 328 ? 13.003 -16.097 -10.866 1.00 86.81 328 VAL A CA 1
ATOM 2505 C C . VAL A 1 328 ? 12.575 -15.574 -12.228 1.00 86.81 328 VAL A C 1
ATOM 2507 O O . VAL A 1 328 ? 11.782 -16.212 -12.915 1.00 86.81 328 VAL A O 1
ATOM 2510 N N . ASN A 1 329 ? 13.076 -14.391 -12.587 1.00 89.19 329 ASN A N 1
ATOM 2511 C CA . ASN A 1 329 ? 12.846 -13.781 -13.892 1.00 89.19 329 ASN A CA 1
ATOM 2512 C C . ASN A 1 329 ? 14.016 -14.101 -14.825 1.00 89.19 329 ASN A C 1
ATOM 2514 O O . ASN A 1 329 ? 15.140 -13.643 -14.605 1.00 89.19 329 ASN A O 1
ATOM 2518 N N . ILE A 1 330 ? 13.740 -14.892 -15.856 1.00 87.44 330 ILE A N 1
ATOM 2519 C CA . ILE A 1 330 ? 14.723 -15.366 -16.8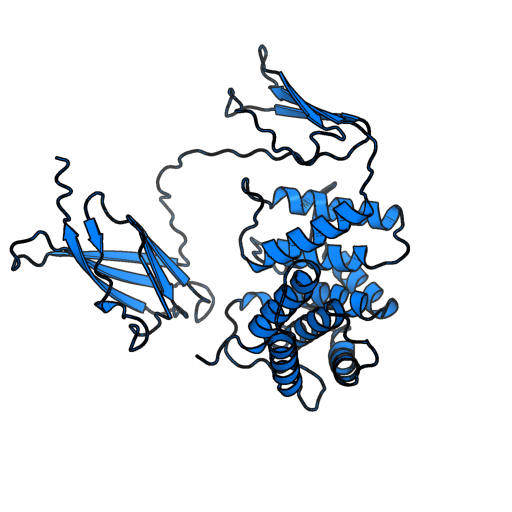21 1.00 87.44 330 ILE A CA 1
ATOM 2520 C C . ILE A 1 330 ? 14.483 -14.615 -18.122 1.00 87.44 330 ILE A C 1
ATOM 2522 O O . ILE A 1 330 ? 13.484 -14.851 -18.797 1.00 87.44 330 ILE A O 1
ATOM 2526 N N . LYS A 1 331 ? 15.406 -13.720 -18.476 1.00 87.69 331 LYS A N 1
ATOM 2527 C CA . LYS A 1 331 ? 15.409 -13.078 -19.789 1.00 87.69 331 LYS A CA 1
ATOM 2528 C C . LYS A 1 331 ? 16.086 -13.989 -20.807 1.00 87.69 331 LYS A C 1
ATOM 2530 O O . LYS A 1 331 ? 17.227 -14.403 -20.593 1.00 87.69 331 LYS A O 1
ATOM 2535 N N . LEU A 1 332 ? 15.387 -14.292 -21.893 1.00 85.25 332 LEU A N 1
ATOM 2536 C CA . LEU A 1 332 ? 15.898 -15.125 -22.974 1.00 85.25 332 LEU A CA 1
ATOM 2537 C C . LEU A 1 332 ? 16.797 -14.313 -23.915 1.00 85.25 332 LEU A C 1
ATOM 2539 O O . LEU A 1 332 ? 16.735 -13.083 -23.972 1.00 85.25 332 LEU A O 1
ATOM 2543 N N . LEU A 1 333 ? 17.659 -15.013 -24.654 1.00 83.12 333 LEU A N 1
ATOM 2544 C CA . LEU A 1 333 ? 18.413 -14.406 -25.749 1.00 83.12 333 LEU A CA 1
ATOM 2545 C C . LEU A 1 333 ? 17.465 -14.074 -26.906 1.00 83.12 333 LEU A C 1
ATOM 2547 O O . LEU A 1 333 ? 16.532 -14.826 -27.184 1.00 83.12 333 LEU A O 1
ATOM 2551 N N . SER A 1 334 ? 17.735 -12.980 -27.617 1.00 80.31 334 SER A N 1
ATOM 2552 C CA . SER A 1 334 ? 16.947 -12.591 -28.789 1.00 80.31 334 SER A CA 1
ATOM 2553 C C . SER A 1 334 ? 16.868 -13.735 -29.809 1.00 80.31 334 SER A C 1
ATOM 2555 O O . SER A 1 334 ? 17.894 -14.298 -30.189 1.00 80.31 334 SER A O 1
ATOM 2557 N N . GLY A 1 335 ? 15.653 -14.063 -30.258 1.00 78.38 335 GLY A N 1
ATOM 2558 C CA . GLY A 1 335 ? 15.393 -15.144 -31.221 1.00 78.38 335 GLY A CA 1
ATOM 2559 C C . GLY A 1 335 ? 15.211 -16.541 -30.610 1.00 78.38 335 GLY A C 1
ATOM 2560 O O . GLY A 1 335 ? 14.982 -17.496 -31.353 1.00 78.38 335 GLY A O 1
ATOM 2561 N N . PHE A 1 336 ? 15.284 -16.677 -29.282 1.00 77.25 336 PHE A N 1
ATOM 2562 C CA . PHE A 1 336 ? 14.995 -17.927 -28.577 1.00 77.25 336 PHE A CA 1
ATOM 2563 C C . PHE A 1 336 ? 13.633 -17.881 -27.888 1.00 77.25 336 PHE A C 1
ATOM 2565 O O . PHE A 1 336 ? 13.234 -16.862 -27.332 1.00 77.25 336 PHE A O 1
ATOM 2572 N N . THR A 1 337 ? 12.961 -19.027 -27.875 1.00 79.62 337 THR A N 1
ATOM 2573 C CA . THR A 1 337 ? 11.717 -19.274 -27.133 1.00 79.62 337 THR A CA 1
ATOM 2574 C C . THR A 1 337 ? 11.936 -20.426 -26.165 1.00 79.62 337 THR A C 1
ATOM 2576 O O . THR A 1 337 ? 12.725 -21.320 -26.467 1.00 79.62 337 THR A O 1
ATOM 2579 N N . ALA A 1 338 ? 11.292 -20.406 -24.999 1.00 79.06 338 ALA A N 1
ATOM 2580 C CA . ALA A 1 338 ? 11.465 -21.436 -23.976 1.00 79.06 338 ALA A CA 1
ATOM 2581 C C . ALA A 1 338 ? 10.330 -22.452 -23.982 1.00 79.06 338 ALA A C 1
ATOM 2583 O O . ALA A 1 338 ? 9.167 -22.080 -23.839 1.00 79.06 338 ALA A O 1
ATOM 2584 N N . ASP A 1 339 ? 10.685 -23.733 -24.046 1.00 78.50 339 ASP A N 1
ATOM 2585 C CA . ASP A 1 339 ? 9.803 -24.804 -23.609 1.00 78.50 339 ASP A CA 1
ATOM 2586 C C . ASP A 1 339 ? 9.858 -24.911 -22.076 1.00 78.50 339 ASP A C 1
ATOM 2588 O O . ASP A 1 339 ? 10.921 -25.040 -21.460 1.00 78.50 339 ASP A O 1
ATOM 2592 N N . THR A 1 340 ? 8.692 -24.800 -21.447 1.00 76.12 340 THR A N 1
ATOM 2593 C CA . THR A 1 340 ? 8.521 -24.867 -19.991 1.00 76.12 340 THR A CA 1
ATOM 2594 C C . THR A 1 340 ? 7.826 -26.146 -19.538 1.00 76.12 340 THR A C 1
ATOM 2596 O O . THR A 1 340 ? 7.596 -26.314 -18.339 1.00 76.12 340 THR A O 1
ATOM 2599 N N . SER A 1 341 ? 7.556 -27.083 -20.452 1.00 73.12 341 SER A N 1
ATOM 2600 C CA . SER A 1 341 ? 6.874 -28.352 -20.166 1.00 73.12 341 SER A CA 1
ATOM 2601 C C . SER A 1 341 ? 7.507 -29.132 -19.007 1.00 73.12 341 SER A C 1
ATOM 2603 O O . SER A 1 341 ? 6.794 -29.704 -18.183 1.00 73.12 341 SER A O 1
ATOM 2605 N N . LEU A 1 342 ? 8.837 -29.080 -18.872 1.00 66.94 342 LEU A N 1
ATOM 2606 C CA . LEU A 1 342 ? 9.590 -29.756 -17.809 1.00 66.94 342 LEU A CA 1
ATOM 2607 C C . LEU A 1 342 ? 9.495 -29.103 -16.428 1.00 66.94 342 LEU A C 1
ATOM 2609 O O . LEU A 1 342 ? 9.727 -29.768 -15.418 1.00 66.94 342 LEU A O 1
ATOM 2613 N N . LEU A 1 343 ? 9.160 -27.814 -16.360 1.00 68.12 343 LEU A N 1
ATOM 2614 C CA . LEU A 1 343 ? 8.841 -27.164 -15.087 1.00 68.12 343 LEU A CA 1
ATOM 2615 C C . LEU A 1 343 ? 7.442 -27.547 -14.595 1.00 68.12 343 LEU A C 1
ATOM 2617 O O . LEU A 1 343 ? 7.136 -27.358 -13.415 1.00 68.12 343 LEU A O 1
ATOM 2621 N N . GLY A 1 344 ? 6.637 -28.123 -15.486 1.00 64.56 344 GLY A N 1
ATOM 2622 C CA . GLY A 1 344 ? 5.281 -28.575 -15.258 1.00 64.56 344 GLY A CA 1
ATOM 2623 C C . GLY A 1 344 ? 4.245 -27.703 -15.941 1.00 64.56 344 GLY A C 1
ATOM 2624 O O . GLY A 1 344 ? 4.449 -26.513 -16.178 1.00 64.56 344 GLY A O 1
ATOM 2625 N N . SER A 1 345 ? 3.104 -28.315 -16.233 1.00 61.41 345 SER A N 1
ATOM 2626 C CA . SER A 1 345 ? 1.940 -27.661 -16.822 1.00 61.41 345 SER A CA 1
ATOM 2627 C C . SER A 1 345 ? 0.735 -27.789 -15.881 1.00 61.41 345 SER A C 1
ATOM 2629 O O . SER A 1 345 ? 0.563 -28.828 -15.233 1.00 61.41 345 SER A O 1
ATOM 2631 N N . PRO A 1 346 ? -0.107 -26.745 -15.757 1.00 56.69 346 PRO A N 1
ATOM 2632 C CA . PRO A 1 346 ? -1.390 -26.884 -15.079 1.00 56.69 346 PRO A CA 1
ATOM 2633 C C . PRO A 1 346 ? -2.256 -27.926 -15.814 1.00 56.69 346 PRO A C 1
ATOM 2635 O O . PRO A 1 346 ? -2.296 -27.866 -17.044 1.00 56.69 346 PRO A O 1
ATOM 2638 N N . PRO A 1 347 ? -2.993 -28.823 -15.127 1.00 54.69 347 PRO A N 1
ATOM 2639 C CA . PRO A 1 347 ? -3.188 -28.932 -13.677 1.00 54.69 347 PRO A CA 1
ATOM 2640 C C . PRO A 1 347 ? -2.330 -30.009 -12.969 1.00 54.69 347 PRO A C 1
ATOM 2642 O O . PRO A 1 347 ? -2.466 -30.168 -11.755 1.00 54.69 347 PRO A O 1
ATOM 2645 N N . ASP A 1 348 ? -1.464 -30.736 -13.684 1.00 56.97 348 ASP A N 1
ATOM 2646 C CA . ASP A 1 348 ? -1.146 -32.128 -13.323 1.00 56.97 348 ASP A CA 1
ATOM 2647 C C . ASP A 1 348 ? 0.164 -32.363 -12.550 1.00 56.97 348 ASP A C 1
ATOM 2649 O O . ASP A 1 348 ? 0.204 -33.269 -11.718 1.00 56.97 348 ASP A O 1
ATOM 2653 N N . SER A 1 349 ? 1.214 -31.548 -12.716 1.00 58.19 349 SER A N 1
ATOM 2654 C CA . SER A 1 349 ? 2.378 -31.566 -11.805 1.00 58.19 349 SER A CA 1
ATOM 2655 C C . SER A 1 349 ? 3.399 -30.487 -12.149 1.00 58.19 349 SER A C 1
ATOM 2657 O O . SER A 1 349 ? 3.946 -30.493 -13.249 1.00 58.19 349 SER A O 1
ATOM 2659 N N . PHE A 1 350 ? 3.725 -29.622 -11.189 1.00 61.91 350 PHE A N 1
ATOM 2660 C CA . PHE A 1 350 ? 4.920 -28.781 -11.248 1.00 61.91 350 PHE A CA 1
ATOM 2661 C C . PHE A 1 350 ? 6.132 -29.514 -10.671 1.00 61.91 350 PHE A C 1
ATOM 2663 O O . PHE A 1 350 ? 5.988 -30.365 -9.787 1.00 61.91 350 PHE A O 1
ATOM 2670 N N . ALA A 1 351 ? 7.329 -29.159 -11.145 1.00 66.81 351 ALA A N 1
ATOM 2671 C CA . ALA A 1 351 ? 8.574 -29.578 -10.512 1.00 66.81 351 ALA A CA 1
ATOM 2672 C C . ALA A 1 351 ? 8.546 -29.230 -9.005 1.00 66.81 351 ALA A C 1
ATOM 2674 O O . ALA A 1 351 ? 7.908 -28.246 -8.611 1.00 66.81 351 ALA A O 1
ATOM 2675 N N . PRO A 1 352 ? 9.219 -30.008 -8.134 1.00 67.56 352 PRO A N 1
ATOM 2676 C CA . PRO A 1 352 ? 9.235 -29.734 -6.701 1.00 67.56 352 PRO A CA 1
ATOM 2677 C C . PRO A 1 352 ? 9.579 -28.266 -6.412 1.00 67.56 352 PRO A C 1
ATOM 2679 O O . PRO A 1 352 ? 10.509 -27.724 -6.998 1.00 67.56 352 PRO A O 1
ATOM 2682 N N . LEU A 1 353 ? 8.826 -27.633 -5.502 1.00 73.06 353 LEU A N 1
ATOM 2683 C CA . LEU A 1 353 ? 8.923 -26.212 -5.107 1.00 73.06 353 LEU A CA 1
ATOM 2684 C C . LEU A 1 353 ? 8.366 -25.179 -6.106 1.00 73.06 353 LEU A C 1
ATOM 2686 O O . LEU A 1 353 ? 8.054 -24.067 -5.667 1.00 73.06 353 LEU A O 1
ATOM 2690 N N . VAL A 1 354 ? 8.172 -25.519 -7.384 1.00 79.19 354 VAL A N 1
ATOM 2691 C CA . VAL A 1 354 ? 7.535 -24.632 -8.372 1.00 79.19 354 VAL A CA 1
ATOM 2692 C C . VAL A 1 354 ? 6.023 -24.613 -8.138 1.00 79.19 354 VAL A C 1
ATOM 2694 O O . VAL A 1 354 ? 5.382 -25.653 -8.004 1.00 79.19 354 VAL A O 1
ATOM 2697 N N . GLN A 1 355 ? 5.441 -23.417 -8.044 1.00 77.06 355 GLN A N 1
ATOM 2698 C CA . GLN A 1 355 ? 3.991 -23.234 -7.897 1.00 77.06 355 GLN A CA 1
ATOM 2699 C C . GLN A 1 355 ? 3.314 -22.781 -9.185 1.00 77.06 355 GLN A C 1
ATOM 2701 O O . GLN A 1 355 ? 2.130 -23.053 -9.377 1.00 77.06 355 GLN A O 1
ATOM 2706 N N . ARG A 1 356 ? 4.040 -22.031 -10.014 1.00 81.69 356 ARG A N 1
ATOM 2707 C CA . ARG A 1 356 ? 3.528 -21.428 -11.239 1.00 81.69 356 ARG A CA 1
ATOM 2708 C C . ARG A 1 356 ? 4.687 -21.078 -12.161 1.00 81.69 356 ARG A C 1
ATOM 2710 O O . ARG A 1 356 ? 5.772 -20.728 -11.689 1.00 81.69 356 ARG A O 1
ATOM 2717 N N . VAL A 1 357 ? 4.424 -21.137 -13.459 1.00 83.56 357 VAL A N 1
ATOM 2718 C CA . VAL A 1 357 ? 5.313 -20.643 -14.507 1.00 83.56 357 VAL A CA 1
ATOM 2719 C C . VAL A 1 357 ? 4.483 -19.782 -15.445 1.00 83.56 357 VAL A C 1
ATOM 2721 O O . VAL A 1 357 ? 3.433 -20.231 -15.897 1.00 83.56 357 VAL A O 1
ATOM 2724 N N . ASP A 1 358 ? 4.950 -18.568 -15.716 1.00 84.56 358 ASP A N 1
ATOM 2725 C CA . ASP A 1 358 ? 4.367 -17.685 -16.723 1.00 84.56 358 ASP A CA 1
ATOM 2726 C C . ASP A 1 358 ? 5.413 -17.421 -17.814 1.00 84.56 358 ASP A C 1
ATOM 2728 O O . ASP A 1 358 ? 6.561 -17.072 -17.527 1.00 84.56 358 ASP A O 1
ATOM 2732 N N . THR A 1 359 ? 5.019 -17.597 -19.070 1.00 82.06 359 THR A N 1
ATOM 2733 C CA . THR A 1 359 ? 5.858 -17.364 -20.253 1.00 82.06 359 THR A CA 1
ATOM 2734 C C . THR A 1 359 ? 5.369 -16.126 -20.996 1.00 82.06 359 THR A C 1
ATOM 2736 O O . THR A 1 359 ? 4.209 -16.079 -21.405 1.00 82.06 359 THR A O 1
ATOM 2739 N N . GLY A 1 360 ? 6.246 -15.138 -21.168 1.00 74.75 360 GLY A N 1
ATOM 2740 C CA . GLY A 1 360 ? 6.083 -14.029 -22.111 1.00 74.75 360 GLY A CA 1
ATOM 2741 C C . GLY A 1 360 ? 7.010 -14.184 -23.322 1.00 74.75 360 GLY A C 1
ATOM 2742 O O . GLY A 1 360 ? 7.755 -15.158 -23.408 1.00 74.75 360 GLY A O 1
ATOM 2743 N N . ASP A 1 361 ? 6.985 -13.211 -24.235 1.00 72.94 361 ASP A N 1
ATOM 2744 C CA . ASP A 1 361 ? 7.697 -13.293 -25.523 1.00 72.94 361 ASP A CA 1
ATOM 2745 C C . ASP A 1 361 ? 9.227 -13.434 -25.379 1.00 72.94 361 ASP A C 1
ATOM 2747 O O . ASP A 1 361 ? 9.844 -14.214 -26.101 1.00 72.94 361 ASP A O 1
ATOM 2751 N N . ASP A 1 362 ? 9.852 -12.725 -24.431 1.00 82.69 362 ASP A N 1
ATOM 2752 C CA . ASP A 1 362 ? 11.302 -12.768 -24.164 1.00 82.69 362 ASP A CA 1
ATOM 2753 C C . ASP A 1 362 ? 11.658 -13.112 -22.705 1.00 82.69 362 ASP A C 1
ATOM 2755 O O . ASP A 1 362 ? 12.831 -13.079 -22.316 1.00 82.69 362 ASP A O 1
ATOM 2759 N N . HIS A 1 363 ? 10.662 -13.463 -21.887 1.00 86.19 363 HIS A N 1
ATOM 2760 C CA . HIS A 1 363 ? 10.824 -13.696 -20.454 1.00 86.19 363 HIS A CA 1
ATOM 2761 C C . HIS A 1 363 ? 10.094 -14.954 -19.975 1.00 86.19 363 HIS A C 1
ATOM 2763 O O . HIS A 1 363 ? 8.950 -15.209 -20.341 1.00 86.19 363 HIS A O 1
ATOM 2769 N N . VAL A 1 364 ? 10.730 -15.696 -19.066 1.00 87.00 364 VAL A N 1
ATOM 2770 C CA . VAL A 1 364 ? 10.096 -16.777 -18.298 1.00 87.00 364 VAL A CA 1
ATOM 2771 C C . VAL A 1 364 ? 10.125 -16.413 -16.818 1.00 87.00 364 VAL A C 1
ATOM 2773 O O . VAL A 1 364 ? 11.192 -16.158 -16.252 1.00 87.00 364 VAL A O 1
ATOM 2776 N N . LEU A 1 365 ? 8.954 -16.396 -16.187 1.00 89.19 365 LEU A N 1
ATOM 2777 C CA . LEU A 1 365 ? 8.785 -16.150 -14.760 1.00 89.19 365 LEU A CA 1
ATOM 2778 C C . LEU A 1 365 ? 8.476 -17.465 -14.047 1.00 89.19 365 LEU A C 1
ATOM 2780 O O . LEU A 1 365 ? 7.469 -18.112 -14.329 1.00 89.19 365 LEU A O 1
ATOM 2784 N N . VAL A 1 366 ? 9.323 -17.844 -13.091 1.00 86.38 366 VAL A N 1
ATOM 2785 C CA . VAL A 1 366 ? 9.133 -19.046 -12.269 1.00 86.38 366 VAL A CA 1
ATOM 2786 C C . VAL A 1 366 ? 8.854 -18.637 -10.826 1.00 86.38 366 VAL A C 1
ATOM 2788 O O . VAL A 1 366 ? 9.661 -17.944 -10.203 1.00 86.38 366 VAL A O 1
ATOM 2791 N N . TYR A 1 367 ? 7.719 -19.085 -10.289 1.00 85.75 367 TYR A N 1
ATOM 2792 C CA . TYR A 1 367 ? 7.288 -18.810 -8.919 1.00 85.75 367 TYR A CA 1
ATOM 2793 C C . TYR A 1 367 ? 7.634 -19.997 -8.020 1.00 85.75 367 TYR A C 1
ATOM 2795 O O . TYR A 1 367 ? 7.035 -21.070 -8.129 1.00 85.75 367 TYR A O 1
ATOM 2803 N N . LEU A 1 368 ? 8.584 -19.797 -7.110 1.00 82.25 368 LEU A N 1
ATOM 2804 C CA . LEU A 1 368 ? 9.019 -20.790 -6.133 1.00 82.25 368 LEU A CA 1
ATOM 2805 C C . LEU A 1 368 ? 8.342 -20.543 -4.785 1.00 82.25 368 LEU A C 1
ATOM 2807 O O . LEU A 1 368 ? 8.253 -19.405 -4.317 1.00 82.25 368 LEU A O 1
ATOM 2811 N N . LYS A 1 369 ? 7.900 -21.624 -4.138 1.00 76.50 369 LYS A N 1
ATOM 2812 C CA . LYS A 1 369 ? 7.274 -21.576 -2.810 1.00 76.50 369 LYS A CA 1
ATOM 2813 C C . LYS A 1 369 ? 8.234 -21.044 -1.742 1.00 76.50 369 LYS A C 1
ATOM 2815 O O . LYS A 1 369 ? 7.871 -20.164 -0.970 1.00 76.50 369 LYS A O 1
ATOM 2820 N N . GLU A 1 370 ? 9.417 -21.636 -1.675 1.00 76.81 370 GLU A N 1
ATOM 2821 C CA . GLU A 1 370 ? 10.489 -21.326 -0.733 1.00 76.81 370 GLU A CA 1
ATOM 2822 C C . GLU A 1 370 ? 11.807 -21.843 -1.318 1.00 76.81 370 GLU A C 1
ATOM 2824 O O . GLU A 1 370 ? 11.796 -22.751 -2.151 1.00 76.81 370 GLU A O 1
ATOM 2829 N N . VAL A 1 371 ? 12.921 -21.276 -0.867 1.00 78.12 371 VAL A N 1
ATOM 2830 C CA . VAL A 1 371 ? 14.283 -21.739 -1.136 1.00 78.12 371 VAL A CA 1
ATOM 2831 C C . VAL A 1 371 ? 14.961 -21.944 0.212 1.00 78.12 371 VAL A C 1
ATOM 2833 O O . VAL A 1 371 ? 14.916 -21.066 1.081 1.00 78.12 371 VAL A O 1
ATOM 2836 N N . LYS A 1 372 ? 15.551 -23.111 0.442 1.00 76.19 372 LYS A N 1
ATOM 2837 C CA . LYS A 1 372 ? 16.213 -23.412 1.717 1.00 76.19 372 LYS A CA 1
ATOM 2838 C C . LYS A 1 372 ? 17.622 -22.826 1.731 1.00 76.19 372 LYS A C 1
ATOM 2840 O O . LYS A 1 372 ? 18.213 -22.557 0.693 1.00 76.19 372 LYS A O 1
ATOM 2845 N N . CYS A 1 373 ? 18.203 -22.651 2.920 1.00 67.81 373 CYS A N 1
ATOM 2846 C CA . CYS A 1 373 ? 19.604 -22.229 3.071 1.00 67.81 373 CYS A CA 1
ATOM 2847 C C . CYS A 1 373 ? 20.622 -23.295 2.568 1.00 67.81 373 CYS A C 1
ATOM 2849 O O . CYS A 1 373 ? 21.829 -23.157 2.747 1.00 67.81 373 CYS A O 1
ATOM 2851 N N . ALA A 1 374 ? 20.139 -24.367 1.929 1.00 57.47 374 ALA A N 1
ATOM 2852 C CA . ALA A 1 374 ? 20.906 -25.364 1.194 1.00 57.47 374 ALA A CA 1
ATOM 2853 C C . ALA A 1 374 ? 20.435 -25.375 -0.273 1.00 57.47 374 ALA A C 1
ATOM 2855 O O . ALA A 1 374 ? 19.291 -25.043 -0.553 1.00 57.47 374 ALA A O 1
ATOM 2856 N N . LEU A 1 375 ? 21.337 -25.725 -1.194 1.00 52.38 375 LEU A N 1
ATOM 2857 C CA . LEU A 1 375 ? 21.155 -25.674 -2.653 1.00 52.38 375 LEU A CA 1
ATOM 2858 C C . LEU A 1 375 ? 19.805 -26.238 -3.131 1.00 52.38 375 LEU A C 1
ATOM 2860 O O . LEU A 1 375 ? 19.579 -27.440 -3.006 1.00 52.38 375 LEU A O 1
ATOM 2864 N N . ASP A 1 376 ? 18.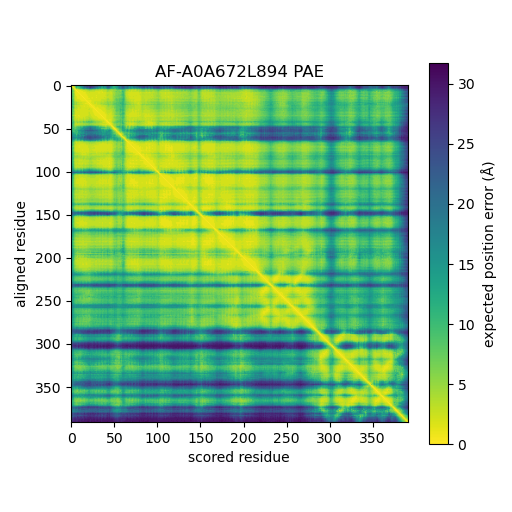993 -25.404 -3.787 1.00 53.38 376 ASP A N 1
ATOM 2865 C CA . ASP A 1 376 ? 17.829 -25.848 -4.556 1.00 53.38 376 ASP A CA 1
ATOM 2866 C C . ASP A 1 376 ? 18.127 -25.689 -6.061 1.00 53.38 376 ASP A C 1
ATOM 2868 O O . ASP A 1 376 ? 18.498 -24.615 -6.550 1.00 53.38 376 ASP A O 1
ATOM 2872 N N . MET A 1 377 ? 18.011 -26.784 -6.815 1.00 51.38 377 MET A N 1
ATOM 2873 C CA . MET A 1 377 ? 18.304 -26.826 -8.252 1.00 51.38 377 MET A CA 1
ATOM 2874 C C . MET A 1 377 ? 17.059 -27.238 -9.032 1.00 51.38 377 MET A C 1
ATOM 2876 O O . MET A 1 377 ? 16.436 -28.249 -8.715 1.00 51.38 377 MET A O 1
ATOM 2880 N N . PHE A 1 378 ? 16.736 -26.490 -10.086 1.00 55.00 378 PHE A N 1
ATOM 2881 C CA . PHE A 1 378 ? 15.739 -26.882 -11.079 1.00 55.00 378 PHE A CA 1
ATOM 2882 C C . PHE A 1 378 ? 16.316 -26.723 -12.493 1.00 55.00 378 PHE A C 1
ATOM 2884 O O . PHE A 1 378 ? 17.379 -26.140 -12.706 1.00 55.00 378 PHE A O 1
ATOM 2891 N N . SER A 1 379 ? 15.684 -27.335 -13.487 1.00 48.38 379 SER A N 1
ATOM 2892 C CA . SER A 1 379 ? 16.180 -27.339 -14.869 1.00 48.38 379 SER A CA 1
ATOM 2893 C C . SER A 1 379 ? 15.042 -27.026 -15.830 1.00 48.38 379 SER A C 1
ATOM 2895 O O . SER A 1 379 ? 13.907 -27.432 -15.591 1.00 48.38 379 SER A O 1
ATOM 2897 N N . ILE A 1 380 ? 15.351 -26.278 -16.888 1.00 48.34 380 ILE A N 1
ATOM 2898 C CA . ILE A 1 380 ? 14.422 -25.881 -17.951 1.00 48.34 380 ILE A CA 1
ATOM 2899 C C . ILE A 1 380 ? 14.993 -26.406 -19.276 1.00 48.34 380 ILE A C 1
ATOM 2901 O O . ILE A 1 380 ? 16.154 -26.132 -19.592 1.00 48.34 380 ILE A O 1
ATOM 2905 N N . CYS A 1 381 ? 14.200 -27.147 -20.057 1.00 44.62 381 CYS A N 1
ATOM 2906 C CA . CYS A 1 381 ? 14.582 -27.609 -21.402 1.00 44.62 381 CYS A CA 1
ATOM 2907 C C . CYS A 1 381 ? 13.401 -27.536 -22.379 1.00 44.62 381 CYS A C 1
ATOM 2909 O O . CYS A 1 381 ? 12.281 -27.722 -21.910 1.00 44.62 381 CYS A O 1
ATOM 2911 N N . PRO A 1 382 ? 13.648 -27.491 -23.707 1.00 48.47 382 PRO A N 1
ATOM 2912 C CA . PRO A 1 382 ? 14.736 -26.821 -24.428 1.00 48.47 382 PRO A CA 1
ATOM 2913 C C . PRO A 1 382 ? 14.339 -25.387 -24.833 1.00 48.47 382 PRO A C 1
ATOM 2915 O O . PRO A 1 382 ? 13.164 -25.058 -24.979 1.00 48.47 382 PRO A O 1
ATOM 2918 N N . LEU A 1 383 ? 15.329 -24.522 -25.060 1.00 44.81 383 LEU A N 1
ATOM 2919 C CA . LEU A 1 383 ? 15.119 -23.276 -25.798 1.00 44.81 383 LEU A CA 1
ATOM 2920 C C . LEU A 1 383 ? 15.176 -23.563 -27.303 1.00 44.81 383 LEU A C 1
ATOM 2922 O O . LEU A 1 383 ? 16.234 -23.962 -27.790 1.00 44.81 383 LEU A O 1
ATOM 2926 N N . HIS A 1 384 ? 14.083 -23.331 -28.030 1.00 42.91 384 HIS A N 1
ATOM 2927 C CA . HIS A 1 384 ? 14.030 -23.469 -29.488 1.00 42.91 384 HIS A CA 1
ATOM 2928 C C . HIS A 1 384 ? 14.347 -22.132 -30.169 1.00 42.91 384 HIS A C 1
ATOM 2930 O O . HIS A 1 384 ? 13.841 -21.075 -29.771 1.00 42.91 384 HIS A O 1
ATOM 2936 N N . VAL A 1 385 ? 15.147 -22.181 -31.239 1.00 37.03 385 VAL A N 1
ATOM 2937 C CA . VAL A 1 385 ? 15.300 -21.054 -32.169 1.00 37.03 385 VAL A CA 1
ATOM 2938 C C . VAL A 1 385 ? 14.066 -21.023 -33.058 1.00 37.03 385 VAL A C 1
ATOM 2940 O O . VAL A 1 385 ? 13.922 -21.854 -33.955 1.00 37.03 385 VAL A O 1
ATOM 2943 N N . CYS A 1 386 ? 13.178 -20.061 -32.832 1.00 33.84 386 CYS A N 1
ATOM 2944 C CA . CYS A 1 386 ? 12.146 -19.771 -33.812 1.00 33.84 386 CYS A CA 1
ATOM 2945 C C . CYS A 1 386 ? 12.787 -18.837 -34.839 1.00 33.84 386 CYS A C 1
ATOM 2947 O O . CYS A 1 386 ? 13.012 -17.658 -34.561 1.00 33.84 386 CYS A O 1
ATOM 2949 N N . CYS A 1 387 ? 13.148 -19.363 -36.013 1.00 30.97 387 CYS A N 1
ATOM 2950 C CA . CYS A 1 387 ? 13.466 -18.513 -37.154 1.00 30.97 387 CYS A CA 1
ATOM 2951 C C . CYS A 1 387 ? 12.208 -17.704 -37.478 1.00 30.97 387 CYS A C 1
ATOM 2953 O O . CYS A 1 387 ? 11.330 -18.177 -38.197 1.00 30.97 387 CYS A O 1
ATOM 2955 N N . ILE A 1 388 ? 12.110 -16.487 -36.942 1.00 31.81 388 ILE A N 1
ATOM 2956 C CA . ILE A 1 388 ? 11.195 -15.483 -37.470 1.00 31.81 388 ILE A CA 1
ATOM 2957 C C . ILE A 1 388 ? 11.752 -15.146 -38.851 1.00 31.81 388 ILE A C 1
ATOM 2959 O O . ILE A 1 388 ? 12.620 -14.289 -39.007 1.00 31.81 388 ILE A O 1
ATOM 2963 N N . CYS A 1 389 ? 11.304 -15.890 -39.860 1.00 27.03 389 CYS A N 1
ATOM 2964 C CA . CYS A 1 389 ? 11.389 -15.449 -41.236 1.00 27.03 389 CYS A CA 1
ATOM 2965 C C . CYS A 1 389 ? 10.512 -14.201 -41.333 1.00 27.03 389 CYS A C 1
ATOM 2967 O O . CYS A 1 389 ? 9.301 -14.292 -41.504 1.00 27.03 389 CYS A O 1
ATOM 2969 N N . THR A 1 390 ? 11.124 -13.031 -41.175 1.00 29.86 390 THR A N 1
ATOM 2970 C CA . THR A 1 390 ? 10.580 -11.797 -41.731 1.00 29.86 390 THR A CA 1
ATOM 2971 C C . THR A 1 390 ? 10.528 -11.991 -43.244 1.00 29.86 390 THR A C 1
ATOM 2973 O O . THR A 1 390 ? 11.573 -11.977 -43.898 1.00 29.86 390 THR A O 1
ATOM 2976 N N . SER A 1 391 ? 9.336 -12.282 -43.763 1.00 32.56 391 SER A N 1
ATOM 2977 C CA . SER A 1 391 ? 9.009 -12.181 -45.187 1.00 32.56 391 SER A CA 1
ATOM 2978 C C . SER A 1 391 ? 8.832 -10.727 -45.586 1.00 32.56 391 SER A C 1
ATOM 2980 O O . SER A 1 391 ? 8.113 -10.035 -44.825 1.00 32.56 391 SER A O 1
#

Solvent-accessible surface area (backbone atoms only — not comparable to full-atom values): 22631 Å² total; per-residue (Å²): 144,68,53,47,57,59,66,52,46,38,50,51,42,37,54,50,55,64,42,48,82,80,44,96,61,68,66,65,61,50,49,52,48,49,54,57,51,58,73,38,46,45,98,68,25,37,32,60,75,54,56,75,75,61,58,68,80,74,41,58,98,48,70,81,36,57,53,51,29,30,51,46,47,37,36,42,42,75,66,66,52,56,62,84,39,66,70,47,45,34,30,52,61,44,48,57,76,46,72,85,68,67,90,31,52,50,45,40,20,44,39,20,27,25,30,34,72,64,66,40,63,67,66,20,49,54,35,49,54,57,47,59,78,62,49,50,73,60,88,68,24,33,40,37,52,77,51,99,68,91,46,88,52,20,56,33,28,34,18,27,42,42,42,26,60,67,61,46,83,80,76,46,73,66,54,52,55,54,44,48,18,34,47,57,35,52,63,72,61,45,44,92,86,74,41,44,96,51,68,65,32,28,54,43,32,52,50,31,52,50,52,50,51,61,73,71,58,66,79,72,51,41,22,40,37,40,39,32,39,75,53,100,85,40,63,74,46,79,46,79,38,34,72,89,44,65,85,57,89,83,88,79,90,78,84,69,75,91,66,62,69,48,80,48,78,52,68,75,46,92,79,92,83,87,87,79,86,88,80,90,73,78,82,66,91,72,66,65,75,40,60,44,78,47,80,46,79,45,74,53,88,84,55,101,55,80,36,37,29,43,38,42,32,48,38,32,62,51,97,52,73,53,52,37,62,44,77,48,78,43,75,54,60,92,62,38,40,77,41,52,69,64,44,33,50,92,93,80,51,54,38,90,53,44,76,48,74,50,79,57,88,53,36,40,39,38,35,30,58,49,46,40,55,54,83,42,75,53,56,42,44,45,30,43,66,57,80,77,75,82,125

InterPro domains:
  IPR008930 Terpenoid cyclases/protein prenyltransferase alpha-alpha toroid [SSF48239] (7-213)
  IPR009048 Alpha-macroglobulin, receptor-binding [PF07677] (322-372)
  IPR011626 Alpha-macroglobulin-like, TED domain [PF07678] (8-210)
  IPR036595 Alpha-macroglobulin, receptor-binding domain superfamily [G3DSA:2.60.40.690] (289-381)
  IPR036595 Alpha-macroglobulin, receptor-binding domain superfamily [SSF49410] (292-374)
  IPR050473 Alpha-2-macroglobulin/Complement system [PTHR11412] (8-372)

Radius of gyration: 25.15 Å; Cα contacts (8 Å, |Δi|>4): 601; chains: 1; bounding box: 54×64×72 Å